Protein AF-A0AAJ0Q249-F1 (afdb_monomer_lite)

Secondary structure (DSSP, 8-state):
------HHHHHHHHHHHHHHHHHHHHHHHHT---SHHHHHHHHHHHHTS--HHHHHHHH-TTT--SSPPHHHHHHHHHHHHHHHSSS-EEEEEE--TTS-HHIIIIIHHHHHHHHHGGGGSHHHHHHTT--SPPPP---EEEEEESSTHHHHHHHHHHHHHHHH-HHHHHH-TTT-S--SEEETTEEE-TTS-EEEEEETTS--TT--BTTBPP-EEEEES-S-TTGGG-HHHHHHHHHHHHHHHHHHS-TTS--EEEEEE---STTSHHHHHTTSTT-EEEE--SEEE--S-HHHHHHHHHHHHHTHHHHHHHHHHTT----GGGSHHHHHHHHTHHHHHTT-EES-TTTS-HHHHHHHHHH-HHHHHHHTT-----STT-S-S---------TTPPP-EEEE-----STTSPPPEEEE-

Radius of gyration: 27.83 Å; chains: 1; bounding box: 96×59×70 Å

pLDDT: mean 89.85, std 10.12, range [41.56, 98.75]

Foldseek 3Di:
DPDDQDPVNVVVVVVVVVLVVVLVVVCVVLVQDLDPVSLLVLLLCCQPVVQLVSQCARQPVVLDYDDQFPQRVVCRVVLSVQQQDFFEAAEEEAAFPPNSQCSSFLQRVVVSLLSNLCLVDPVSCVSNVPDDDRGDNQQEEEEEAQAQVVSLVSVVSNLCSLEPRSSCCSNPVQFHDADPADDRQWGATSSRRIYGYDHAPDPPPPDARVPAFRQEYEYEHNHDLVLQVDPVSQVSSLVRVVCCQCHRHDVRRNHYYYYYYFQQACSHNLVVLVVDPRYHYHYYFQWPWAQPPVVLLVVLLCQLVPPQVVVQVVQVVVVHGDDPCRRPSNVSCVVCVCRRCHGIDGRCCVVAPPVNLSSVCSVPVPCSCRRRRRNNDPPVPPPDDDDDDDDDDDPPDDKDKDWDCWPDDDPPGDHIDIDID

Structure (mmCIF, N/CA/C/O backbone):
data_AF-A0AAJ0Q249-F1
#
_entry.id   AF-A0AAJ0Q249-F1
#
loop_
_atom_site.group_PDB
_atom_site.id
_atom_site.type_symbol
_atom_site.label_atom_id
_atom_site.label_alt_id
_atom_site.label_comp_id
_atom_site.label_asym_id
_atom_site.label_entity_id
_atom_site.label_seq_id
_atom_site.pdbx_PDB_ins_code
_atom_site.Cartn_x
_atom_site.Cartn_y
_atom_site.Cartn_z
_atom_site.occupancy
_atom_site.B_iso_or_equiv
_atom_site.auth_seq_id
_atom_site.auth_comp_id
_atom_site.auth_asym_id
_atom_site.auth_atom_id
_atom_site.pdbx_PDB_model_num
ATOM 1 N N . MET A 1 1 ? -44.636 18.092 29.255 1.00 41.56 1 MET A N 1
ATOM 2 C CA . MET A 1 1 ? -44.147 19.387 28.734 1.00 41.56 1 MET A CA 1
ATOM 3 C C . MET A 1 1 ? -43.682 19.152 27.311 1.00 41.56 1 MET A C 1
ATOM 5 O O . MET A 1 1 ? -42.824 18.303 27.119 1.00 41.56 1 MET A O 1
ATOM 9 N N . VAL A 1 2 ? -44.290 19.816 26.328 1.00 47.62 2 VAL A N 1
ATOM 10 C CA . VAL A 1 2 ? -43.859 19.737 24.924 1.00 47.62 2 VAL A CA 1
ATOM 11 C C . VAL A 1 2 ? -42.581 20.563 24.801 1.00 47.62 2 VAL A C 1
ATOM 13 O O . VAL A 1 2 ? -42.587 21.749 25.130 1.00 47.62 2 VAL A O 1
ATOM 16 N N . GLN A 1 3 ? -41.473 19.932 24.420 1.00 57.72 3 GLN A N 1
ATOM 17 C CA . GLN A 1 3 ? -40.195 20.611 24.227 1.00 57.72 3 GLN A CA 1
ATOM 18 C C . GLN A 1 3 ? -40.367 21.603 23.064 1.00 57.72 3 GLN A C 1
ATOM 20 O O . GLN A 1 3 ? -40.714 21.199 21.956 1.00 57.72 3 GLN A O 1
ATOM 25 N N . LYS A 1 4 ? -40.237 22.912 23.327 1.00 63.03 4 LYS A N 1
ATOM 26 C CA . LYS A 1 4 ? -40.375 23.946 22.290 1.00 63.03 4 LYS A CA 1
ATOM 27 C C . LYS A 1 4 ? -39.208 23.820 21.314 1.00 63.03 4 LYS A C 1
ATOM 29 O O . LYS A 1 4 ? -38.073 24.085 21.693 1.00 63.03 4 LYS A O 1
ATOM 34 N N . PHE A 1 5 ? -39.521 23.428 20.087 1.00 69.38 5 PHE A N 1
ATOM 35 C CA . PHE A 1 5 ? -38.601 23.387 18.957 1.00 69.38 5 PHE A CA 1
ATOM 36 C C . PHE A 1 5 ? -38.000 24.781 18.721 1.00 69.38 5 PHE A C 1
ATOM 38 O O . PHE A 1 5 ? -38.747 25.758 18.611 1.00 69.38 5 PHE A O 1
ATOM 45 N N . THR A 1 6 ? -36.670 24.900 18.730 1.00 86.06 6 THR A N 1
ATOM 46 C CA . THR A 1 6 ? -35.981 26.198 18.651 1.00 86.06 6 THR A CA 1
ATOM 47 C C . THR A 1 6 ? -35.478 26.500 17.238 1.00 86.06 6 THR A C 1
ATOM 49 O O . THR A 1 6 ? -35.249 25.603 16.434 1.00 86.06 6 THR A O 1
ATOM 52 N N . GLU A 1 7 ? -35.230 27.776 16.935 1.00 82.38 7 GLU A N 1
ATOM 53 C CA . GLU A 1 7 ? -34.590 28.209 15.679 1.00 82.38 7 GLU A CA 1
ATOM 54 C C . GLU A 1 7 ? -33.214 27.547 15.465 1.00 82.38 7 GLU A C 1
ATOM 56 O O . GLU A 1 7 ? -32.799 27.267 14.342 1.00 82.38 7 GLU A O 1
ATOM 61 N N . LYS A 1 8 ? -32.513 27.232 16.560 1.00 82.69 8 LYS A N 1
ATOM 62 C CA . LYS A 1 8 ? -31.250 26.491 16.528 1.00 82.69 8 LYS A CA 1
ATOM 63 C C . LYS A 1 8 ? -31.451 25.033 16.104 1.00 82.69 8 LYS A C 1
ATOM 65 O O . LYS A 1 8 ? -30.615 24.515 15.367 1.00 82.69 8 LYS A O 1
ATOM 70 N N . ASP A 1 9 ? -32.535 24.397 16.545 1.00 82.75 9 ASP A N 1
ATOM 71 C CA . ASP A 1 9 ? -32.885 23.030 16.137 1.00 82.75 9 ASP A CA 1
ATOM 72 C C . ASP A 1 9 ? -33.268 22.996 14.652 1.00 82.75 9 ASP A C 1
ATOM 74 O O . ASP A 1 9 ? -32.787 22.140 13.917 1.00 82.75 9 ASP A O 1
ATOM 78 N N . PHE A 1 10 ? -34.005 24.005 14.175 1.00 79.81 10 PHE A N 1
ATOM 79 C CA . PHE A 1 10 ? -34.349 24.153 12.758 1.00 79.81 10 PHE A CA 1
ATOM 80 C C . PHE A 1 10 ? -33.118 24.346 11.855 1.00 79.81 10 PHE A C 1
ATOM 82 O O . PHE A 1 10 ? -32.962 23.652 10.852 1.00 79.81 10 PHE A O 1
ATOM 89 N N . HIS A 1 11 ? -32.196 25.249 12.214 1.00 81.31 11 HIS A N 1
ATOM 90 C CA . HIS A 1 11 ? -30.948 25.428 11.460 1.00 81.31 11 HIS A CA 1
ATOM 91 C C . HIS A 1 11 ? -30.077 24.167 11.461 1.00 81.31 11 HIS A C 1
ATOM 93 O O . HIS A 1 11 ? -29.396 23.887 10.472 1.00 81.31 11 HIS A O 1
ATOM 99 N N . LYS A 1 12 ? -30.099 23.402 12.558 1.00 81.94 12 LYS A N 1
ATOM 100 C CA . LYS A 1 12 ? -29.404 22.120 12.651 1.00 81.94 12 LYS A CA 1
ATOM 101 C C . LYS A 1 12 ? -30.022 21.086 11.706 1.00 81.94 12 LYS A C 1
ATOM 103 O O . LYS A 1 12 ? -29.270 20.468 10.961 1.00 81.94 12 LYS A O 1
ATOM 108 N N . GLU A 1 13 ? -31.347 20.956 11.673 1.00 81.88 13 GLU A N 1
ATOM 109 C CA . GLU A 1 13 ? -32.040 20.064 10.732 1.00 81.88 13 GLU A CA 1
ATOM 110 C C . GLU A 1 13 ? -31.767 20.441 9.271 1.00 81.88 13 GLU A C 1
ATOM 112 O O . GLU A 1 13 ? -31.456 19.570 8.463 1.00 81.88 13 GLU A O 1
ATOM 117 N N . ILE A 1 14 ? -31.791 21.736 8.925 1.00 81.12 14 ILE A N 1
ATOM 118 C CA . ILE A 1 14 ? -31.430 22.194 7.572 1.00 81.12 14 ILE A CA 1
ATOM 119 C C . ILE A 1 14 ? -29.991 21.798 7.229 1.00 81.12 14 ILE A C 1
ATOM 121 O O . ILE A 1 14 ? -29.734 21.330 6.121 1.00 81.12 14 ILE A O 1
ATOM 125 N N . ALA A 1 15 ? -29.045 21.983 8.152 1.00 81.25 15 ALA A N 1
ATOM 126 C CA . ALA A 1 15 ? -27.650 21.621 7.922 1.00 81.25 15 ALA A CA 1
ATOM 127 C C . ALA A 1 15 ? -27.464 20.101 7.767 1.00 81.25 15 ALA A C 1
ATOM 129 O O . ALA A 1 15 ? -26.682 19.666 6.921 1.00 81.25 15 ALA A O 1
ATOM 130 N N . GLU A 1 16 ? -28.190 19.297 8.549 1.00 82.94 16 GLU A N 1
ATOM 131 C CA . GLU A 1 16 ? -28.199 17.835 8.441 1.00 82.94 16 GLU A CA 1
ATOM 132 C C . GLU A 1 16 ? -28.770 17.383 7.093 1.00 82.94 16 GLU A C 1
ATOM 134 O O . GLU A 1 16 ? -28.122 16.594 6.404 1.00 82.94 16 GLU A O 1
ATOM 139 N N . LEU A 1 17 ? -29.892 17.969 6.666 1.00 77.12 17 LEU A N 1
ATOM 140 C CA . LEU A 1 17 ? -30.535 17.690 5.383 1.00 77.12 17 LEU A CA 1
ATOM 141 C C . LEU A 1 17 ? -29.670 18.123 4.191 1.00 77.12 17 LEU A C 1
ATOM 143 O O . LEU A 1 17 ? -29.524 17.378 3.227 1.00 77.12 17 LEU A O 1
ATOM 147 N N . GLN A 1 18 ? -29.030 19.294 4.252 1.00 76.62 18 GLN A N 1
ATOM 148 C CA . GLN A 1 18 ? -28.078 19.732 3.224 1.00 76.62 18 GLN A CA 1
ATOM 149 C C . GLN A 1 18 ? -26.857 18.814 3.148 1.00 76.62 18 GLN A C 1
ATOM 151 O O . GLN A 1 18 ? -26.364 18.528 2.056 1.00 76.62 18 GLN A O 1
ATOM 156 N N . ALA A 1 19 ? -26.346 18.365 4.296 1.00 79.06 19 ALA A N 1
ATOM 157 C CA . ALA A 1 19 ? -25.226 17.439 4.338 1.00 79.06 19 ALA A CA 1
ATOM 158 C C . ALA A 1 19 ? -25.619 16.060 3.790 1.00 79.06 19 ALA A C 1
ATOM 160 O O . ALA A 1 19 ? -24.806 15.436 3.117 1.00 79.06 19 ALA A O 1
ATOM 161 N N . GLU A 1 20 ? -26.835 15.588 4.068 1.00 76.12 20 GLU A N 1
ATOM 162 C CA . GLU A 1 20 ? -27.389 14.355 3.502 1.00 76.12 20 GLU A CA 1
ATOM 163 C C . GLU A 1 20 ? -27.554 14.451 1.991 1.00 76.12 20 GLU A C 1
ATOM 165 O O . GLU A 1 20 ? -26.966 13.651 1.271 1.00 76.12 20 GLU A O 1
ATOM 170 N N . LEU A 1 21 ? -28.191 15.516 1.505 1.00 70.69 21 LEU A N 1
ATOM 171 C CA . LEU A 1 21 ? -28.367 15.744 0.077 1.00 70.69 21 LEU A CA 1
ATOM 172 C C . LEU A 1 21 ? -27.029 15.843 -0.675 1.00 70.69 21 LEU A C 1
ATOM 174 O O . LEU A 1 21 ? -26.903 15.303 -1.769 1.00 70.69 21 LEU A O 1
ATOM 178 N N . ARG A 1 22 ? -26.005 16.500 -0.106 1.00 75.56 22 ARG A N 1
ATOM 179 C CA . ARG A 1 22 ? -24.659 16.540 -0.715 1.00 75.56 22 ARG A CA 1
ATOM 180 C C . ARG A 1 22 ? -24.039 15.152 -0.825 1.00 75.56 22 ARG A C 1
ATOM 182 O O . ARG A 1 22 ? -23.488 14.830 -1.873 1.00 75.56 22 ARG A O 1
ATOM 189 N N . ARG A 1 23 ? -24.156 14.334 0.228 1.00 73.19 23 ARG A N 1
ATOM 190 C CA . ARG A 1 23 ? -23.673 12.947 0.201 1.00 73.19 23 ARG A CA 1
ATOM 191 C C . ARG A 1 23 ? -24.385 12.143 -0.875 1.00 73.19 23 ARG A C 1
ATOM 193 O O . ARG A 1 23 ? -23.708 11.442 -1.613 1.00 73.19 23 ARG A O 1
ATOM 200 N N . ASP A 1 24 ? -25.701 12.279 -0.997 1.00 65.19 24 ASP A N 1
ATOM 201 C CA . ASP A 1 24 ? -26.483 11.550 -1.998 1.00 65.19 24 ASP A CA 1
ATOM 202 C C . ASP A 1 24 ? -26.134 11.981 -3.427 1.00 65.19 24 ASP A C 1
ATOM 204 O O . ASP A 1 24 ? -25.953 11.132 -4.298 1.00 65.19 24 ASP A O 1
ATOM 208 N N . ILE A 1 25 ? -25.965 13.288 -3.667 1.00 68.31 25 ILE A N 1
ATOM 209 C CA . ILE A 1 25 ? -25.535 13.826 -4.967 1.00 68.31 25 ILE A CA 1
ATOM 210 C C . ILE A 1 25 ? -24.150 13.289 -5.343 1.00 68.31 25 ILE A C 1
ATOM 212 O O . ILE A 1 25 ? -23.950 12.812 -6.461 1.00 68.31 25 ILE A O 1
ATOM 216 N N . GLU A 1 26 ? -23.190 13.345 -4.420 1.00 76.56 26 GLU A N 1
ATOM 217 C CA . GLU A 1 26 ? -21.835 12.843 -4.661 1.00 76.56 26 GLU A CA 1
ATOM 218 C C . GLU A 1 26 ? -21.811 11.312 -4.796 1.00 76.56 26 GLU A C 1
ATOM 220 O O . GLU A 1 26 ? -21.086 10.783 -5.635 1.00 76.56 26 GLU A O 1
ATOM 225 N N . ALA A 1 27 ? -22.648 10.589 -4.048 1.00 65.44 27 ALA A N 1
ATOM 226 C CA . ALA A 1 27 ? -22.818 9.144 -4.169 1.00 65.44 27 ALA A CA 1
ATOM 227 C C . ALA A 1 27 ? -23.417 8.740 -5.522 1.00 65.44 27 ALA A C 1
ATOM 229 O O . ALA A 1 27 ? -22.951 7.794 -6.150 1.00 65.44 27 ALA A O 1
ATOM 230 N N . HIS A 1 28 ? -24.413 9.474 -6.019 1.00 63.69 28 HIS A N 1
ATOM 231 C CA . HIS A 1 28 ? -24.936 9.268 -7.369 1.00 63.69 28 HIS A CA 1
ATOM 232 C C . HIS A 1 28 ? -23.872 9.555 -8.431 1.00 63.69 28 HIS A C 1
ATOM 234 O O . HIS A 1 28 ? -23.764 8.803 -9.398 1.00 63.69 28 HIS A O 1
ATOM 240 N N . ALA A 1 29 ? -23.032 10.573 -8.226 1.00 71.81 29 ALA A N 1
ATOM 241 C CA . ALA A 1 29 ? -21.894 10.835 -9.103 1.00 71.81 29 ALA A CA 1
ATOM 242 C C . ALA A 1 29 ? -20.854 9.695 -9.085 1.00 71.81 29 ALA A C 1
ATOM 244 O O . ALA A 1 29 ? -20.199 9.457 -10.099 1.00 71.81 29 ALA A O 1
ATOM 245 N N . THR A 1 30 ? -20.723 8.961 -7.973 1.00 74.19 30 THR A N 1
ATOM 246 C CA . THR A 1 30 ? -19.866 7.765 -7.864 1.00 74.19 30 THR A CA 1
ATOM 247 C C . THR A 1 30 ? -20.580 6.452 -8.208 1.00 74.19 30 THR A C 1
ATOM 249 O O . THR A 1 30 ? -19.933 5.406 -8.246 1.00 74.19 30 THR A O 1
ATOM 252 N N . GLY A 1 31 ? -21.884 6.487 -8.505 1.00 83.38 31 GLY A N 1
ATOM 253 C CA . GLY A 1 31 ? -22.690 5.315 -8.858 1.00 83.38 31 GLY A CA 1
ATOM 254 C C . GLY A 1 31 ? -23.095 4.424 -7.676 1.00 83.38 31 GLY A C 1
ATOM 255 O O . GLY A 1 31 ? -23.450 3.265 -7.890 1.00 83.38 31 GLY A O 1
ATOM 256 N N . LEU A 1 32 ? -23.038 4.926 -6.438 1.00 90.50 32 LEU A N 1
ATOM 257 C CA . LEU A 1 32 ? -23.453 4.184 -5.245 1.00 90.50 32 LEU A CA 1
ATOM 258 C C . LEU A 1 32 ? -24.937 4.387 -4.935 1.00 90.50 32 LEU A C 1
ATOM 260 O O . LEU A 1 32 ? -25.419 5.515 -4.852 1.00 90.50 32 LEU A O 1
ATOM 264 N N . ASP A 1 33 ? -25.644 3.281 -4.692 1.00 90.31 33 ASP A N 1
ATOM 265 C CA . ASP A 1 33 ? -27.027 3.298 -4.207 1.00 90.31 33 ASP A CA 1
ATOM 266 C C . ASP A 1 33 ? -27.067 3.691 -2.711 1.00 90.31 33 ASP A C 1
ATOM 268 O O . ASP A 1 33 ? -26.523 2.948 -1.877 1.00 90.31 33 ASP A O 1
ATOM 272 N N . PRO A 1 34 ? -27.691 4.829 -2.343 1.00 90.50 34 PRO A N 1
ATOM 273 C CA . PRO A 1 34 ? -27.803 5.282 -0.959 1.00 90.50 34 PRO A CA 1
ATOM 274 C C . PRO A 1 34 ? -28.908 4.562 -0.168 1.00 90.50 34 PRO A C 1
ATOM 276 O O . PRO A 1 34 ? -29.080 4.844 1.020 1.00 90.50 34 PRO A O 1
ATOM 279 N N . SER A 1 35 ? -29.654 3.630 -0.774 1.00 92.00 35 SER A N 1
ATOM 280 C CA . SER A 1 35 ? -30.713 2.895 -0.083 1.00 92.00 35 SER A CA 1
ATOM 281 C C . SER A 1 35 ? -30.181 2.160 1.161 1.00 92.00 35 SER A C 1
ATOM 283 O O . SER A 1 35 ? -29.078 1.599 1.132 1.00 92.00 35 SER A O 1
ATOM 285 N N . PRO A 1 36 ? -30.944 2.104 2.273 1.00 94.00 36 PRO A N 1
ATOM 286 C CA . PRO A 1 36 ? -30.488 1.441 3.498 1.00 94.00 36 PRO A CA 1
ATOM 287 C C . PRO A 1 36 ? -30.054 -0.015 3.288 1.00 94.00 36 PRO A C 1
ATOM 289 O O . PRO A 1 36 ? -29.081 -0.459 3.893 1.00 94.00 36 PRO A O 1
ATOM 292 N N . ALA A 1 37 ? -30.735 -0.748 2.402 1.00 96.38 37 ALA A N 1
ATOM 293 C CA . ALA A 1 37 ? -30.396 -2.130 2.079 1.00 96.38 37 ALA A CA 1
ATOM 294 C C . ALA A 1 37 ? -29.047 -2.241 1.350 1.00 96.38 37 ALA A C 1
ATOM 296 O O . ALA A 1 37 ? -28.216 -3.067 1.726 1.00 96.38 37 ALA A O 1
ATOM 297 N N . ALA A 1 38 ? -28.792 -1.384 0.354 1.00 96.31 38 ALA A N 1
ATOM 298 C CA . ALA A 1 38 ? -27.524 -1.387 -0.369 1.00 96.31 38 ALA A CA 1
ATOM 299 C C . ALA A 1 38 ? -26.355 -0.948 0.525 1.00 96.31 38 ALA A C 1
ATOM 301 O O . ALA A 1 38 ? -25.290 -1.563 0.493 1.00 96.31 38 ALA A O 1
ATOM 302 N N . ARG A 1 39 ? -26.560 0.070 1.371 1.00 96.31 39 ARG A N 1
ATOM 303 C CA . ARG A 1 39 ? -25.571 0.508 2.370 1.00 96.31 39 ARG A CA 1
ATOM 304 C C . ARG A 1 39 ? -25.231 -0.616 3.347 1.00 96.31 39 ARG A C 1
ATOM 306 O O . ARG A 1 39 ? -24.054 -0.872 3.601 1.00 96.31 39 ARG A O 1
ATOM 313 N N . LEU A 1 40 ? -26.244 -1.321 3.858 1.00 98.00 40 LEU A N 1
ATOM 314 C CA . LEU A 1 40 ? -26.051 -2.458 4.756 1.00 98.00 40 LEU A CA 1
ATOM 315 C C . LEU A 1 40 ? -25.231 -3.571 4.092 1.00 98.00 40 LEU A C 1
ATOM 317 O O . LEU A 1 40 ? -24.282 -4.064 4.697 1.00 98.00 40 LEU A O 1
ATOM 321 N N . GLU A 1 41 ? -25.545 -3.932 2.849 1.00 98.12 41 GLU A N 1
ATOM 322 C CA . GLU A 1 41 ? -24.804 -4.960 2.110 1.00 98.12 41 GLU A CA 1
ATOM 323 C C . GLU A 1 41 ? -23.328 -4.578 1.927 1.00 98.12 41 GLU A C 1
ATOM 325 O O . GLU A 1 41 ? -22.424 -5.366 2.214 1.00 98.12 41 GLU A O 1
ATOM 330 N N . ARG A 1 42 ? -23.051 -3.323 1.548 1.00 98.06 42 ARG A N 1
ATOM 331 C CA . ARG A 1 42 ? -21.673 -2.827 1.425 1.00 98.06 42 ARG A CA 1
ATOM 332 C C . ARG A 1 42 ? -20.942 -2.805 2.767 1.00 98.06 42 ARG A C 1
ATOM 334 O O . ARG A 1 42 ? -19.772 -3.187 2.827 1.00 98.06 42 ARG A O 1
ATOM 341 N N . ARG A 1 43 ? -21.617 -2.415 3.855 1.00 98.56 43 ARG A N 1
ATOM 342 C CA . ARG A 1 43 ? -21.063 -2.467 5.219 1.00 98.56 43 ARG A CA 1
ATOM 343 C C . ARG A 1 43 ? -20.747 -3.900 5.638 1.00 98.56 43 ARG A C 1
ATOM 345 O O . ARG A 1 43 ? -19.665 -4.120 6.178 1.00 98.56 43 ARG A O 1
ATOM 352 N N . ARG A 1 44 ? -21.617 -4.876 5.348 1.00 98.50 44 ARG A N 1
ATOM 353 C CA . ARG A 1 44 ? -21.363 -6.307 5.609 1.00 98.50 44 ARG A CA 1
ATOM 354 C C . ARG A 1 44 ? -20.134 -6.799 4.851 1.00 98.50 44 ARG A C 1
ATOM 356 O O . ARG A 1 44 ? -19.240 -7.368 5.468 1.00 98.50 44 ARG A O 1
ATOM 363 N N . ARG A 1 45 ? -20.022 -6.478 3.564 1.00 98.12 45 ARG A N 1
ATOM 364 C CA . ARG A 1 45 ? -18.874 -6.870 2.737 1.00 98.12 45 ARG A CA 1
ATOM 365 C C . ARG A 1 45 ? -17.535 -6.356 3.286 1.00 98.12 45 ARG A C 1
ATOM 367 O O . ARG A 1 45 ? -16.533 -7.067 3.305 1.00 98.12 45 ARG A O 1
ATOM 374 N N . VAL A 1 46 ? -17.512 -5.126 3.799 1.00 98.38 46 VAL A N 1
ATOM 375 C CA . VAL A 1 46 ? -16.305 -4.538 4.404 1.00 98.38 46 VAL A CA 1
ATOM 376 C C . VAL A 1 46 ? -16.054 -5.081 5.814 1.00 98.38 46 VAL A C 1
ATOM 378 O O . VAL A 1 46 ? -14.945 -5.514 6.120 1.00 98.38 46 VAL A O 1
ATOM 381 N N . LEU A 1 47 ? -17.053 -5.043 6.697 1.00 98.25 47 LEU A N 1
ATOM 382 C CA . LEU A 1 47 ? -16.885 -5.323 8.126 1.00 98.25 47 LEU A CA 1
ATOM 383 C C . LEU A 1 47 ? -16.927 -6.817 8.449 1.00 98.25 47 LEU A C 1
ATOM 385 O O . LEU A 1 47 ? -16.121 -7.281 9.245 1.00 98.25 47 LEU A O 1
ATOM 389 N N . VAL A 1 48 ? -17.819 -7.583 7.826 1.00 97.38 48 VAL A N 1
ATOM 390 C CA . VAL A 1 48 ? -17.979 -9.023 8.073 1.00 97.38 48 VAL A CA 1
ATOM 391 C C . VAL A 1 48 ? -17.004 -9.800 7.200 1.00 97.38 48 VAL A C 1
ATOM 393 O O . VAL A 1 48 ? -16.053 -10.386 7.721 1.00 97.38 48 VAL A O 1
ATOM 396 N N . ASP A 1 49 ? -17.134 -9.698 5.879 1.00 97.00 49 ASP A N 1
ATOM 397 C CA . ASP A 1 49 ? -16.339 -10.519 4.951 1.00 97.00 49 ASP A CA 1
ATOM 398 C C . ASP A 1 49 ? -14.864 -10.098 4.920 1.00 97.00 49 ASP A C 1
ATOM 400 O O . ASP A 1 49 ? -13.980 -10.875 4.557 1.00 97.00 49 ASP A O 1
ATOM 404 N N . GLY A 1 50 ? -14.579 -8.868 5.359 1.00 96.69 50 GLY A N 1
ATOM 405 C CA . GLY A 1 50 ? -13.232 -8.317 5.358 1.00 96.69 50 GLY A CA 1
ATOM 406 C C . GLY A 1 50 ? -12.716 -8.061 3.945 1.00 96.69 50 GLY A C 1
ATOM 407 O O . GLY A 1 50 ? -11.514 -8.190 3.706 1.00 96.69 50 GLY A O 1
ATOM 408 N N . ASP A 1 51 ? -13.612 -7.747 3.004 1.00 98.25 51 ASP A N 1
ATOM 409 C CA . ASP A 1 51 ? -13.277 -7.551 1.598 1.00 98.25 51 ASP A CA 1
ATOM 410 C C . ASP A 1 51 ? -12.560 -6.210 1.393 1.00 98.25 51 ASP A C 1
ATOM 412 O O . ASP A 1 51 ? -13.147 -5.161 1.099 1.00 98.25 51 ASP A O 1
ATOM 416 N N . TYR A 1 52 ? -11.242 -6.257 1.566 1.00 98.50 52 TYR A N 1
ATOM 417 C CA . TYR A 1 52 ? -10.377 -5.103 1.385 1.00 98.50 52 TYR A CA 1
ATOM 418 C C . TYR A 1 52 ? -10.330 -4.620 -0.067 1.00 98.50 52 TYR A C 1
ATOM 420 O O . TYR A 1 52 ? -10.216 -3.418 -0.308 1.00 98.50 52 TYR A O 1
ATOM 428 N N . GLN A 1 53 ? -10.445 -5.531 -1.041 1.00 97.88 53 GLN A N 1
ATOM 429 C CA . GLN A 1 53 ? -10.464 -5.150 -2.451 1.00 97.88 53 GLN A CA 1
ATOM 430 C C . GLN A 1 53 ? -11.710 -4.322 -2.742 1.00 97.88 53 GLN A C 1
ATOM 432 O O . GLN A 1 53 ? -11.611 -3.238 -3.308 1.00 97.88 53 GLN A O 1
ATOM 437 N N . PHE A 1 54 ? -12.879 -4.787 -2.307 1.00 97.81 54 PHE A N 1
ATOM 438 C CA . PHE A 1 54 ? -14.108 -4.022 -2.442 1.00 97.81 54 PHE A CA 1
ATOM 439 C C . PHE A 1 54 ? -13.999 -2.655 -1.782 1.00 97.81 54 PHE A C 1
ATOM 441 O O . PHE A 1 54 ? -14.328 -1.653 -2.412 1.00 97.81 54 PHE A O 1
ATOM 448 N N . PHE A 1 55 ? -13.486 -2.600 -0.552 1.00 98.38 55 PHE A N 1
ATOM 449 C CA . PHE A 1 55 ? -13.285 -1.341 0.153 1.00 98.38 55 PHE A CA 1
ATOM 450 C C . PHE A 1 55 ? -12.406 -0.369 -0.652 1.00 98.38 55 PHE A C 1
ATOM 452 O O . PHE A 1 55 ? -12.806 0.763 -0.923 1.00 98.38 55 PHE A O 1
ATOM 459 N N . ALA A 1 56 ? -11.235 -0.822 -1.099 1.00 97.38 56 ALA A N 1
ATOM 460 C CA . ALA A 1 56 ? -10.301 0.010 -1.846 1.00 97.38 56 ALA A CA 1
ATOM 461 C C . ALA A 1 56 ? -10.886 0.500 -3.183 1.00 97.38 56 ALA A C 1
ATOM 463 O O . ALA A 1 56 ? -10.798 1.683 -3.496 1.00 97.38 56 ALA A O 1
ATOM 464 N N . TYR A 1 57 ? -11.508 -0.388 -3.958 1.00 94.94 57 TYR A N 1
ATOM 465 C CA . TYR A 1 57 ? -11.990 -0.072 -5.306 1.00 94.94 57 TYR A CA 1
ATOM 466 C C . TYR A 1 57 ? -13.312 0.704 -5.318 1.00 94.94 57 TYR A C 1
ATOM 468 O O . TYR A 1 57 ? -13.594 1.399 -6.291 1.00 94.94 57 TYR A O 1
ATOM 476 N N . THR A 1 58 ? -14.109 0.605 -4.253 1.00 95.31 58 THR A N 1
ATOM 477 C CA . THR A 1 58 ? -15.408 1.288 -4.150 1.00 95.31 58 THR A CA 1
ATOM 478 C C . THR A 1 58 ? -15.255 2.691 -3.586 1.00 95.31 58 THR A C 1
ATOM 480 O O . THR A 1 58 ? -15.795 3.641 -4.143 1.00 95.31 58 THR A O 1
ATOM 483 N N . TYR A 1 59 ? -14.496 2.840 -2.497 1.00 95.94 59 TYR A N 1
ATOM 484 C CA . TYR A 1 59 ? -14.397 4.122 -1.797 1.00 95.94 59 TYR A CA 1
ATOM 485 C C . TYR A 1 59 ? -13.190 4.955 -2.239 1.00 95.94 59 TYR A C 1
ATOM 487 O O . TYR A 1 59 ? -13.167 6.150 -1.974 1.00 95.94 59 TYR A O 1
ATOM 495 N N . PHE A 1 60 ? -12.201 4.376 -2.934 1.00 95.69 60 PHE A N 1
ATOM 496 C CA . PHE A 1 60 ? -10.985 5.091 -3.355 1.00 95.69 60 PHE A CA 1
ATOM 497 C C . PHE A 1 60 ? -10.677 4.971 -4.863 1.00 95.69 60 PHE A C 1
ATOM 499 O O . PHE A 1 60 ? -9.518 4.736 -5.228 1.00 95.69 60 PHE A O 1
ATOM 506 N N . PRO A 1 61 ? -11.661 5.183 -5.766 1.00 91.88 61 PRO A N 1
ATOM 507 C CA . PRO A 1 61 ? -11.474 5.032 -7.216 1.00 91.88 61 PRO A CA 1
ATOM 508 C C . PRO A 1 61 ? -10.447 6.013 -7.818 1.00 91.88 61 PRO A C 1
ATOM 510 O O . PRO A 1 61 ? -9.920 5.801 -8.916 1.00 91.88 61 PRO A O 1
ATOM 513 N N . HIS A 1 62 ? -10.133 7.103 -7.109 1.00 90.19 62 HIS A N 1
ATOM 514 C CA . HIS A 1 62 ? -9.078 8.059 -7.460 1.00 90.19 62 HIS A CA 1
ATOM 515 C C . HIS A 1 62 ? -7.670 7.568 -7.111 1.00 90.19 62 HIS A C 1
ATOM 517 O O . HIS A 1 62 ? -6.715 8.003 -7.752 1.00 90.19 62 HIS A O 1
ATOM 523 N N . HIS A 1 63 ? -7.527 6.654 -6.147 1.00 89.50 63 HIS A N 1
ATOM 524 C CA . HIS A 1 63 ? -6.243 6.017 -5.838 1.00 89.50 63 HIS A CA 1
ATOM 525 C C . HIS A 1 63 ? -6.045 4.723 -6.625 1.00 89.50 63 HIS A C 1
ATOM 527 O O . HIS A 1 63 ? -4.922 4.457 -7.053 1.00 89.50 63 HIS A O 1
ATOM 533 N N . ILE A 1 64 ? -7.098 3.912 -6.778 1.00 90.88 64 ILE A N 1
ATOM 534 C CA . ILE A 1 64 ? -7.045 2.560 -7.351 1.00 90.88 64 ILE A CA 1
ATOM 535 C C . ILE A 1 64 ? -8.323 2.255 -8.131 1.00 90.88 64 ILE A C 1
ATOM 537 O O . ILE A 1 64 ? -9.419 2.489 -7.640 1.00 90.88 64 ILE A O 1
ATOM 541 N N . ARG A 1 65 ? -8.185 1.682 -9.331 1.00 90.19 65 ARG A N 1
ATOM 542 C CA . ARG A 1 65 ? -9.305 1.342 -10.220 1.00 90.19 65 ARG A CA 1
ATOM 543 C C . ARG A 1 65 ? -8.918 0.277 -11.245 1.00 90.19 65 ARG A C 1
ATOM 545 O O . ARG A 1 65 ? -7.735 0.061 -11.497 1.00 90.19 65 ARG A O 1
ATOM 552 N N . GLY A 1 66 ? -9.922 -0.326 -11.881 1.00 90.12 66 GLY A N 1
ATOM 553 C CA . GLY A 1 66 ? -9.744 -1.315 -12.948 1.00 90.12 66 GLY A CA 1
ATOM 554 C C . GLY A 1 66 ? -9.520 -2.735 -12.428 1.00 90.12 66 GLY A C 1
ATOM 555 O O . GLY A 1 66 ? -10.050 -3.116 -11.388 1.00 90.12 66 GLY A O 1
ATOM 556 N N . THR A 1 67 ? -8.766 -3.539 -13.173 1.00 93.31 67 THR A N 1
ATOM 557 C CA . THR A 1 67 ? -8.420 -4.909 -12.773 1.00 93.31 67 THR A CA 1
ATOM 558 C C . THR A 1 67 ? -7.236 -4.882 -11.806 1.00 93.31 67 THR A C 1
ATOM 560 O O . THR A 1 67 ? -6.260 -4.191 -12.105 1.00 93.31 67 THR A O 1
ATOM 563 N N . PRO A 1 68 ? -7.270 -5.622 -10.684 1.00 94.81 68 PRO A N 1
ATOM 564 C CA . PRO A 1 68 ? -6.142 -5.674 -9.765 1.00 94.81 68 PRO A CA 1
ATOM 565 C C . PRO A 1 68 ? -4.916 -6.330 -10.395 1.00 94.81 68 PRO A C 1
ATOM 567 O O . PRO A 1 68 ? -5.028 -7.309 -11.133 1.00 94.81 68 PRO A O 1
ATOM 570 N N . SER A 1 69 ? -3.737 -5.810 -10.059 1.00 95.94 69 SER A N 1
ATOM 571 C CA . SER A 1 69 ? -2.476 -6.495 -10.345 1.00 95.94 69 SER A CA 1
ATOM 572 C C . SER A 1 69 ? -2.278 -7.735 -9.468 1.00 95.94 69 SER A C 1
ATOM 574 O O . SER A 1 69 ? -2.967 -7.909 -8.459 1.00 95.94 69 SER A O 1
ATOM 576 N N . LEU A 1 70 ? -1.290 -8.577 -9.794 1.00 96.62 70 LEU A N 1
ATOM 577 C CA . LEU A 1 70 ? -0.931 -9.745 -8.976 1.00 96.62 70 LEU A CA 1
ATOM 578 C C . LEU A 1 70 ? -0.599 -9.357 -7.525 1.00 96.62 70 LEU A C 1
ATOM 580 O O . LEU A 1 70 ? -1.051 -10.018 -6.588 1.00 96.62 70 LEU A O 1
ATOM 584 N N . PHE A 1 71 ? 0.144 -8.260 -7.335 1.00 96.69 71 PHE A N 1
ATOM 585 C CA . PHE A 1 71 ? 0.424 -7.710 -6.006 1.00 96.69 71 PHE A CA 1
ATOM 586 C C . PHE A 1 71 ? -0.867 -7.280 -5.305 1.00 96.69 71 PHE A C 1
ATOM 588 O O . PHE A 1 71 ? -1.091 -7.658 -4.156 1.00 96.69 71 PHE A O 1
ATOM 595 N N . GLN A 1 72 ? -1.718 -6.508 -5.985 1.00 97.12 72 GLN A N 1
ATOM 596 C CA . GLN A 1 72 ? -2.936 -5.958 -5.388 1.00 97.12 72 GLN A CA 1
ATOM 597 C C . GLN A 1 72 ? -3.909 -7.064 -4.984 1.00 97.12 72 GLN A C 1
ATOM 599 O O . GLN A 1 72 ? -4.404 -7.040 -3.860 1.00 97.12 72 GLN A O 1
ATOM 604 N N . ALA A 1 73 ? -4.133 -8.057 -5.847 1.00 97.00 73 ALA A N 1
ATOM 605 C CA . ALA A 1 73 ? -4.998 -9.197 -5.556 1.00 97.00 73 ALA A CA 1
ATOM 606 C C . ALA A 1 73 ? -4.499 -9.979 -4.330 1.00 97.00 73 ALA A C 1
ATOM 608 O O . ALA A 1 73 ? -5.263 -10.261 -3.403 1.00 97.00 73 ALA A O 1
ATOM 609 N N . HIS A 1 74 ? -3.194 -10.266 -4.273 1.00 98.06 74 HIS A N 1
ATOM 610 C CA . HIS A 1 74 ? -2.604 -10.953 -3.128 1.00 98.06 74 HIS A CA 1
ATOM 611 C C . HIS A 1 74 ? -2.680 -10.110 -1.844 1.00 98.06 74 HIS A C 1
ATOM 613 O O . HIS A 1 74 ? -3.090 -10.610 -0.794 1.00 98.06 74 HIS A O 1
ATOM 619 N N . PHE A 1 75 ? -2.306 -8.828 -1.909 1.00 98.25 75 PHE A N 1
ATOM 620 C CA . PHE A 1 75 ? -2.350 -7.919 -0.763 1.00 98.25 75 PHE A CA 1
ATOM 621 C C . PHE A 1 75 ? -3.774 -7.789 -0.219 1.00 98.25 75 PHE A C 1
ATOM 623 O O . PHE A 1 75 ? -3.972 -7.931 0.986 1.00 98.25 75 PHE A O 1
ATOM 630 N N . CYS A 1 76 ? -4.776 -7.628 -1.090 1.00 97.75 76 CYS A N 1
ATOM 631 C CA . CYS A 1 76 ? -6.174 -7.529 -0.678 1.00 97.75 76 CYS A CA 1
ATOM 632 C C . CYS A 1 76 ? -6.695 -8.794 0.006 1.00 97.75 76 CYS A C 1
ATOM 634 O O . CYS A 1 76 ? -7.486 -8.693 0.939 1.00 97.75 76 CYS A O 1
ATOM 636 N N . GLY A 1 77 ? -6.224 -9.978 -0.394 1.00 97.75 77 GLY A N 1
ATOM 637 C CA . GLY A 1 77 ? -6.573 -11.225 0.285 1.00 97.75 77 GLY A CA 1
ATOM 638 C C . GLY A 1 77 ? -5.838 -11.442 1.615 1.00 97.75 77 GLY A C 1
ATOM 639 O O . GLY A 1 77 ? -6.369 -12.107 2.511 1.00 97.75 77 GLY A O 1
ATOM 640 N N . ARG A 1 78 ? -4.611 -10.919 1.760 1.00 97.88 78 ARG A N 1
ATOM 641 C CA . ARG A 1 78 ? -3.749 -11.165 2.930 1.00 97.88 78 ARG A CA 1
ATOM 642 C C . ARG A 1 78 ? -3.908 -10.115 4.027 1.00 97.88 78 ARG A C 1
ATOM 644 O O . ARG A 1 78 ? -4.032 -10.486 5.192 1.00 97.88 78 ARG A O 1
ATOM 651 N N . PHE A 1 79 ? -3.949 -8.835 3.670 1.00 98.25 79 PHE A N 1
ATOM 652 C CA . PHE A 1 79 ? -4.021 -7.702 4.594 1.00 98.25 79 PHE A CA 1
ATOM 653 C C . PHE A 1 79 ? -5.143 -7.813 5.650 1.00 98.25 79 PHE A C 1
ATOM 655 O O . PHE A 1 79 ? -4.823 -7.799 6.840 1.00 98.25 79 PHE A O 1
ATOM 662 N N . PRO A 1 80 ? -6.429 -8.024 5.297 1.00 97.62 80 PRO A N 1
ATOM 663 C CA . PRO A 1 80 ? -7.501 -8.132 6.292 1.00 97.62 80 PRO A CA 1
ATOM 664 C C . PRO A 1 80 ? -7.323 -9.329 7.239 1.00 97.62 80 PRO A C 1
ATOM 666 O O . PRO A 1 80 ? -7.632 -9.230 8.428 1.00 97.62 80 PRO A O 1
ATOM 669 N N . LYS A 1 81 ? -6.758 -10.443 6.752 1.00 96.50 81 LYS A N 1
ATOM 670 C CA . LYS A 1 81 ? -6.463 -11.625 7.579 1.00 96.50 81 LYS A CA 1
ATOM 671 C C . LYS A 1 81 ? -5.384 -11.321 8.615 1.00 96.50 81 LYS A C 1
ATOM 673 O O . LYS A 1 81 ? -5.512 -11.741 9.759 1.00 96.50 81 LYS A O 1
ATOM 678 N N . LEU A 1 82 ? -4.363 -10.546 8.248 1.00 96.62 82 LEU A N 1
ATOM 679 C CA . LEU A 1 82 ? -3.316 -10.123 9.182 1.00 96.62 82 LEU A CA 1
ATOM 680 C C . LEU A 1 82 ? -3.851 -9.245 10.302 1.00 96.62 82 LEU A C 1
ATOM 682 O O . LEU A 1 82 ? -3.427 -9.400 11.446 1.00 96.62 82 LEU A O 1
ATOM 686 N N . LEU A 1 83 ? -4.787 -8.350 9.992 1.00 96.12 83 LEU A N 1
ATOM 687 C CA . LEU A 1 83 ? -5.416 -7.504 11.003 1.00 96.12 83 LEU A CA 1
ATOM 688 C C . LEU A 1 83 ? -6.242 -8.330 12.000 1.00 96.12 83 LEU A C 1
ATOM 690 O O . LEU A 1 83 ? -6.225 -8.026 13.189 1.00 96.12 83 LEU A O 1
ATOM 694 N N . ARG A 1 84 ? -6.913 -9.392 11.534 1.00 93.62 84 ARG A N 1
ATOM 695 C CA . ARG A 1 84 ? -7.790 -10.241 12.361 1.00 93.62 84 ARG A CA 1
ATOM 696 C C . ARG A 1 84 ? -7.082 -11.387 13.079 1.00 93.62 84 ARG A C 1
ATOM 698 O O . ARG A 1 84 ? -7.609 -11.878 14.072 1.00 93.62 84 ARG A O 1
ATOM 705 N N . GLN A 1 85 ? -5.927 -11.843 12.594 1.00 92.06 85 GLN A N 1
ATOM 706 C CA . GLN A 1 85 ? -5.248 -12.985 13.206 1.00 92.06 85 GLN A CA 1
ATOM 707 C C . GLN A 1 85 ? -4.781 -12.658 14.637 1.00 92.06 85 GLN A C 1
ATOM 709 O O . GLN A 1 85 ? -4.354 -11.524 14.894 1.00 92.06 85 GLN A O 1
ATOM 714 N N . PRO A 1 86 ? -4.792 -13.637 15.555 1.00 88.81 86 PRO A N 1
ATOM 715 C CA . PRO A 1 86 ? -4.186 -13.470 16.868 1.00 88.81 86 PRO A CA 1
ATOM 716 C C . PRO A 1 86 ? -2.661 -13.346 16.748 1.00 88.81 86 PRO A C 1
ATOM 718 O O . PRO A 1 86 ? -2.043 -13.928 15.856 1.00 88.81 86 PRO A O 1
ATOM 721 N N . GLY A 1 87 ? -2.055 -12.598 17.668 1.00 90.38 87 GLY A N 1
ATOM 722 C CA . GLY A 1 87 ? -0.606 -12.410 17.720 1.00 90.38 87 GLY A CA 1
ATOM 723 C C . GLY A 1 87 ? -0.046 -11.444 16.670 1.00 90.38 87 GLY A C 1
ATOM 724 O O . GLY A 1 87 ? -0.765 -10.844 15.856 1.00 90.38 87 GLY A O 1
ATOM 725 N N . GLY A 1 88 ? 1.270 -11.263 16.750 1.00 92.44 88 GLY A N 1
ATOM 726 C CA . GLY A 1 88 ? 2.006 -10.335 15.906 1.00 92.44 88 GLY A CA 1
ATOM 727 C C . GLY A 1 88 ? 2.334 -10.892 14.534 1.00 92.44 88 GLY A C 1
ATOM 728 O O . GLY A 1 88 ? 2.154 -12.074 14.241 1.00 92.44 88 GLY A O 1
ATOM 729 N N . THR A 1 89 ? 2.811 -10.010 13.667 1.00 94.50 89 THR A N 1
ATOM 730 C CA . THR A 1 89 ? 3.280 -10.382 12.331 1.00 94.50 89 THR A CA 1
ATOM 731 C C . THR A 1 89 ? 4.334 -9.412 11.834 1.00 94.50 89 THR A C 1
ATOM 733 O O . THR A 1 89 ? 4.366 -8.265 12.275 1.00 94.50 89 THR A O 1
ATOM 736 N N . ARG A 1 90 ? 5.181 -9.860 10.907 1.00 95.94 90 ARG A N 1
ATOM 737 C CA . ARG A 1 90 ? 6.171 -9.024 10.223 1.00 95.94 90 ARG A CA 1
ATOM 738 C C . ARG A 1 90 ? 6.173 -9.376 8.738 1.00 95.94 90 ARG A C 1
ATOM 740 O O . ARG A 1 90 ? 6.981 -10.186 8.288 1.00 95.94 90 ARG A O 1
ATOM 747 N N . GLU A 1 91 ? 5.243 -8.806 7.976 1.00 97.44 91 GLU A N 1
ATOM 748 C CA . GLU A 1 91 ? 5.123 -9.092 6.540 1.00 97.44 91 GLU A CA 1
ATOM 749 C C . GLU A 1 91 ? 5.552 -7.914 5.669 1.00 97.44 91 GLU A C 1
ATOM 751 O O . GLU A 1 91 ? 5.339 -6.750 6.007 1.00 97.44 91 GLU A O 1
ATOM 756 N N . TRP A 1 92 ? 6.149 -8.242 4.527 1.00 97.19 92 TRP A N 1
ATOM 757 C CA . TRP A 1 92 ? 6.687 -7.299 3.559 1.00 97.19 92 TRP A CA 1
ATOM 758 C C . TRP A 1 92 ? 6.164 -7.610 2.164 1.00 97.19 92 TRP A C 1
ATOM 760 O O . TRP A 1 92 ? 6.139 -8.773 1.764 1.00 97.19 92 TRP A O 1
ATOM 770 N N . TRP A 1 93 ? 5.835 -6.580 1.389 1.00 97.06 93 TRP A N 1
ATOM 771 C CA . TRP A 1 93 ? 5.528 -6.704 -0.032 1.00 97.06 93 TRP A CA 1
ATOM 772 C C . TRP A 1 93 ? 6.499 -5.885 -0.863 1.00 97.06 93 TRP A C 1
ATOM 774 O O . TRP A 1 93 ? 6.551 -4.655 -0.781 1.00 97.06 93 TRP A O 1
ATOM 7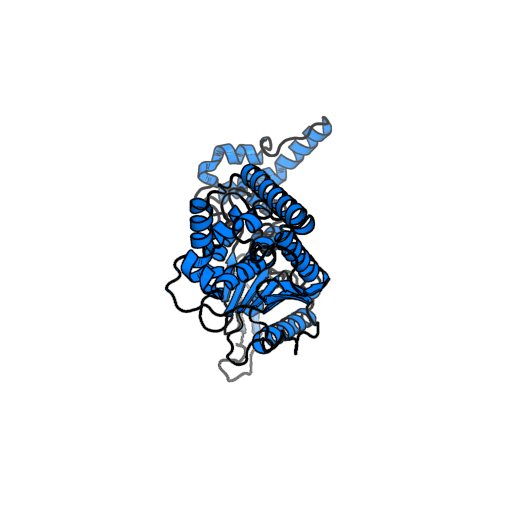84 N N . VAL A 1 94 ? 7.225 -6.593 -1.718 1.00 94.38 94 VAL A N 1
ATOM 785 C CA . VAL A 1 94 ? 8.040 -6.014 -2.776 1.00 94.38 94 VAL A CA 1
ATOM 786 C C . VAL A 1 94 ? 7.262 -6.126 -4.066 1.00 94.38 94 VAL A C 1
ATOM 788 O O . VAL A 1 94 ? 6.936 -7.229 -4.493 1.00 94.38 94 VAL A O 1
ATOM 791 N N . ALA A 1 95 ? 6.983 -4.997 -4.699 1.00 94.00 95 ALA A N 1
ATOM 792 C CA . ALA A 1 95 ? 6.353 -4.976 -6.011 1.00 94.00 95 ALA A CA 1
ATOM 793 C C . ALA A 1 95 ? 6.960 -3.862 -6.875 1.00 94.00 95 ALA A C 1
ATOM 795 O O . ALA A 1 95 ? 7.473 -2.882 -6.319 1.00 94.00 95 ALA A O 1
ATOM 796 N N . PRO A 1 96 ? 6.882 -3.970 -8.212 1.00 91.31 96 PRO A N 1
ATOM 797 C CA . PRO A 1 96 ? 7.413 -2.972 -9.136 1.00 91.31 96 PRO A CA 1
ATOM 798 C C . PRO A 1 96 ? 6.976 -1.539 -8.819 1.00 91.31 96 PRO A C 1
ATOM 800 O O . PRO A 1 96 ? 5.914 -1.294 -8.222 1.00 91.31 96 PRO A O 1
ATOM 803 N N . ARG A 1 97 ? 7.757 -0.548 -9.263 1.00 85.44 97 ARG A N 1
ATOM 804 C CA . ARG A 1 97 ? 7.269 0.841 -9.263 1.00 85.44 97 ARG A CA 1
ATOM 805 C C . ARG A 1 97 ? 5.974 0.946 -10.070 1.00 85.44 97 ARG A C 1
ATOM 807 O O . ARG A 1 97 ? 5.770 0.225 -11.045 1.00 85.44 97 ARG A O 1
ATOM 814 N N . GLY A 1 98 ? 5.067 1.808 -9.620 1.00 86.06 98 GLY A N 1
ATOM 815 C CA . GLY A 1 98 ? 3.758 1.992 -10.251 1.00 86.06 98 GLY A CA 1
ATOM 816 C C . GLY A 1 98 ? 2.692 0.942 -9.910 1.00 86.06 98 GLY A C 1
ATOM 817 O O . GLY A 1 98 ? 1.581 1.087 -10.383 1.00 86.06 98 GLY A O 1
ATOM 818 N N . GLU A 1 99 ? 2.961 -0.060 -9.061 1.00 91.94 99 GLU A N 1
ATOM 819 C CA . GLU A 1 99 ? 1.965 -1.070 -8.614 1.00 91.94 99 GLU A CA 1
ATOM 820 C C . GLU A 1 99 ? 0.986 -0.579 -7.533 1.00 91.94 99 GLU A C 1
ATOM 822 O O . GLU A 1 99 ? 0.185 -1.346 -7.001 1.00 91.94 99 GLU A O 1
ATOM 827 N N . ALA A 1 100 ? 1.070 0.706 -7.181 1.00 92.25 100 ALA A N 1
ATOM 828 C CA . ALA A 1 100 ? 0.238 1.353 -6.168 1.00 92.25 100 ALA A CA 1
ATOM 829 C C . ALA A 1 100 ? 0.331 0.739 -4.751 1.00 92.25 100 ALA A C 1
ATOM 831 O O . ALA A 1 100 ? -0.626 0.753 -3.976 1.00 92.25 100 ALA A O 1
ATOM 832 N N . LYS A 1 101 ? 1.534 0.274 -4.388 1.00 94.31 101 LYS A N 1
ATOM 833 C CA . LYS A 1 101 ? 1.909 -0.228 -3.054 1.00 94.31 101 LYS A CA 1
ATOM 834 C C . LYS A 1 101 ? 1.490 0.702 -1.912 1.00 94.31 101 LYS A C 1
ATOM 836 O O . LYS A 1 101 ? 0.732 0.292 -1.040 1.00 94.31 101 LYS A O 1
ATOM 841 N N . SER A 1 102 ? 1.937 1.957 -1.953 1.00 94.31 102 SER A N 1
ATOM 842 C CA . SER A 1 102 ? 1.627 2.978 -0.945 1.00 94.31 102 SER A CA 1
ATOM 843 C C . SER A 1 102 ? 0.130 3.288 -0.895 1.00 94.31 102 SER A C 1
ATOM 845 O O . SER A 1 102 ? -0.450 3.430 0.176 1.00 94.31 102 SER A O 1
ATOM 847 N N . SER A 1 103 ? -0.546 3.322 -2.052 1.00 94.88 103 SER A N 1
ATOM 848 C CA . SER A 1 103 ? -2.002 3.501 -2.087 1.00 94.88 103 SER A CA 1
ATOM 849 C C . SER A 1 103 ? -2.717 2.385 -1.323 1.00 94.88 103 SER A C 1
ATOM 851 O O . SER A 1 103 ? -3.542 2.670 -0.461 1.00 94.88 103 SER A O 1
ATOM 853 N N . MET A 1 104 ? -2.341 1.130 -1.578 1.00 96.00 104 MET A N 1
ATOM 854 C CA . MET A 1 104 ? -2.897 -0.036 -0.896 1.00 96.00 104 MET A CA 1
ATOM 855 C C . MET A 1 104 ? -2.526 -0.102 0.586 1.00 96.00 104 MET A C 1
ATOM 857 O O . MET A 1 104 ? -3.388 -0.398 1.397 1.00 96.00 104 MET A O 1
ATOM 861 N N . CYS A 1 105 ? -1.277 0.147 0.972 1.00 97.50 105 CYS A N 1
ATOM 862 C CA . CYS A 1 105 ? -0.834 -0.090 2.347 1.00 97.50 105 CYS A CA 1
ATOM 863 C C . CYS A 1 105 ? -1.043 1.119 3.264 1.00 97.50 105 CYS A C 1
ATOM 865 O O . CYS A 1 105 ? -1.629 0.976 4.330 1.00 97.50 105 CYS A O 1
ATOM 867 N N . THR A 1 106 ? -0.591 2.307 2.859 1.00 96.81 106 THR A N 1
ATOM 868 C CA . THR A 1 106 ? -0.417 3.459 3.760 1.00 96.81 106 THR A CA 1
ATOM 869 C C . THR A 1 106 ? -1.395 4.605 3.524 1.00 96.81 106 THR A C 1
ATOM 871 O O . THR A 1 106 ? -1.555 5.442 4.409 1.00 96.81 106 THR A O 1
ATOM 874 N N . LYS A 1 107 ? -2.101 4.635 2.384 1.00 96.00 107 LYS A N 1
ATOM 875 C CA . LYS A 1 107 ? -3.221 5.570 2.156 1.00 96.00 107 LYS A CA 1
ATOM 876 C C . LYS A 1 107 ? -4.565 4.954 2.547 1.00 96.00 107 LYS A C 1
ATOM 878 O O . LYS A 1 107 ? -5.269 5.503 3.385 1.00 96.00 107 LYS A O 1
ATOM 883 N N . ILE A 1 108 ? -4.911 3.806 1.961 1.00 98.44 108 ILE A N 1
ATOM 884 C CA . ILE A 1 108 ? -6.217 3.152 2.167 1.00 98.44 108 ILE A CA 1
ATOM 885 C C . ILE A 1 108 ? -6.208 2.282 3.434 1.00 98.44 108 ILE A C 1
ATOM 887 O O . ILE A 1 108 ? -7.186 2.265 4.185 1.00 98.44 108 ILE A O 1
ATOM 891 N N . GLY A 1 109 ? -5.091 1.604 3.715 1.00 98.44 109 GLY A N 1
ATOM 892 C CA . GLY A 1 109 ? -4.967 0.658 4.827 1.00 98.44 109 GLY A CA 1
ATOM 893 C C . GLY A 1 109 ? -5.314 1.245 6.202 1.00 98.44 109 GLY A C 1
ATOM 894 O O . GLY A 1 109 ? -6.101 0.622 6.919 1.00 98.44 109 GLY A O 1
ATOM 895 N N . PRO A 1 110 ? -4.828 2.449 6.575 1.00 98.56 110 PRO A N 1
ATOM 896 C CA . PRO A 1 110 ? -5.215 3.089 7.830 1.00 98.56 110 PRO A CA 1
ATOM 897 C C . PRO A 1 110 ? -6.715 3.376 7.914 1.00 98.56 110 PRO A C 1
ATOM 899 O O . PRO A 1 110 ? -7.321 3.122 8.952 1.00 98.56 110 PRO A O 1
ATOM 902 N N . VAL A 1 111 ? -7.340 3.844 6.824 1.00 98.75 111 VAL A N 1
ATOM 903 C CA . VAL A 1 111 ? -8.790 4.102 6.796 1.00 98.75 111 VAL A CA 1
ATOM 904 C C . VAL A 1 111 ? -9.569 2.803 6.990 1.00 98.75 111 VAL A C 1
ATOM 906 O O . VAL A 1 111 ? -10.534 2.770 7.748 1.00 98.75 111 VAL A O 1
ATOM 909 N N . TYR A 1 112 ? -9.120 1.706 6.380 1.00 98.75 112 TYR A N 1
ATOM 910 C CA . TYR A 1 112 ? -9.736 0.400 6.590 1.00 98.75 112 TYR A CA 1
ATOM 911 C C . TYR A 1 112 ? -9.609 -0.084 8.036 1.00 98.75 112 TYR A C 1
ATOM 913 O O . TYR A 1 112 ? -10.593 -0.555 8.596 1.00 98.75 112 TYR A O 1
ATOM 921 N N . ILE A 1 113 ? -8.442 0.073 8.673 1.00 98.75 113 ILE A N 1
ATOM 922 C CA . ILE A 1 113 ? -8.258 -0.251 10.100 1.00 98.75 113 ILE A CA 1
ATOM 923 C C . ILE A 1 113 ? -9.233 0.562 10.965 1.00 98.75 113 ILE A C 1
ATOM 925 O O . ILE A 1 113 ? -9.890 0.007 11.846 1.00 98.75 113 ILE A O 1
ATOM 929 N N . ILE A 1 114 ? -9.375 1.856 10.670 1.00 98.69 114 ILE A N 1
ATOM 930 C CA . ILE A 1 114 ? -10.319 2.755 11.342 1.00 98.69 114 ILE A CA 1
ATOM 931 C C . ILE A 1 114 ? -11.762 2.254 11.180 1.00 98.69 114 ILE A C 1
ATOM 933 O O . ILE A 1 114 ? -12.489 2.175 12.170 1.00 98.69 114 ILE A O 1
ATOM 937 N N . VAL A 1 115 ? -12.164 1.864 9.967 1.00 98.69 115 VAL A N 1
ATOM 938 C CA . VAL A 1 115 ? -13.497 1.310 9.677 1.00 98.69 115 VAL A CA 1
ATOM 939 C C . VAL A 1 115 ? -13.720 -0.025 10.392 1.00 98.69 115 VAL A C 1
ATOM 941 O O . VAL A 1 115 ? -14.748 -0.190 11.041 1.00 98.69 115 VAL A O 1
ATOM 944 N N . GLN A 1 116 ? -12.756 -0.952 10.374 1.00 98.38 116 GLN A N 1
ATOM 945 C CA . GLN A 1 116 ? -12.848 -2.215 11.127 1.00 98.38 116 GLN A CA 1
ATOM 946 C C . GLN A 1 116 ? -12.998 -1.973 12.639 1.00 98.38 116 GLN A C 1
ATOM 948 O O . GLN A 1 116 ? -13.658 -2.751 13.328 1.00 98.38 116 GLN A O 1
ATOM 953 N N . GLY A 1 117 ? -12.456 -0.865 13.158 1.00 97.88 117 GLY A N 1
ATOM 954 C CA . GLY A 1 117 ? -12.658 -0.420 14.538 1.00 97.88 117 GLY A CA 1
ATOM 955 C C . GLY A 1 117 ? -14.129 -0.195 14.917 1.00 97.88 117 GLY A C 1
ATOM 956 O O . GLY A 1 117 ? -14.460 -0.228 16.099 1.00 97.88 117 GLY A O 1
ATOM 957 N N . LEU A 1 118 ? -15.042 -0.031 13.952 1.00 98.19 118 LEU A N 1
ATOM 958 C CA . LEU A 1 118 ? -16.481 0.048 14.226 1.00 98.19 118 LEU A CA 1
ATOM 959 C C . LEU A 1 118 ? -17.056 -1.239 14.823 1.00 98.19 118 LEU A C 1
ATOM 961 O O . LEU A 1 118 ? -18.035 -1.165 15.559 1.00 98.19 118 LEU A O 1
ATOM 965 N N . LEU A 1 119 ? -16.419 -2.394 14.606 1.00 97.75 119 LEU A N 1
ATOM 966 C CA . LEU A 1 119 ? -16.833 -3.661 15.220 1.00 97.75 119 LEU A CA 1
ATOM 967 C C . LEU A 1 119 ? -16.692 -3.665 16.751 1.00 97.75 119 LEU A C 1
ATOM 969 O O . LEU A 1 119 ? -17.225 -4.555 17.405 1.00 97.75 119 LEU A O 1
ATOM 973 N N . GLN A 1 120 ? -16.030 -2.669 17.350 1.00 97.44 120 GLN A N 1
ATOM 974 C CA . GLN A 1 120 ? -16.031 -2.500 18.808 1.00 97.44 120 GLN A CA 1
ATOM 975 C C . GLN A 1 120 ? -17.391 -2.049 19.356 1.00 97.44 120 GLN A C 1
ATOM 977 O O . GLN A 1 120 ? -17.686 -2.246 20.533 1.00 97.44 120 GLN A O 1
ATOM 982 N N . ARG A 1 121 ? -18.246 -1.475 18.505 1.00 97.38 121 ARG A N 1
ATOM 983 C CA . ARG A 1 121 ? -19.583 -1.005 18.866 1.00 97.38 121 ARG A CA 1
ATOM 984 C C . ARG A 1 121 ? -20.588 -2.142 18.731 1.00 97.38 121 ARG A C 1
ATOM 986 O O . ARG A 1 121 ? -20.636 -2.840 17.717 1.00 97.38 121 ARG A O 1
ATOM 993 N N . GLU A 1 122 ? -21.375 -2.369 19.776 1.00 96.81 122 GLU A N 1
ATOM 994 C CA . GLU A 1 122 ? -22.346 -3.466 19.807 1.00 96.81 122 GLU A CA 1
ATOM 995 C C . GLU A 1 122 ? -23.474 -3.251 18.794 1.00 96.81 122 GLU A C 1
ATOM 997 O O . GLU A 1 122 ? -23.866 -4.181 18.095 1.00 96.81 122 GLU A O 1
ATOM 1002 N N . GLU A 1 123 ? -23.944 -2.015 18.661 1.00 97.50 123 GLU A N 1
ATOM 1003 C CA . GLU A 1 123 ? -24.969 -1.621 17.704 1.00 97.50 123 GLU A CA 1
ATOM 1004 C C . GLU A 1 123 ? -24.552 -1.915 16.257 1.00 97.50 123 GLU A C 1
ATOM 1006 O O . GLU A 1 123 ? -25.352 -2.463 15.503 1.00 97.50 123 GLU A O 1
ATOM 1011 N N . ILE A 1 124 ? -23.286 -1.665 15.898 1.00 97.94 124 ILE A N 1
ATOM 1012 C CA . ILE A 1 124 ? -22.770 -1.937 14.551 1.00 97.94 124 ILE A CA 1
ATOM 1013 C C . ILE A 1 124 ? -22.668 -3.441 14.317 1.00 97.94 124 ILE A C 1
ATOM 1015 O O . ILE A 1 124 ? -23.080 -3.930 13.271 1.00 97.94 124 ILE A O 1
ATOM 1019 N N . ARG A 1 125 ? -22.172 -4.201 15.303 1.00 97.75 125 ARG A N 1
ATOM 1020 C CA . ARG A 1 125 ? -22.122 -5.668 15.214 1.00 97.75 125 ARG A CA 1
ATOM 1021 C C . ARG A 1 125 ? -23.509 -6.276 15.018 1.00 97.75 125 ARG A C 1
ATOM 1023 O O . ARG A 1 125 ? -23.651 -7.180 14.203 1.00 97.75 125 ARG A O 1
ATOM 1030 N N . ARG A 1 126 ? -24.526 -5.771 15.722 1.00 97.50 126 ARG A N 1
ATOM 1031 C CA . ARG A 1 126 ? -25.920 -6.208 15.543 1.00 97.50 126 ARG A CA 1
ATOM 1032 C C . ARG A 1 126 ? -26.453 -5.841 14.159 1.00 97.50 126 ARG A C 1
ATOM 1034 O O . ARG A 1 126 ? -27.043 -6.696 13.511 1.00 97.50 126 ARG A O 1
ATOM 1041 N N . GLU A 1 127 ? -26.209 -4.613 13.701 1.00 97.69 127 GLU A N 1
ATOM 1042 C CA . GLU A 1 127 ? -26.613 -4.123 12.377 1.00 97.69 127 GLU A CA 1
ATOM 1043 C C . GLU A 1 127 ? -26.066 -5.017 11.255 1.00 97.69 127 GLU A C 1
ATOM 1045 O O . GLU A 1 127 ? -26.828 -5.522 10.434 1.00 97.69 127 GLU A O 1
ATOM 1050 N N . VAL A 1 128 ? -24.755 -5.277 11.250 1.00 97.81 128 VAL A N 1
ATOM 1051 C CA . VAL A 1 128 ? -24.108 -6.084 10.202 1.00 97.81 128 VAL A CA 1
ATOM 1052 C C . VAL A 1 128 ? -24.191 -7.590 10.456 1.00 97.81 128 VAL A C 1
ATOM 1054 O O . VAL A 1 128 ? -23.660 -8.369 9.671 1.00 97.81 128 VAL A O 1
ATOM 1057 N N . GLY A 1 129 ? -24.861 -8.028 11.526 1.00 97.12 129 GLY A N 1
ATOM 1058 C CA . GLY A 1 129 ? -25.011 -9.440 11.881 1.00 97.12 129 GLY A CA 1
ATOM 1059 C C . GLY A 1 129 ? -23.683 -10.157 12.149 1.00 97.12 129 GLY A C 1
ATOM 1060 O O . GLY A 1 129 ? -23.497 -11.282 11.694 1.00 97.12 129 GLY A O 1
ATOM 1061 N N . TRP A 1 130 ? -22.753 -9.503 12.847 1.00 96.81 130 TRP A N 1
ATOM 1062 C CA . TRP A 1 130 ? -21.483 -10.093 13.269 1.00 96.81 130 TRP A CA 1
ATOM 1063 C C . TRP A 1 130 ? -21.705 -11.140 14.367 1.00 96.81 130 TRP A C 1
ATOM 1065 O O . TRP A 1 130 ? -22.225 -10.820 15.438 1.00 96.81 130 TRP A O 1
ATOM 1075 N N . THR A 1 131 ? -21.269 -12.375 14.123 1.00 93.62 131 THR A N 1
ATOM 1076 C CA . THR A 1 131 ? -21.428 -13.508 15.054 1.00 93.62 131 THR A CA 1
ATOM 1077 C C . THR A 1 131 ? -20.118 -14.016 15.647 1.00 93.62 131 THR A C 1
ATOM 1079 O O . THR A 1 131 ? -20.143 -14.776 16.613 1.00 93.62 131 THR A O 1
ATOM 1082 N N . ASP A 1 132 ? -18.982 -13.615 15.081 1.00 92.94 132 ASP A N 1
ATOM 1083 C CA . ASP A 1 132 ? -17.670 -14.088 15.513 1.00 92.94 132 ASP A CA 1
ATOM 1084 C C . ASP A 1 132 ? -17.229 -13.428 16.829 1.00 92.94 132 ASP A C 1
ATOM 1086 O O . ASP A 1 132 ? -17.836 -12.475 17.335 1.00 92.94 132 ASP A O 1
ATOM 1090 N N . ALA A 1 133 ? -16.117 -13.910 17.388 1.00 93.56 133 ALA A N 1
ATOM 1091 C CA . ALA A 1 133 ? -15.485 -13.271 18.536 1.00 93.56 133 ALA A CA 1
ATOM 1092 C C . ALA A 1 133 ? -15.184 -11.789 18.250 1.00 93.56 133 ALA A C 1
ATOM 1094 O O . ALA A 1 133 ? -14.898 -11.403 17.114 1.00 93.56 133 ALA A O 1
ATOM 1095 N N . LEU A 1 134 ? -15.241 -10.950 19.291 1.00 94.50 134 LEU A N 1
ATOM 1096 C CA . LEU A 1 134 ? -14.910 -9.532 19.166 1.00 94.50 134 LEU A CA 1
ATOM 1097 C C . LEU A 1 134 ? -13.470 -9.395 18.633 1.00 94.50 134 LEU A C 1
ATOM 1099 O O . LEU A 1 134 ? -12.543 -9.871 19.297 1.00 94.50 134 LEU A O 1
ATOM 1103 N N . PRO A 1 135 ? -13.256 -8.761 17.465 1.00 92.50 135 PRO A N 1
ATOM 1104 C CA . PRO A 1 135 ? -11.915 -8.593 16.929 1.00 92.50 135 PRO A CA 1
ATOM 1105 C C . PRO A 1 135 ? -11.100 -7.655 17.819 1.00 92.50 135 PRO A C 1
ATOM 1107 O O . PRO A 1 135 ? -11.642 -6.753 18.462 1.00 92.50 135 PRO A O 1
ATOM 1110 N N . SER A 1 136 ? -9.779 -7.835 17.829 1.00 92.38 136 SER A N 1
ATOM 1111 C CA . SER A 1 136 ? -8.879 -6.946 18.562 1.00 92.38 136 SER A CA 1
ATOM 1112 C C . SER A 1 136 ? -9.033 -5.502 18.090 1.00 92.38 136 SER A C 1
ATOM 1114 O O . SER A 1 136 ? -9.008 -5.219 16.891 1.00 92.38 136 SER A O 1
ATOM 1116 N N . PHE A 1 137 ? -9.151 -4.570 19.034 1.00 95.50 137 PHE A N 1
ATOM 1117 C CA . PHE A 1 137 ? -9.236 -3.159 18.690 1.00 95.50 137 PHE A CA 1
ATOM 1118 C C . PHE A 1 137 ? -7.853 -2.609 18.329 1.00 95.50 137 PHE A C 1
ATOM 1120 O O . PHE A 1 137 ? -7.012 -2.421 19.208 1.00 95.50 137 PHE A O 1
ATOM 1127 N N . LEU A 1 138 ? -7.608 -2.364 17.042 1.00 96.69 138 LEU A N 1
ATOM 1128 C CA . LEU A 1 138 ? -6.362 -1.794 16.516 1.00 96.69 138 LEU A CA 1
ATOM 1129 C C . LEU A 1 138 ? -6.399 -0.258 16.585 1.00 96.69 138 LEU A C 1
ATOM 1131 O O . LEU A 1 138 ? -6.474 0.432 15.575 1.00 96.69 138 LEU A O 1
ATOM 1135 N N . ASP A 1 139 ? -6.381 0.266 17.806 1.00 96.69 139 ASP A N 1
ATOM 1136 C CA . ASP A 1 139 ? -6.589 1.683 18.147 1.00 96.69 139 ASP A CA 1
ATOM 1137 C C . ASP A 1 139 ? -5.348 2.576 18.032 1.00 96.69 139 ASP A C 1
ATOM 1139 O O . ASP A 1 139 ? -5.424 3.770 18.317 1.00 96.69 139 ASP A O 1
ATOM 1143 N N . TYR A 1 140 ? -4.207 2.025 17.618 1.00 97.56 140 TYR A N 1
ATOM 1144 C CA . TYR A 1 140 ? -2.988 2.803 17.453 1.00 97.56 140 TYR A CA 1
ATOM 1145 C C . TYR A 1 140 ? -2.160 2.300 16.266 1.00 97.56 140 TYR A C 1
ATOM 1147 O O . TYR A 1 140 ? -1.575 1.211 16.300 1.00 97.56 140 TYR A O 1
ATOM 1155 N N . VAL A 1 141 ? -2.132 3.117 15.211 1.00 98.00 141 VAL A N 1
ATOM 1156 C CA . VAL A 1 141 ? -1.431 2.879 13.948 1.00 98.00 141 VAL A CA 1
ATOM 1157 C C . VAL A 1 141 ? -0.263 3.852 13.815 1.00 98.00 141 VAL A C 1
ATOM 1159 O O . VAL A 1 141 ? -0.423 5.057 13.999 1.00 98.00 141 VAL A O 1
ATOM 1162 N N . ILE A 1 142 ? 0.904 3.336 13.445 1.00 97.12 142 ILE A N 1
ATOM 1163 C CA . ILE A 1 142 ? 2.075 4.141 13.109 1.00 97.12 142 ILE A CA 1
ATOM 1164 C C . ILE A 1 142 ? 2.391 4.004 11.619 1.00 97.12 142 ILE A C 1
ATOM 1166 O O . ILE A 1 142 ? 2.456 2.889 11.101 1.00 97.12 142 ILE A O 1
ATOM 1170 N N . LEU A 1 143 ? 2.640 5.132 10.952 1.00 97.00 143 LEU A N 1
ATOM 1171 C CA . LEU A 1 143 ? 3.179 5.185 9.592 1.00 97.00 143 LEU A CA 1
ATOM 1172 C C . LEU A 1 143 ? 4.686 5.442 9.649 1.00 97.00 143 LEU A C 1
ATOM 1174 O O . LEU A 1 143 ? 5.122 6.400 10.279 1.00 97.00 143 LEU A O 1
ATOM 1178 N N . LEU A 1 144 ? 5.480 4.611 8.982 1.00 95.50 144 LEU A N 1
ATOM 1179 C CA . LEU A 1 144 ? 6.936 4.714 8.935 1.00 95.50 144 LEU A CA 1
ATOM 1180 C C . LEU A 1 144 ? 7.396 4.998 7.503 1.00 95.50 144 LEU A C 1
ATOM 1182 O O . LEU A 1 144 ? 6.927 4.351 6.568 1.00 95.50 144 LEU A O 1
ATOM 1186 N N . GLY A 1 145 ? 8.353 5.909 7.348 1.00 93.38 145 GLY A N 1
ATOM 1187 C CA . GLY A 1 145 ? 9.064 6.157 6.088 1.00 93.38 145 GLY A CA 1
ATOM 1188 C C . GLY A 1 145 ? 10.553 6.380 6.326 1.00 93.38 145 GLY A C 1
ATOM 1189 O O . GLY A 1 145 ? 10.959 6.521 7.479 1.00 93.38 145 GLY A O 1
ATOM 1190 N N . ALA A 1 146 ? 11.370 6.404 5.267 1.00 91.44 146 ALA A N 1
ATOM 1191 C CA . ALA A 1 146 ? 12.786 6.770 5.396 1.00 91.44 146 ALA A CA 1
ATOM 1192 C C . ALA A 1 146 ? 12.936 8.158 6.044 1.00 91.44 146 ALA A C 1
ATOM 1194 O O . ALA A 1 146 ? 13.556 8.308 7.090 1.00 91.44 146 ALA A O 1
ATOM 1195 N N . GLU A 1 147 ? 12.232 9.151 5.505 1.00 89.81 147 GLU A N 1
ATOM 1196 C CA . GLU A 1 147 ? 12.169 10.503 6.058 1.00 89.81 147 GLU A CA 1
ATOM 1197 C C . GLU A 1 147 ? 10.780 10.803 6.617 1.00 89.81 147 GLU A C 1
ATOM 1199 O O . GLU A 1 147 ? 9.779 10.379 6.046 1.00 89.81 147 GLU A O 1
ATOM 1204 N N . THR A 1 148 ? 10.690 11.632 7.660 1.00 89.69 148 THR A N 1
ATOM 1205 C CA . THR A 1 148 ? 9.424 12.053 8.301 1.00 89.69 148 THR A CA 1
ATOM 1206 C C . THR A 1 148 ? 8.447 12.740 7.341 1.00 89.69 148 THR A C 1
ATOM 1208 O O . THR A 1 148 ? 7.232 12.735 7.557 1.00 89.69 148 THR A O 1
ATOM 1211 N N . SER A 1 149 ? 8.963 13.329 6.261 1.00 89.50 149 SER A N 1
ATOM 1212 C CA . SER A 1 149 ? 8.187 14.082 5.276 1.00 89.50 149 SER A CA 1
ATOM 1213 C C . SER A 1 149 ? 7.129 13.214 4.573 1.00 89.50 149 SER A C 1
ATOM 1215 O O . SER A 1 149 ? 5.976 13.631 4.442 1.00 89.50 149 SER A O 1
ATOM 1217 N N . LEU A 1 150 ? 7.489 11.992 4.165 1.00 89.25 150 LEU A N 1
ATOM 1218 C CA . LEU A 1 150 ? 6.612 11.049 3.468 1.00 89.25 150 LEU A CA 1
ATOM 1219 C C . LEU A 1 150 ? 5.447 10.531 4.340 1.00 89.25 150 LEU A C 1
ATOM 1221 O O . LEU A 1 150 ? 4.297 10.744 3.948 1.00 89.25 150 LEU A O 1
ATOM 1225 N N . PRO A 1 151 ? 5.669 9.906 5.515 1.00 93.62 151 PRO A N 1
ATOM 1226 C CA . PRO A 1 151 ? 4.592 9.395 6.355 1.00 93.62 151 PRO A CA 1
ATOM 1227 C C . PRO A 1 151 ? 3.696 10.523 6.878 1.00 93.62 151 PRO A C 1
ATOM 1229 O O . PRO A 1 151 ? 2.494 10.315 7.021 1.00 93.62 151 PRO A O 1
ATOM 1232 N N . THR A 1 152 ? 4.219 11.742 7.067 1.00 93.44 152 THR A N 1
ATOM 1233 C CA . THR A 1 152 ? 3.387 12.910 7.408 1.00 93.44 152 THR A CA 1
ATOM 1234 C C . THR A 1 152 ? 2.433 13.277 6.268 1.00 93.44 152 THR A C 1
ATOM 1236 O O . THR A 1 152 ? 1.249 13.499 6.508 1.00 93.44 152 THR A O 1
ATOM 1239 N N . LYS A 1 153 ? 2.903 13.284 5.012 1.00 92.62 153 LYS A N 1
ATOM 1240 C CA . LYS A 1 153 ? 2.030 13.495 3.841 1.00 92.62 153 LYS A CA 1
ATOM 1241 C C . LYS A 1 153 ? 0.982 12.387 3.712 1.00 92.62 153 LYS A C 1
ATOM 1243 O O . LYS A 1 153 ? -0.173 12.684 3.424 1.00 92.62 153 LYS A O 1
ATOM 1248 N N . LEU A 1 154 ? 1.363 11.129 3.947 1.00 93.38 154 LEU A N 1
ATOM 1249 C CA . LEU A 1 154 ? 0.438 9.990 3.932 1.00 93.38 154 LEU A CA 1
ATOM 1250 C C . LEU A 1 154 ? -0.643 10.132 5.013 1.00 93.38 154 LEU A C 1
ATOM 1252 O O . LEU A 1 154 ? -1.821 9.935 4.725 1.00 93.38 154 LEU A O 1
ATOM 1256 N N . LEU A 1 155 ? -0.273 10.572 6.218 1.00 95.88 155 LEU A N 1
ATOM 1257 C CA . LEU A 1 155 ? -1.222 10.876 7.289 1.00 95.88 155 LEU A CA 1
ATOM 1258 C C . LEU A 1 155 ? -2.241 11.951 6.872 1.00 95.88 155 LEU A C 1
ATOM 1260 O O . LEU A 1 155 ? -3.433 11.805 7.144 1.00 95.88 155 LEU A O 1
ATOM 1264 N N . GLU A 1 156 ? -1.811 13.013 6.186 1.00 95.31 156 GLU A N 1
ATOM 1265 C CA . GLU A 1 156 ? -2.729 14.055 5.698 1.00 95.31 156 GLU A CA 1
ATOM 1266 C C . GLU A 1 156 ? -3.660 13.555 4.585 1.00 95.31 156 GLU A C 1
ATOM 1268 O O . GLU A 1 156 ? -4.815 13.984 4.516 1.00 95.31 156 GLU A O 1
ATOM 1273 N N . VAL A 1 157 ? -3.217 12.596 3.762 1.00 95.06 157 VAL A N 1
ATOM 1274 C CA . VAL A 1 157 ? -4.110 11.900 2.823 1.00 95.06 157 VAL A CA 1
ATOM 1275 C C . VAL A 1 157 ? -5.210 11.174 3.596 1.00 95.06 157 VAL A C 1
ATOM 1277 O O . VAL A 1 157 ? -6.382 11.404 3.318 1.00 95.06 157 VAL A O 1
ATOM 1280 N N . VAL A 1 158 ? -4.867 10.384 4.620 1.00 97.31 158 VAL A N 1
ATOM 1281 C CA . VAL A 1 158 ? -5.855 9.662 5.448 1.00 97.31 158 VAL A CA 1
ATOM 1282 C C . VAL A 1 158 ? -6.864 10.629 6.082 1.00 97.31 158 VAL A C 1
ATOM 1284 O O . VAL A 1 158 ? -8.071 10.391 6.027 1.00 97.31 158 VAL A O 1
ATOM 1287 N N . LYS A 1 159 ? -6.400 11.756 6.638 1.00 97.25 159 LYS A N 1
ATOM 1288 C CA . LYS A 1 159 ? -7.283 12.799 7.192 1.00 97.25 159 LYS A CA 1
ATOM 1289 C C . LYS A 1 159 ? -8.221 13.374 6.136 1.00 97.25 159 LYS A C 1
ATOM 1291 O O . LYS A 1 159 ? -9.402 13.574 6.418 1.00 97.25 159 LYS A O 1
ATOM 1296 N N . THR A 1 160 ? -7.702 13.640 4.939 1.00 95.06 160 THR A N 1
ATOM 1297 C CA . THR A 1 160 ? -8.487 14.178 3.823 1.00 95.06 160 THR A CA 1
ATOM 1298 C C . THR A 1 160 ? -9.602 13.210 3.451 1.00 95.06 160 THR A C 1
ATOM 1300 O O . THR A 1 160 ? -10.761 13.618 3.447 1.00 95.06 160 THR A O 1
ATOM 1303 N N . GLU A 1 161 ? -9.289 11.925 3.268 1.00 96.19 161 GLU A N 1
ATOM 1304 C CA . GLU A 1 161 ? -10.283 10.888 2.964 1.00 96.19 161 GLU A CA 1
ATOM 1305 C C . GLU A 1 161 ? -11.386 10.826 4.027 1.00 96.19 161 GLU A C 1
ATOM 1307 O O . GLU A 1 161 ? -12.568 10.864 3.702 1.00 96.19 161 GLU A O 1
ATOM 1312 N N . LEU A 1 162 ? -11.027 10.840 5.313 1.00 97.00 162 LEU A N 1
ATOM 1313 C CA . LEU A 1 162 ? -12.016 10.815 6.394 1.00 97.00 162 LEU A CA 1
ATOM 1314 C C . LEU A 1 162 ? -12.930 12.048 6.405 1.00 97.00 162 LEU A C 1
ATOM 1316 O O . LEU A 1 162 ? -14.036 11.972 6.931 1.00 97.00 162 LEU A O 1
ATOM 1320 N N . THR A 1 163 ? -12.494 13.188 5.866 1.00 95.19 163 THR A N 1
ATOM 1321 C CA . THR A 1 163 ? -13.257 14.450 5.921 1.00 95.19 163 THR A CA 1
ATOM 1322 C C . THR A 1 163 ? -13.984 14.821 4.635 1.00 95.19 163 THR A C 1
ATOM 1324 O O . THR A 1 163 ? -14.945 15.582 4.717 1.00 95.19 163 THR A O 1
ATOM 1327 N N . ALA A 1 164 ? -13.539 14.319 3.482 1.00 91.00 164 ALA A N 1
ATOM 1328 C CA . ALA A 1 164 ? -14.011 14.762 2.171 1.00 91.00 164 ALA A CA 1
ATOM 1329 C C . ALA A 1 164 ? -14.559 13.631 1.287 1.00 91.00 164 ALA A C 1
ATOM 1331 O O . ALA A 1 164 ? -15.154 13.911 0.254 1.00 91.00 164 ALA A O 1
ATOM 1332 N N . ASN A 1 165 ? -14.365 12.362 1.652 1.00 92.69 165 ASN A N 1
ATOM 1333 C CA . ASN A 1 165 ? -14.821 11.245 0.834 1.00 92.69 165 ASN A CA 1
ATOM 1334 C C . ASN A 1 165 ? -16.304 10.941 1.102 1.00 92.69 165 ASN A C 1
ATOM 1336 O O . ASN A 1 165 ? -16.639 10.274 2.084 1.00 92.69 165 ASN A O 1
ATOM 1340 N N . ALA A 1 166 ? -17.198 11.416 0.232 1.00 90.94 166 ALA A N 1
ATOM 1341 C CA . ALA A 1 166 ? -18.634 11.196 0.395 1.00 90.94 166 ALA A CA 1
ATOM 1342 C C . ALA A 1 166 ? -19.062 9.735 0.255 1.00 90.94 166 ALA A C 1
ATOM 1344 O O . ALA A 1 166 ? -19.991 9.327 0.946 1.00 90.94 166 ALA A O 1
ATOM 1345 N N . ALA A 1 167 ? -18.376 8.930 -0.563 1.00 92.50 167 ALA A N 1
ATOM 1346 C CA . ALA A 1 167 ? -18.658 7.499 -0.653 1.00 92.50 167 ALA A CA 1
ATOM 1347 C C . ALA A 1 167 ? -18.389 6.813 0.696 1.00 92.50 167 ALA A C 1
ATOM 1349 O O . ALA A 1 167 ? -19.217 6.052 1.195 1.00 92.50 167 ALA A O 1
ATOM 1350 N N . LEU A 1 168 ? -17.258 7.139 1.331 1.00 94.88 168 LEU A N 1
ATOM 1351 C CA . LEU A 1 168 ? -16.939 6.656 2.672 1.00 94.88 168 LEU A CA 1
ATOM 1352 C C . LEU A 1 168 ? -17.929 7.201 3.710 1.00 94.88 168 LEU A C 1
ATOM 1354 O O . LEU A 1 168 ? -18.369 6.458 4.579 1.00 94.88 168 LEU A O 1
ATOM 1358 N N . GLN A 1 169 ? -18.304 8.479 3.618 1.00 93.94 169 GLN A N 1
ATOM 1359 C CA . GLN A 1 169 ? -19.234 9.111 4.554 1.00 93.94 169 GLN A CA 1
ATOM 1360 C C . GLN A 1 169 ? -20.664 8.570 4.438 1.00 93.94 169 GLN A C 1
ATOM 1362 O O . GLN A 1 169 ? -21.381 8.545 5.438 1.00 93.94 169 GLN A O 1
ATOM 1367 N N . LEU A 1 170 ? -21.082 8.144 3.245 1.00 93.44 170 LEU 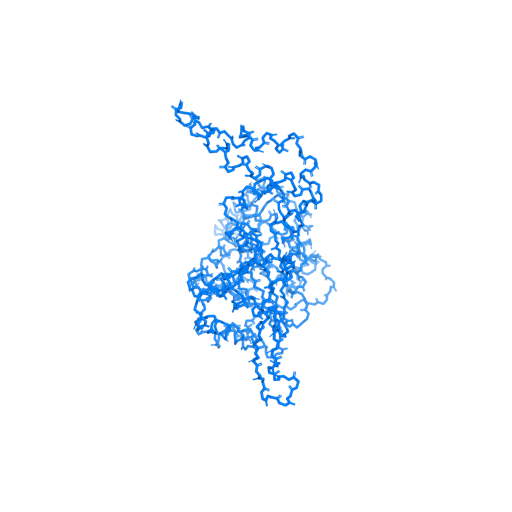A N 1
ATOM 1368 C CA . LEU A 1 170 ? -22.366 7.491 3.017 1.00 93.44 170 LEU A CA 1
ATOM 1369 C C . LEU A 1 170 ? -22.454 6.196 3.828 1.00 93.44 170 LEU A C 1
ATOM 1371 O O . LEU A 1 170 ? -23.425 5.980 4.553 1.00 93.44 170 LEU A O 1
ATOM 1375 N N . ASP A 1 171 ? -21.434 5.345 3.746 1.00 96.25 171 ASP A N 1
ATOM 1376 C CA . ASP A 1 171 ? -21.489 4.014 4.348 1.00 96.25 171 ASP A CA 1
ATOM 1377 C C . ASP A 1 171 ? -20.887 3.942 5.746 1.00 96.25 171 ASP A C 1
ATOM 1379 O O . ASP A 1 171 ? -21.309 3.085 6.508 1.00 96.25 171 ASP A O 1
ATOM 1383 N N . PHE A 1 172 ? -19.971 4.834 6.128 1.00 97.56 172 PHE A N 1
ATOM 1384 C CA . PHE A 1 172 ? -19.294 4.846 7.434 1.00 97.56 172 PHE A CA 1
ATOM 1385 C C . PHE A 1 172 ? -19.236 6.254 8.066 1.00 97.56 172 PHE A C 1
ATOM 1387 O O . PHE A 1 172 ? -18.156 6.734 8.441 1.00 97.56 172 PHE A O 1
ATOM 1394 N N . PRO A 1 173 ? -20.377 6.953 8.232 1.00 95.94 173 PRO A N 1
ATOM 1395 C CA . PRO A 1 173 ? -20.409 8.302 8.808 1.00 95.94 173 PRO A CA 1
ATOM 1396 C C . PRO A 1 173 ? -19.811 8.385 10.224 1.00 95.94 173 PRO A C 1
ATOM 1398 O O . PRO A 1 173 ? -19.402 9.459 10.671 1.00 95.94 173 PRO A O 1
ATOM 1401 N N . GLU A 1 174 ? -19.746 7.262 10.937 1.00 97.19 174 GLU A N 1
ATOM 1402 C CA . GLU A 1 174 ? -19.267 7.158 12.312 1.00 97.19 174 GLU A CA 1
ATOM 1403 C C . GLU A 1 174 ? -17.757 7.391 12.446 1.00 97.19 174 GLU A C 1
ATOM 1405 O O . GLU A 1 174 ? -17.301 7.797 13.517 1.00 97.19 174 GLU A O 1
ATOM 1410 N N . VAL A 1 175 ? -16.986 7.165 11.376 1.00 97.06 175 VAL A N 1
ATOM 1411 C CA . VAL A 1 175 ? -15.536 7.424 11.349 1.00 97.06 175 VAL A CA 1
ATOM 1412 C C . VAL A 1 175 ? -15.173 8.709 10.607 1.00 97.06 175 VAL A C 1
ATOM 1414 O O . VAL A 1 175 ? -14.079 9.236 10.804 1.00 97.06 175 VAL A O 1
ATOM 1417 N N . CYS A 1 176 ? -16.087 9.238 9.790 1.00 96.69 176 CYS A N 1
ATOM 1418 C CA . CYS A 1 176 ? -15.854 10.423 8.974 1.00 96.69 176 CYS A CA 1
ATOM 1419 C C . CYS A 1 176 ? -15.933 11.733 9.770 1.00 96.69 176 CYS A C 1
ATOM 1421 O O . CYS A 1 176 ? -16.719 11.895 10.707 1.00 96.69 176 CYS A O 1
ATOM 1423 N N . GLY A 1 177 ? -15.157 12.724 9.340 1.00 95.12 177 GLY A N 1
ATOM 1424 C CA . GLY A 1 177 ? -15.001 14.029 9.969 1.00 95.12 177 GLY A CA 1
ATOM 1425 C C . GLY A 1 177 ? -13.831 14.092 10.951 1.00 95.12 177 GLY A C 1
ATOM 1426 O O . GLY A 1 177 ? -13.123 13.118 11.193 1.00 95.12 177 GLY A O 1
ATOM 1427 N N . LYS A 1 178 ? -13.626 15.276 11.536 1.00 96.62 178 LYS A N 1
ATOM 1428 C CA . LYS A 1 178 ? -12.561 15.494 12.522 1.00 96.62 178 LYS A CA 1
ATOM 1429 C C . LYS A 1 178 ? -12.918 14.803 13.839 1.00 96.62 178 LYS A C 1
ATOM 1431 O O . LYS A 1 178 ? -14.029 14.975 14.344 1.00 96.62 178 LYS A O 1
ATOM 1436 N N . GLY A 1 179 ? -11.984 14.027 14.379 1.00 95.50 179 GLY A N 1
ATOM 1437 C CA . GLY A 1 179 ? -12.084 13.464 15.725 1.00 95.50 179 GLY A CA 1
ATOM 1438 C C . GLY A 1 179 ? -11.547 14.414 16.810 1.00 95.50 179 GLY A C 1
ATOM 1439 O O . GLY A 1 179 ? -11.291 15.588 16.529 1.00 95.50 179 GLY A O 1
ATOM 1440 N N . PRO A 1 180 ? -11.376 13.933 18.056 1.00 95.69 180 PRO A N 1
ATOM 1441 C CA . PRO A 1 180 ? -11.008 14.769 19.206 1.00 95.69 180 PRO A CA 1
ATOM 1442 C C . PRO A 1 180 ? -9.600 15.380 19.121 1.00 95.69 180 PRO A C 1
ATOM 1444 O O . PRO A 1 180 ? -9.319 16.372 19.789 1.00 95.69 180 PRO A O 1
ATOM 1447 N N . MET A 1 181 ? -8.712 14.817 18.299 1.00 95.94 181 MET A N 1
ATOM 1448 C CA . MET A 1 181 ? -7.364 15.330 18.060 1.00 95.94 181 MET A CA 1
ATOM 1449 C C . MET A 1 181 ? -7.095 15.347 16.558 1.00 95.94 181 MET A C 1
ATOM 1451 O O . MET A 1 181 ? -7.239 14.321 15.903 1.00 95.94 181 MET A O 1
ATOM 1455 N N . TRP A 1 182 ? -6.726 16.503 16.001 1.00 96.88 182 TRP A N 1
ATOM 1456 C CA . TRP A 1 182 ? -6.596 16.683 14.549 1.00 96.88 182 TRP A CA 1
ATOM 1457 C C . TRP A 1 182 ? -5.493 17.690 14.198 1.00 96.88 182 TRP A C 1
ATOM 1459 O O . TRP A 1 182 ? -5.767 18.803 13.746 1.00 96.88 182 TRP A O 1
ATOM 1469 N N . LYS A 1 183 ? -4.235 17.327 14.460 1.00 93.19 183 LYS A N 1
ATOM 1470 C CA . LYS A 1 183 ? -3.064 18.192 14.249 1.00 93.19 183 LYS A CA 1
ATOM 1471 C C . LYS A 1 183 ? -2.244 17.700 13.055 1.00 93.19 183 LYS A C 1
ATOM 1473 O O . LYS A 1 183 ? -2.551 16.671 12.454 1.00 93.19 183 LYS A O 1
ATOM 1478 N N . VAL A 1 184 ? -1.237 18.473 12.661 1.00 87.88 184 VAL A N 1
ATOM 1479 C CA . VAL A 1 184 ? -0.192 17.968 11.761 1.00 87.88 184 VAL A CA 1
ATOM 1480 C C . VAL A 1 184 ? 0.676 17.011 12.572 1.00 87.88 184 VAL A C 1
ATOM 1482 O O . VAL A 1 184 ? 1.065 17.348 13.688 1.00 87.88 184 VAL A O 1
ATOM 1485 N N . GLY A 1 185 ? 0.944 15.825 12.030 1.00 87.62 185 GLY A N 1
ATOM 1486 C CA . GLY A 1 185 ? 1.782 14.821 12.688 1.00 87.62 185 GLY A CA 1
ATOM 1487 C C . GLY A 1 185 ? 1.069 13.920 13.701 1.00 87.62 185 GLY A C 1
ATOM 1488 O O . GLY A 1 185 ? 1.686 12.984 14.169 1.00 87.62 185 GLY A O 1
ATOM 1489 N N . GLU A 1 186 ? -0.212 14.121 14.018 1.00 94.44 186 GLU A N 1
ATOM 1490 C CA . GLU A 1 186 ? -1.033 13.105 14.696 1.00 94.44 186 GLU A CA 1
ATOM 1491 C C . GLU A 1 186 ? -2.525 13.429 14.575 1.00 94.44 186 GLU A C 1
ATOM 1493 O O . GLU A 1 186 ? -2.941 14.596 14.548 1.00 94.44 186 GLU A O 1
ATOM 1498 N N . PHE A 1 187 ? -3.358 12.391 14.560 1.00 97.75 187 PHE A N 1
ATOM 1499 C CA . PHE A 1 187 ? -4.790 12.554 14.770 1.00 97.75 187 PHE A CA 1
ATOM 1500 C C . PHE A 1 187 ? -5.402 11.350 15.484 1.00 97.75 187 PHE A C 1
ATOM 1502 O O . PHE A 1 187 ? -4.868 10.243 15.456 1.00 97.75 187 PHE A O 1
ATOM 1509 N N . VAL A 1 188 ? -6.548 11.585 16.115 1.00 98.12 188 VAL A N 1
ATOM 1510 C CA . VAL A 1 188 ? -7.402 10.560 16.715 1.00 98.12 188 VAL A CA 1
ATOM 1511 C C . VAL A 1 188 ? -8.774 10.687 16.075 1.00 98.12 188 VAL A C 1
ATOM 1513 O O . VAL A 1 188 ? -9.349 11.776 16.024 1.00 98.12 188 VAL A O 1
ATOM 1516 N N . THR A 1 189 ? -9.278 9.577 15.555 1.00 97.88 189 THR A N 1
ATOM 1517 C CA . THR A 1 189 ? -10.597 9.464 14.917 1.00 97.88 189 THR A CA 1
ATOM 1518 C C . THR A 1 189 ? -11.739 9.520 15.928 1.00 97.88 189 THR A C 1
ATOM 1520 O O . THR A 1 189 ? -11.541 9.377 17.134 1.00 97.88 189 THR A O 1
ATOM 1523 N N . LYS A 1 190 ? -12.972 9.697 15.440 1.00 95.62 190 LYS A N 1
ATOM 1524 C CA . LYS A 1 190 ? -14.181 9.691 16.283 1.00 95.62 190 LYS A CA 1
ATOM 1525 C C . LYS A 1 190 ? -14.384 8.384 17.050 1.00 95.62 190 LYS A C 1
ATOM 1527 O O . LYS A 1 190 ? -14.931 8.415 18.146 1.00 95.62 190 LYS A O 1
ATOM 1532 N N . ASN A 1 191 ? -13.934 7.259 16.495 1.00 96.00 191 ASN A N 1
ATOM 1533 C CA . ASN A 1 191 ? -13.992 5.956 17.149 1.00 96.00 191 ASN A CA 1
ATOM 1534 C C . ASN A 1 191 ? -12.715 5.607 17.933 1.00 96.00 191 ASN A C 1
ATOM 1536 O O . ASN A 1 191 ? -12.571 4.461 18.337 1.00 96.00 191 ASN A O 1
ATOM 1540 N N . GLY A 1 192 ? -11.816 6.566 18.183 1.00 96.50 192 GLY A N 1
ATOM 1541 C CA . GLY A 1 192 ? -10.701 6.396 19.120 1.00 96.50 192 GLY A CA 1
ATOM 1542 C C . GLY A 1 192 ? -9.451 5.722 18.552 1.00 96.50 192 GLY A C 1
ATOM 1543 O O . GLY A 1 192 ? -8.585 5.323 19.320 1.00 96.50 192 GLY A O 1
ATOM 1544 N N . VAL A 1 193 ? -9.324 5.596 17.230 1.00 98.00 193 VAL A N 1
ATOM 1545 C CA . VAL A 1 193 ? -8.083 5.130 16.591 1.00 98.00 193 VAL A CA 1
ATOM 1546 C C . VAL A 1 193 ? -7.122 6.305 16.414 1.00 98.00 193 VAL A C 1
ATOM 1548 O O . VAL A 1 193 ? -7.464 7.268 15.717 1.00 98.00 193 VAL A O 1
ATOM 1551 N N . LYS A 1 194 ? -5.932 6.216 17.019 1.00 98.06 194 LYS A N 1
ATOM 1552 C CA . LYS A 1 194 ? -4.808 7.143 16.826 1.00 98.06 194 LYS A CA 1
ATOM 1553 C C . LYS A 1 194 ? -3.967 6.734 15.617 1.00 98.06 194 LYS A C 1
ATOM 1555 O O . LYS A 1 194 ? -3.633 5.559 15.461 1.00 98.06 194 LYS A O 1
ATOM 1560 N N . VAL A 1 195 ? -3.570 7.715 14.809 1.00 98.12 195 VAL A N 1
ATOM 1561 C CA . VAL A 1 195 ? -2.591 7.550 13.728 1.00 98.12 195 VAL A CA 1
ATOM 1562 C C . VAL A 1 195 ? -1.468 8.572 13.893 1.00 98.12 195 VAL A C 1
ATOM 1564 O O . VAL A 1 195 ? -1.738 9.762 14.077 1.00 98.12 195 VAL A O 1
ATOM 1567 N N . GLU A 1 196 ? -0.220 8.112 13.816 1.00 95.88 196 GLU A N 1
ATOM 1568 C CA . GLU A 1 196 ? 0.979 8.942 14.001 1.00 95.88 196 GLU A CA 1
ATOM 1569 C C . GLU A 1 196 ? 2.087 8.565 12.991 1.00 95.88 196 GLU A C 1
ATOM 1571 O O . GLU A 1 196 ? 2.296 7.375 12.743 1.00 95.88 196 GLU A O 1
ATOM 1576 N N . PRO A 1 197 ? 2.790 9.524 12.362 1.00 95.38 197 PRO A N 1
ATOM 1577 C CA . PRO A 1 197 ? 3.851 9.273 11.403 1.00 95.38 197 PRO A CA 1
ATOM 1578 C C . PRO A 1 197 ? 5.239 9.458 12.029 1.00 95.38 197 PRO A C 1
ATOM 1580 O O . PRO A 1 197 ? 5.480 10.410 12.768 1.00 95.38 197 PRO A O 1
ATOM 1583 N N . PHE A 1 198 ? 6.191 8.612 11.646 1.00 93.81 198 PHE A N 1
ATOM 1584 C CA . PHE A 1 198 ? 7.589 8.750 12.042 1.00 93.81 198 PHE A CA 1
ATOM 1585 C C . PHE A 1 198 ? 8.535 8.497 10.871 1.00 93.81 198 PHE A C 1
ATOM 1587 O O . PHE A 1 198 ? 8.344 7.573 10.079 1.00 93.81 198 PHE A O 1
ATOM 1594 N N . GLY A 1 199 ? 9.579 9.318 10.780 1.00 90.50 199 GLY A N 1
ATOM 1595 C CA . GLY A 1 199 ? 10.739 9.028 9.941 1.00 90.50 199 GLY A CA 1
ATOM 1596 C C . GLY A 1 199 ? 11.640 7.971 10.574 1.00 90.50 199 GLY A C 1
ATOM 1597 O O . GLY A 1 199 ? 11.554 7.707 11.781 1.00 90.50 199 GLY A O 1
ATOM 1598 N N . ALA A 1 200 ? 12.528 7.391 9.768 1.00 83.25 200 ALA A N 1
ATOM 1599 C CA . ALA A 1 200 ? 13.581 6.530 10.276 1.00 83.25 200 ALA A CA 1
ATOM 1600 C C . ALA A 1 200 ? 14.428 7.286 11.310 1.00 83.25 200 ALA A C 1
ATOM 1602 O O . ALA A 1 200 ? 14.546 8.510 11.279 1.00 83.25 200 ALA A O 1
ATOM 1603 N N . GLU A 1 201 ? 14.960 6.542 12.278 1.00 77.38 201 GLU A N 1
ATOM 1604 C CA . GLU A 1 201 ? 15.846 7.040 13.341 1.00 77.38 201 GLU A CA 1
ATOM 1605 C C . GLU A 1 201 ? 15.237 8.045 14.333 1.00 77.38 201 GLU A C 1
ATOM 1607 O O . GLU A 1 201 ? 15.852 8.340 15.360 1.00 77.38 201 GLU A O 1
ATOM 1612 N N . GLN A 1 202 ? 13.996 8.497 14.129 1.00 82.62 202 GLN A N 1
ATOM 1613 C CA . GLN A 1 202 ? 13.286 9.275 15.139 1.00 82.62 202 GLN A CA 1
ATOM 1614 C C . GLN A 1 202 ? 13.050 8.448 16.411 1.00 82.62 202 GLN A C 1
ATOM 1616 O O . GLN A 1 202 ? 12.866 7.222 16.385 1.00 82.62 202 GLN A O 1
ATOM 1621 N N . ALA A 1 203 ? 13.034 9.139 17.552 1.00 77.06 203 ALA A N 1
ATOM 1622 C CA . ALA A 1 203 ? 12.726 8.545 18.844 1.00 77.06 203 ALA A CA 1
ATOM 1623 C C . ALA A 1 203 ? 11.227 8.212 18.929 1.00 77.06 203 ALA A C 1
ATOM 1625 O O . ALA A 1 203 ? 10.410 9.024 19.342 1.00 77.06 203 ALA A O 1
ATOM 1626 N N . ILE A 1 204 ? 10.883 6.989 18.533 1.00 82.81 204 ILE A N 1
ATOM 1627 C CA . ILE A 1 204 ? 9.505 6.467 18.526 1.00 82.81 204 ILE A CA 1
ATOM 1628 C C . ILE A 1 204 ? 9.151 5.668 19.786 1.00 82.81 204 ILE A C 1
ATOM 1630 O O . ILE A 1 204 ? 7.991 5.341 20.031 1.00 82.81 204 ILE A O 1
ATOM 1634 N N . ARG A 1 205 ? 10.160 5.314 20.590 1.00 79.19 205 ARG A N 1
ATOM 1635 C CA . ARG A 1 205 ? 9.987 4.524 21.815 1.00 79.19 205 ARG A CA 1
ATOM 1636 C C . ARG A 1 205 ? 9.318 5.353 22.902 1.00 79.19 205 ARG A C 1
ATOM 1638 O O . ARG A 1 205 ? 9.703 6.488 23.145 1.00 79.19 205 ARG A O 1
ATOM 1645 N N . GLY A 1 206 ? 8.370 4.734 23.602 1.00 80.38 206 GLY A N 1
ATOM 1646 C CA . GLY A 1 206 ? 7.638 5.373 24.695 1.00 80.38 206 GLY A CA 1
ATOM 1647 C C . GLY A 1 206 ? 6.406 6.156 24.248 1.00 80.38 206 GLY A C 1
ATOM 1648 O O . GLY A 1 206 ? 5.749 6.748 25.095 1.00 80.38 206 GLY A O 1
ATOM 1649 N N . THR A 1 207 ? 6.058 6.138 22.960 1.00 87.50 207 THR A N 1
ATOM 1650 C CA . THR A 1 207 ? 4.796 6.709 22.485 1.00 87.50 207 THR A CA 1
ATOM 1651 C C . THR A 1 207 ? 3.620 5.828 22.919 1.00 87.50 207 THR A C 1
ATOM 1653 O O . THR A 1 207 ? 3.714 4.598 22.963 1.00 87.50 207 THR A O 1
ATOM 1656 N N . PHE A 1 208 ? 2.503 6.456 23.279 1.00 88.69 208 PHE A N 1
ATOM 1657 C CA . PHE A 1 208 ? 1.303 5.775 23.766 1.00 88.69 208 PHE A CA 1
ATOM 1658 C C . PHE A 1 208 ? 0.039 6.553 23.385 1.00 88.69 208 PHE A C 1
ATOM 1660 O O . PHE A 1 208 ? 0.081 7.751 23.096 1.00 88.69 208 PHE A O 1
ATOM 1667 N N . HIS A 1 209 ? -1.099 5.866 23.413 1.00 91.50 209 HIS A N 1
ATOM 1668 C CA . HIS A 1 209 ? -2.421 6.465 23.275 1.00 91.50 209 HIS A CA 1
ATOM 1669 C C . HIS A 1 209 ? -3.312 5.996 24.429 1.00 91.50 209 HIS A C 1
ATOM 1671 O O . HIS A 1 209 ? -3.837 4.883 24.417 1.00 91.50 209 HIS A O 1
ATOM 1677 N N . GLY A 1 210 ? -3.434 6.817 25.477 1.00 88.25 210 GLY A N 1
ATOM 1678 C CA . GLY A 1 210 ? -4.047 6.378 26.733 1.00 88.25 210 GLY A CA 1
ATOM 1679 C C . GLY A 1 210 ? -3.265 5.206 27.337 1.00 88.25 210 GLY A C 1
ATOM 1680 O O . GLY A 1 210 ? -2.067 5.322 27.572 1.00 88.25 210 GLY A O 1
ATOM 1681 N N . ALA A 1 211 ? -3.925 4.067 27.551 1.00 87.69 211 ALA A N 1
ATOM 1682 C CA . ALA A 1 211 ? -3.266 2.830 27.980 1.00 87.69 211 ALA A CA 1
ATOM 1683 C C . ALA A 1 211 ? -2.730 1.981 26.805 1.0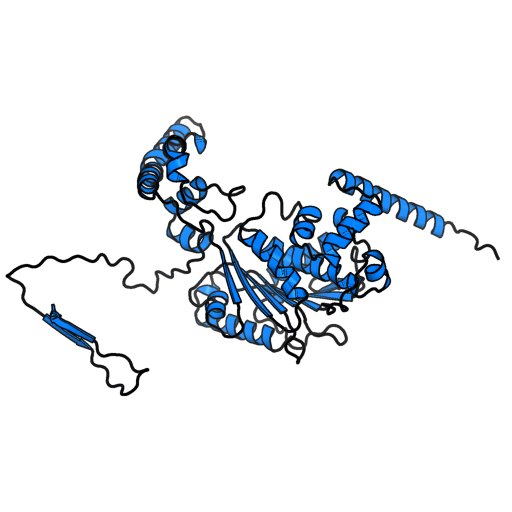0 87.69 211 ALA A C 1
ATOM 1685 O O . ALA A 1 211 ? -2.099 0.949 27.035 1.00 87.69 211 ALA A O 1
ATOM 1686 N N . SER A 1 212 ? -2.993 2.379 25.553 1.00 91.94 212 SER A N 1
ATOM 1687 C CA . SER A 1 212 ? -2.658 1.590 24.368 1.00 91.94 212 SER A CA 1
ATOM 1688 C C . SER A 1 212 ? -1.247 1.869 23.848 1.00 91.94 212 SER A C 1
ATOM 1690 O O . SER A 1 212 ? -0.766 3.007 23.839 1.00 91.94 212 SER A O 1
ATOM 1692 N N . ARG A 1 213 ? -0.598 0.805 23.371 1.00 93.81 213 ARG A N 1
ATOM 1693 C CA . ARG A 1 213 ? 0.675 0.820 22.637 1.00 93.81 213 ARG A CA 1
ATOM 1694 C C . ARG A 1 213 ? 0.411 0.668 21.136 1.00 93.81 213 ARG A C 1
ATOM 1696 O O . ARG A 1 213 ? -0.656 0.174 20.782 1.00 93.81 213 ARG A O 1
ATOM 1703 N N . PRO A 1 214 ? 1.352 1.046 20.254 1.00 95.62 214 PRO A N 1
ATOM 1704 C CA . PRO A 1 214 ? 1.221 0.814 18.817 1.00 95.62 214 PRO A CA 1
ATOM 1705 C C . PRO A 1 214 ? 0.877 -0.645 18.491 1.00 95.62 214 PRO A C 1
ATOM 1707 O O . PRO A 1 214 ? 1.610 -1.558 18.862 1.00 95.62 214 PRO A O 1
ATOM 1710 N N . LYS A 1 215 ? -0.239 -0.871 17.791 1.00 96.12 215 LYS A N 1
ATOM 1711 C CA . LYS A 1 215 ? -0.723 -2.214 17.420 1.00 96.12 215 LYS A CA 1
ATOM 1712 C C . LYS A 1 215 ? -0.448 -2.547 15.959 1.00 96.12 215 LYS A C 1
ATOM 1714 O O . LYS A 1 215 ? -0.303 -3.721 15.622 1.00 96.12 215 LYS A O 1
ATOM 1719 N N . VAL A 1 216 ? -0.350 -1.528 15.104 1.00 97.62 216 VAL A N 1
ATOM 1720 C CA . VAL A 1 216 ? -0.017 -1.685 13.685 1.00 97.62 216 VAL A CA 1
ATOM 1721 C C . VAL A 1 216 ? 1.087 -0.708 13.304 1.00 97.62 216 VAL A C 1
ATOM 1723 O O . VAL A 1 216 ? 0.965 0.491 13.539 1.00 97.62 216 VAL A O 1
ATOM 1726 N N . LEU A 1 217 ? 2.152 -1.222 12.699 1.00 97.12 217 LEU A N 1
ATOM 1727 C CA . LEU A 1 217 ? 3.252 -0.454 12.132 1.00 97.12 217 LEU A CA 1
ATOM 1728 C C . LEU A 1 217 ? 3.231 -0.652 10.613 1.00 97.12 217 LEU A C 1
ATOM 1730 O O . LEU A 1 217 ? 3.382 -1.777 10.134 1.00 97.12 217 LEU A O 1
ATOM 1734 N N . MET A 1 218 ? 3.034 0.424 9.857 1.00 97.69 218 MET A N 1
ATOM 1735 C CA . MET A 1 218 ? 2.965 0.389 8.397 1.00 97.69 218 MET A CA 1
ATOM 1736 C C . MET A 1 218 ? 4.191 1.081 7.809 1.00 97.69 218 MET A C 1
ATOM 1738 O O . MET A 1 218 ? 4.337 2.290 7.957 1.00 97.69 218 MET A O 1
ATOM 1742 N N . GLY A 1 219 ? 5.084 0.319 7.180 1.00 95.44 219 GLY A N 1
ATOM 1743 C CA . GLY A 1 219 ? 6.308 0.844 6.572 1.00 95.44 219 GLY A CA 1
ATOM 1744 C C . GLY A 1 219 ? 6.165 1.064 5.072 1.00 95.44 219 GLY A C 1
ATOM 1745 O O . GLY A 1 219 ? 5.662 0.185 4.379 1.00 95.44 219 GLY A O 1
ATOM 1746 N N . ASP A 1 220 ? 6.640 2.200 4.572 1.00 93.75 220 ASP A N 1
ATOM 1747 C CA . ASP A 1 220 ? 6.613 2.556 3.149 1.00 93.75 220 ASP A CA 1
ATOM 1748 C C . ASP A 1 220 ? 7.924 3.232 2.757 1.00 93.75 220 ASP A C 1
ATOM 1750 O O . ASP A 1 220 ? 8.334 4.170 3.436 1.00 93.75 220 ASP A O 1
ATOM 1754 N N . ASP A 1 221 ? 8.588 2.727 1.714 1.00 87.88 221 ASP A N 1
ATOM 1755 C CA . ASP A 1 221 ? 9.867 3.238 1.191 1.00 87.88 221 ASP A CA 1
ATOM 1756 C C . ASP A 1 221 ? 10.818 3.691 2.303 1.00 87.88 221 ASP A C 1
ATOM 1758 O O . ASP A 1 221 ? 11.090 4.857 2.592 1.00 87.88 221 ASP A O 1
ATOM 1762 N N . LEU A 1 222 ? 11.253 2.662 3.006 1.00 91.00 222 LEU A N 1
ATOM 1763 C CA . LEU A 1 222 ? 11.826 2.726 4.330 1.00 91.00 222 LEU A CA 1
ATOM 1764 C C . LEU A 1 222 ? 13.321 3.062 4.370 1.00 91.00 222 LEU A C 1
ATOM 1766 O O . LEU A 1 222 ? 13.872 3.255 5.453 1.00 91.00 222 LEU A O 1
ATOM 1770 N N . ILE A 1 223 ? 13.955 3.081 3.207 1.00 90.75 223 ILE A N 1
ATOM 1771 C CA . ILE A 1 223 ? 15.332 3.492 2.973 1.00 90.75 223 ILE A CA 1
ATOM 1772 C C . ILE A 1 223 ? 15.367 4.210 1.622 1.00 90.75 223 ILE A C 1
ATOM 1774 O O . ILE A 1 223 ? 14.660 3.809 0.695 1.00 90.75 223 ILE A O 1
ATOM 1778 N N . THR A 1 224 ? 16.157 5.269 1.510 1.00 89.25 224 THR A N 1
ATOM 1779 C CA . THR A 1 224 ? 16.356 6.007 0.255 1.00 89.25 224 THR A CA 1
ATOM 1780 C C . THR A 1 224 ? 17.422 5.349 -0.624 1.00 89.25 224 THR A C 1
ATOM 1782 O O . THR A 1 224 ? 18.272 4.599 -0.145 1.00 89.25 224 THR A O 1
ATOM 1785 N N . ASP A 1 225 ? 17.442 5.682 -1.918 1.00 85.38 225 ASP A N 1
ATOM 1786 C CA . ASP A 1 225 ? 18.498 5.250 -2.846 1.00 85.38 225 ASP A CA 1
ATOM 1787 C C . ASP A 1 225 ? 19.907 5.699 -2.413 1.00 85.38 225 ASP A C 1
ATOM 1789 O O . ASP A 1 225 ? 20.893 5.019 -2.698 1.00 85.38 225 ASP A O 1
ATOM 1793 N N . ALA A 1 226 ? 20.020 6.846 -1.735 1.00 87.44 226 ALA A N 1
ATOM 1794 C CA . ALA A 1 226 ? 21.295 7.357 -1.238 1.00 87.44 226 ALA A CA 1
ATOM 1795 C C . ALA A 1 226 ? 21.785 6.554 -0.024 1.00 87.44 226 ALA A C 1
ATOM 1797 O O . ALA A 1 226 ? 22.927 6.094 -0.009 1.00 87.44 226 ALA A O 1
ATOM 1798 N N . GLU A 1 227 ? 20.908 6.327 0.956 1.00 88.75 227 GLU A N 1
ATOM 1799 C CA . GLU A 1 227 ? 21.202 5.523 2.150 1.00 88.75 227 GLU A CA 1
ATOM 1800 C C . GLU A 1 227 ? 21.476 4.062 1.790 1.00 88.75 227 GLU A C 1
ATOM 1802 O O . GLU A 1 227 ? 22.370 3.435 2.355 1.00 88.75 227 GLU A O 1
ATOM 1807 N N . ALA A 1 228 ? 20.761 3.521 0.798 1.00 88.06 228 ALA A N 1
ATOM 1808 C CA . ALA A 1 228 ? 20.934 2.147 0.350 1.00 88.06 228 ALA A CA 1
ATOM 1809 C C . ALA A 1 228 ? 22.347 1.855 -0.170 1.00 88.06 228 ALA A C 1
ATOM 1811 O O . ALA A 1 228 ? 22.733 0.693 -0.171 1.00 88.06 228 ALA A O 1
ATOM 1812 N N . LYS A 1 229 ? 23.142 2.862 -0.558 1.00 86.94 229 LYS A N 1
ATOM 1813 C CA . LYS A 1 229 ? 24.547 2.683 -0.975 1.00 86.94 229 LYS A CA 1
ATOM 1814 C C . LYS A 1 229 ? 25.524 2.573 0.197 1.00 86.94 229 LYS A C 1
ATOM 1816 O O . LYS A 1 229 ? 26.640 2.100 0.010 1.00 86.94 229 LYS A O 1
ATOM 1821 N N . SER A 1 230 ? 25.134 3.007 1.395 1.00 90.12 230 SER A N 1
ATOM 1822 C CA . SER A 1 230 ? 25.991 2.999 2.582 1.00 90.12 230 SER A CA 1
ATOM 1823 C C . SER A 1 230 ? 25.712 1.764 3.446 1.00 90.12 230 SER A C 1
ATOM 1825 O O . SER A 1 230 ? 24.615 1.637 3.997 1.00 90.12 230 SER A O 1
ATOM 1827 N N . PRO A 1 231 ? 26.690 0.857 3.646 1.00 90.75 231 PRO A N 1
ATOM 1828 C CA . PRO A 1 231 ? 26.521 -0.290 4.540 1.00 90.75 231 PRO A CA 1
ATOM 1829 C C . PRO A 1 231 ? 26.138 0.112 5.971 1.00 90.75 231 PRO A C 1
ATOM 1831 O O . PRO A 1 231 ? 25.340 -0.575 6.611 1.00 90.75 231 PRO A O 1
ATOM 1834 N N . THR A 1 232 ? 26.674 1.237 6.455 1.00 93.38 232 THR A N 1
ATOM 1835 C CA . THR A 1 232 ? 26.368 1.786 7.781 1.00 93.38 232 THR A CA 1
ATOM 1836 C C . THR A 1 232 ? 24.912 2.228 7.873 1.00 93.38 232 THR A C 1
ATOM 1838 O O . THR A 1 232 ? 24.223 1.820 8.803 1.00 93.38 232 THR A O 1
ATOM 1841 N N . GLU A 1 233 ? 24.408 2.971 6.884 1.00 91.94 233 GLU A N 1
ATOM 1842 C CA . GLU A 1 233 ? 23.007 3.417 6.875 1.00 91.94 233 GLU A CA 1
ATOM 1843 C C . GLU A 1 233 ? 22.049 2.227 6.772 1.00 91.94 233 GLU A C 1
ATOM 1845 O O . GLU A 1 233 ? 21.096 2.122 7.544 1.00 91.94 233 GLU A O 1
ATOM 1850 N N . ARG A 1 234 ? 22.347 1.240 5.913 1.00 93.06 234 ARG A N 1
ATOM 1851 C CA . ARG A 1 234 ? 21.572 -0.014 5.850 1.00 93.06 234 ARG A CA 1
ATOM 1852 C C . ARG A 1 234 ? 21.515 -0.721 7.208 1.00 93.06 234 ARG A C 1
ATOM 1854 O O . ARG A 1 234 ? 20.451 -1.202 7.611 1.00 93.06 234 ARG A O 1
ATOM 1861 N N . GLN A 1 235 ? 22.636 -0.771 7.933 1.00 93.50 235 GLN A N 1
ATOM 1862 C CA . GLN A 1 235 ? 22.708 -1.363 9.269 1.00 93.50 235 GLN A CA 1
ATOM 1863 C C . GLN A 1 235 ? 21.925 -0.561 10.314 1.00 93.50 235 GLN A C 1
ATOM 1865 O O . GLN A 1 235 ? 21.198 -1.166 11.111 1.00 93.50 235 GLN A O 1
ATOM 1870 N N . ASN A 1 236 ? 22.058 0.765 10.322 1.00 92.38 236 ASN A N 1
ATOM 1871 C CA . ASN A 1 236 ? 21.347 1.648 11.244 1.00 92.38 236 ASN A CA 1
ATOM 1872 C C . ASN A 1 236 ? 19.840 1.530 11.038 1.00 92.38 236 ASN A C 1
ATOM 1874 O O . ASN A 1 236 ? 19.106 1.223 11.982 1.00 92.38 236 ASN A O 1
ATOM 1878 N N . ARG A 1 237 ? 19.400 1.619 9.779 1.00 92.25 237 ARG A N 1
ATOM 1879 C CA . ARG A 1 237 ? 18.007 1.453 9.373 1.00 92.25 237 ARG A CA 1
ATOM 1880 C C . ARG A 1 237 ? 17.471 0.095 9.837 1.00 92.25 237 ARG A C 1
ATOM 1882 O O . ARG A 1 237 ? 16.439 0.025 10.508 1.00 92.25 237 ARG A O 1
ATOM 1889 N N . TRP A 1 238 ? 18.158 -0.999 9.511 1.00 93.56 238 TRP A N 1
ATOM 1890 C CA . TRP A 1 238 ? 17.743 -2.338 9.941 1.00 93.56 238 TRP A CA 1
ATOM 1891 C C . TRP A 1 238 ? 17.623 -2.440 11.468 1.00 93.56 238 TRP A C 1
ATOM 1893 O O . TRP A 1 238 ? 16.612 -2.906 11.985 1.00 93.56 238 TRP A O 1
ATOM 1903 N N . THR A 1 239 ? 18.616 -1.931 12.199 1.00 91.94 239 THR A N 1
ATOM 1904 C CA . THR A 1 239 ? 18.632 -1.959 13.667 1.00 91.94 239 THR A CA 1
ATOM 1905 C C . THR A 1 239 ? 17.484 -1.147 14.265 1.00 91.94 239 THR A C 1
ATOM 1907 O O . THR A 1 239 ? 16.865 -1.582 15.235 1.00 91.94 239 THR A O 1
ATOM 1910 N N . TRP A 1 240 ? 17.197 0.033 13.713 1.00 91.38 240 TRP A N 1
ATOM 1911 C CA . TRP A 1 240 ? 16.084 0.875 14.146 1.00 91.38 240 TRP A CA 1
ATOM 1912 C C . TRP A 1 240 ? 14.739 0.188 13.909 1.00 91.38 240 TRP A C 1
ATOM 1914 O O . TRP A 1 240 ? 13.904 0.162 14.809 1.00 91.38 240 TRP A O 1
ATOM 1924 N N . LEU A 1 241 ? 14.557 -0.419 12.737 1.00 90.81 241 LEU A N 1
ATOM 1925 C CA . LEU A 1 241 ? 13.337 -1.132 12.380 1.00 90.81 241 LEU A CA 1
ATOM 1926 C C . LEU A 1 241 ? 13.074 -2.319 13.309 1.00 90.81 241 LEU A C 1
ATOM 1928 O O . LEU A 1 241 ? 11.981 -2.403 13.855 1.00 90.81 241 LEU A O 1
ATOM 1932 N N . GLU A 1 242 ? 14.044 -3.213 13.505 1.00 90.56 242 GLU A N 1
ATOM 1933 C CA . GLU A 1 242 ? 13.870 -4.368 14.401 1.00 90.56 242 GLU A CA 1
ATOM 1934 C C . GLU A 1 242 ? 13.507 -3.885 15.806 1.00 90.56 242 GLU A C 1
ATOM 1936 O O . GLU A 1 242 ? 12.544 -4.333 16.422 1.00 90.56 242 GLU A O 1
ATOM 1941 N N . LYS A 1 243 ? 14.200 -2.840 16.274 1.00 87.62 243 LYS A N 1
ATOM 1942 C CA . LYS A 1 243 ? 13.903 -2.200 17.554 1.00 87.62 243 LYS A CA 1
ATOM 1943 C C . LYS A 1 243 ? 12.504 -1.582 17.619 1.00 87.62 243 LYS A C 1
ATOM 1945 O O . LYS A 1 243 ? 11.949 -1.507 18.716 1.00 87.62 243 LYS A O 1
ATOM 1950 N N . ALA A 1 244 ? 11.983 -1.075 16.505 1.00 84.81 244 ALA A N 1
ATOM 1951 C CA . ALA A 1 244 ? 10.638 -0.530 16.403 1.00 84.81 244 ALA A CA 1
ATOM 1952 C C . ALA A 1 244 ? 9.605 -1.656 16.488 1.00 84.81 244 ALA A C 1
ATOM 1954 O O . ALA A 1 244 ? 8.703 -1.615 17.321 1.00 84.81 244 ALA A O 1
ATOM 1955 N N . ILE A 1 245 ? 9.777 -2.686 15.661 1.00 82.19 245 ILE A N 1
ATOM 1956 C CA . ILE A 1 245 ? 8.856 -3.814 15.566 1.00 82.19 245 ILE A CA 1
ATOM 1957 C C . ILE A 1 245 ? 8.806 -4.586 16.885 1.00 82.19 245 ILE A C 1
ATOM 1959 O O . ILE A 1 245 ? 7.720 -4.872 17.376 1.00 82.19 245 ILE A O 1
ATOM 1963 N N . ASP A 1 246 ? 9.953 -4.875 17.492 1.00 82.88 246 ASP A N 1
ATOM 1964 C CA . ASP A 1 246 ? 10.019 -5.770 18.649 1.00 82.88 246 ASP A CA 1
ATOM 1965 C C . ASP A 1 246 ? 9.608 -5.110 19.968 1.00 82.88 246 ASP A C 1
ATOM 1967 O O . ASP A 1 246 ? 9.152 -5.798 20.879 1.00 82.88 246 ASP A O 1
ATOM 1971 N N . TYR A 1 247 ? 9.772 -3.787 20.096 1.00 83.19 247 TYR A N 1
ATOM 1972 C CA . TYR A 1 247 ? 9.677 -3.117 21.402 1.00 83.19 247 TYR A CA 1
ATOM 1973 C C . TYR A 1 247 ? 8.682 -1.955 21.477 1.00 83.19 247 TYR A C 1
ATOM 1975 O O . TYR A 1 247 ? 8.501 -1.392 22.561 1.00 83.19 247 TYR A O 1
ATOM 1983 N N . LEU A 1 248 ? 8.029 -1.568 20.375 1.00 86.31 248 LEU A N 1
ATOM 1984 C CA . LEU A 1 248 ? 6.923 -0.599 20.439 1.00 86.31 248 LEU A CA 1
ATOM 1985 C C . LEU A 1 248 ? 5.596 -1.254 20.780 1.00 86.31 248 LEU A C 1
ATOM 1987 O O . LEU A 1 248 ? 4.770 -0.642 21.454 1.00 86.31 248 LEU A O 1
ATOM 1991 N N . GLY A 1 249 ? 5.421 -2.489 20.319 1.00 86.75 249 GLY A N 1
ATOM 1992 C CA . GLY A 1 249 ? 4.202 -3.255 20.474 1.00 86.75 249 GLY A CA 1
ATOM 1993 C C . GLY A 1 249 ? 3.787 -3.529 21.918 1.00 86.75 249 GLY A C 1
ATOM 1994 O O . GLY A 1 249 ? 4.552 -3.305 22.863 1.00 86.75 249 GLY A O 1
ATOM 1995 N N . PRO A 1 250 ? 2.574 -4.068 22.112 1.00 88.88 250 PRO A N 1
ATOM 1996 C CA . PRO A 1 250 ? 2.206 -4.699 23.368 1.00 88.88 250 PRO A CA 1
ATOM 1997 C C . PRO A 1 250 ? 3.216 -5.802 23.758 1.00 88.88 250 PRO A C 1
ATOM 1999 O O . PRO A 1 250 ? 3.766 -6.473 22.880 1.00 88.88 250 PRO A O 1
ATOM 2002 N N . PRO A 1 251 ? 3.473 -6.009 25.065 1.00 86.31 251 PRO A N 1
ATOM 2003 C CA . PRO A 1 251 ? 4.499 -6.944 25.545 1.00 86.31 251 PRO A CA 1
ATOM 2004 C C . PRO A 1 251 ? 4.185 -8.419 25.244 1.00 86.31 251 PRO A C 1
ATOM 2006 O O . PRO A 1 251 ? 5.061 -9.265 25.379 1.00 86.31 251 PRO A O 1
ATOM 2009 N N . ASP A 1 252 ? 2.955 -8.727 24.832 1.00 88.62 252 ASP A N 1
ATOM 2010 C CA . ASP A 1 252 ? 2.534 -10.056 24.375 1.00 88.62 252 ASP A CA 1
ATOM 2011 C C . ASP A 1 252 ? 2.984 -10.376 22.934 1.00 88.62 252 ASP A C 1
ATOM 2013 O O . ASP A 1 252 ? 2.706 -11.460 22.423 1.00 88.62 252 ASP A O 1
ATOM 2017 N N . GLY A 1 253 ? 3.667 -9.438 22.264 1.00 88.56 253 GLY A N 1
ATOM 2018 C CA . GLY A 1 253 ? 4.148 -9.605 20.897 1.00 88.56 253 GLY A CA 1
ATOM 2019 C C . GLY A 1 253 ? 3.046 -9.539 19.838 1.00 88.56 253 GLY A C 1
ATOM 2020 O O . GLY A 1 253 ? 3.264 -10.006 18.725 1.00 88.56 253 GLY A O 1
ATOM 2021 N N . SER A 1 254 ? 1.871 -8.978 20.147 1.00 92.75 254 SER A N 1
ATOM 2022 C CA . SER A 1 254 ? 0.718 -8.898 19.229 1.00 92.75 254 SER A CA 1
ATOM 2023 C C . SER A 1 254 ? 0.818 -7.830 18.131 1.00 92.75 254 SER A C 1
ATOM 2025 O O . SER A 1 254 ? -0.071 -7.735 17.280 1.00 92.75 254 SER A O 1
ATOM 2027 N N . VAL A 1 255 ? 1.888 -7.031 18.116 1.00 94.31 255 VAL A N 1
ATOM 2028 C CA . VAL A 1 255 ? 2.082 -5.955 17.135 1.00 94.31 255 VAL A CA 1
ATOM 2029 C C . VAL A 1 255 ? 2.210 -6.479 15.709 1.00 94.31 255 VAL A C 1
ATOM 2031 O O . VAL A 1 255 ? 2.860 -7.488 15.430 1.00 94.31 255 VAL A O 1
ATOM 2034 N N . LYS A 1 256 ? 1.576 -5.766 14.782 1.00 96.56 256 LYS A N 1
ATOM 2035 C CA . LYS A 1 256 ? 1.504 -6.137 13.373 1.00 96.56 256 LYS A CA 1
ATOM 2036 C C . LYS A 1 256 ? 2.345 -5.180 12.551 1.00 96.56 256 LYS A C 1
ATOM 2038 O O . LYS A 1 256 ? 1.997 -4.012 12.421 1.00 96.56 256 LYS A O 1
ATOM 2043 N N . TYR A 1 257 ? 3.432 -5.675 11.983 1.00 97.19 257 TYR A N 1
ATOM 2044 C CA . TYR A 1 257 ? 4.253 -4.942 11.038 1.00 97.19 257 TYR A CA 1
ATOM 2045 C C . TYR A 1 257 ? 3.905 -5.331 9.595 1.00 97.19 257 TYR A C 1
ATOM 2047 O O . TYR A 1 257 ? 3.877 -6.515 9.246 1.00 97.19 257 TYR A O 1
ATOM 2055 N N . ILE A 1 258 ? 3.634 -4.318 8.770 1.00 97.88 258 ILE A N 1
ATOM 2056 C CA . ILE A 1 258 ? 3.206 -4.441 7.373 1.00 97.88 258 ILE A CA 1
ATOM 2057 C C . ILE A 1 258 ? 4.032 -3.446 6.552 1.00 97.88 258 ILE A C 1
ATOM 2059 O O . ILE A 1 258 ? 3.794 -2.242 6.592 1.00 97.88 258 ILE A O 1
ATOM 2063 N N . GLY A 1 259 ? 5.038 -3.940 5.837 1.00 96.19 259 GLY A N 1
ATOM 2064 C CA . GLY A 1 259 ? 5.949 -3.125 5.037 1.00 96.19 259 GLY A CA 1
ATOM 2065 C C . GLY A 1 259 ? 5.670 -3.237 3.544 1.00 96.19 259 GLY A C 1
ATOM 2066 O O . GLY A 1 259 ? 5.460 -4.332 3.031 1.00 96.19 259 GLY A O 1
ATOM 2067 N N . VAL A 1 260 ? 5.738 -2.130 2.817 1.00 95.69 260 VAL A N 1
ATOM 2068 C CA . VAL A 1 260 ? 5.777 -2.117 1.354 1.00 95.69 260 VAL A CA 1
ATOM 2069 C C . VAL A 1 260 ? 6.996 -1.349 0.865 1.00 95.69 260 VAL A C 1
ATOM 2071 O O . VAL A 1 260 ? 7.461 -0.421 1.520 1.00 95.69 260 VAL A O 1
ATOM 2074 N N . GLY A 1 261 ? 7.532 -1.743 -0.286 1.00 91.12 261 GLY A N 1
ATOM 2075 C CA . GLY A 1 261 ? 8.630 -1.003 -0.895 1.00 91.12 261 GLY A CA 1
ATOM 2076 C C . GLY A 1 261 ? 9.201 -1.675 -2.130 1.00 91.12 261 GLY A C 1
ATOM 2077 O O . GLY A 1 261 ? 8.628 -2.620 -2.683 1.00 91.12 261 GLY A O 1
ATOM 2078 N N . THR A 1 262 ? 10.335 -1.157 -2.575 1.00 85.88 262 THR A N 1
ATOM 2079 C CA . THR A 1 262 ? 11.187 -1.761 -3.601 1.00 85.88 262 THR A CA 1
ATOM 2080 C C . THR A 1 262 ? 12.503 -2.206 -2.989 1.00 85.88 262 THR A C 1
ATOM 2082 O O . T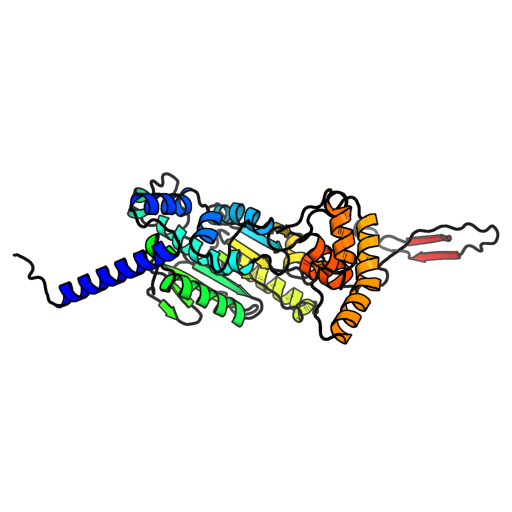HR A 1 262 ? 12.948 -1.674 -1.978 1.00 85.88 262 THR A O 1
ATOM 2085 N N . VAL A 1 263 ? 13.115 -3.209 -3.605 1.00 88.75 263 VAL A N 1
ATOM 2086 C CA . VAL A 1 263 ? 14.434 -3.695 -3.208 1.00 88.75 263 VAL A CA 1
ATOM 2087 C C . VAL A 1 263 ? 15.482 -2.845 -3.930 1.00 88.75 263 VAL A C 1
ATOM 2089 O O . VAL A 1 263 ? 15.527 -2.847 -5.159 1.00 88.75 263 VAL A O 1
ATOM 2092 N N . LEU A 1 264 ? 16.274 -2.099 -3.164 1.00 85.88 264 LEU A N 1
ATOM 2093 C CA . LEU A 1 264 ? 17.308 -1.174 -3.635 1.00 85.88 264 LEU A CA 1
ATOM 2094 C C . LEU A 1 264 ? 18.708 -1.795 -3.556 1.00 85.88 264 LEU A C 1
ATOM 2096 O O . LEU A 1 264 ? 19.559 -1.499 -4.390 1.00 85.88 264 LEU A O 1
ATOM 2100 N N . ASP A 1 265 ? 18.943 -2.685 -2.587 1.00 87.19 265 ASP A N 1
ATOM 2101 C CA . ASP A 1 265 ? 20.235 -3.349 -2.386 1.00 87.19 265 ASP A CA 1
ATOM 2102 C C . ASP A 1 265 ? 20.060 -4.779 -1.839 1.00 87.19 265 ASP A C 1
ATOM 2104 O O . ASP A 1 265 ? 19.064 -5.099 -1.189 1.00 87.19 265 ASP A O 1
ATOM 2108 N N . LYS A 1 266 ? 21.036 -5.666 -2.088 1.00 85.62 266 LYS A N 1
ATOM 2109 C CA . LYS A 1 266 ? 21.028 -7.068 -1.615 1.00 85.62 266 LYS A CA 1
ATOM 2110 C C . LYS A 1 266 ? 21.053 -7.173 -0.090 1.00 85.62 266 LYS A C 1
ATOM 2112 O O . LYS A 1 266 ? 20.751 -8.234 0.455 1.00 85.62 266 LYS A O 1
ATOM 2117 N N . ASP A 1 267 ? 21.441 -6.097 0.578 1.00 87.62 267 ASP A N 1
ATOM 2118 C CA . ASP A 1 267 ? 21.551 -5.976 2.021 1.00 87.62 267 ASP A CA 1
ATOM 2119 C C . ASP A 1 267 ? 20.668 -4.854 2.597 1.00 87.62 267 ASP A C 1
ATOM 2121 O O . ASP A 1 267 ? 20.823 -4.471 3.758 1.00 87.62 267 ASP A O 1
ATOM 2125 N N . ASP A 1 268 ? 19.725 -4.320 1.813 1.00 90.00 268 ASP A N 1
ATOM 2126 C CA . ASP A 1 268 ? 18.732 -3.368 2.317 1.00 90.00 268 ASP A CA 1
ATOM 2127 C C . ASP A 1 268 ? 17.793 -4.010 3.370 1.00 90.00 268 ASP A C 1
ATOM 2129 O O . ASP A 1 268 ? 17.793 -5.234 3.561 1.00 90.00 268 ASP A O 1
ATOM 2133 N N . PRO A 1 269 ? 16.966 -3.222 4.086 1.00 91.75 269 PRO A N 1
ATOM 2134 C CA . PRO A 1 269 ? 16.101 -3.759 5.131 1.00 91.75 269 PRO A CA 1
ATOM 2135 C C . PRO A 1 269 ? 15.138 -4.859 4.661 1.00 91.75 269 PRO A C 1
ATOM 2137 O O . PRO A 1 269 ? 14.864 -5.787 5.419 1.00 91.75 269 PRO A O 1
ATOM 2140 N N . ILE A 1 270 ? 14.634 -4.798 3.424 1.00 92.00 270 ILE A N 1
ATOM 2141 C CA . ILE A 1 270 ? 13.698 -5.807 2.913 1.00 92.00 270 ILE A CA 1
ATOM 2142 C C . ILE A 1 270 ? 14.443 -7.096 2.549 1.00 92.00 270 ILE A C 1
ATOM 2144 O O . ILE A 1 270 ? 13.975 -8.202 2.823 1.00 92.00 270 ILE A O 1
ATOM 2148 N N . SER A 1 271 ? 15.630 -6.974 1.964 1.00 91.44 271 SER A N 1
ATOM 2149 C CA . SER A 1 271 ? 16.503 -8.096 1.636 1.00 91.44 271 SER A CA 1
ATOM 2150 C C . SER A 1 271 ? 17.030 -8.784 2.893 1.00 91.44 271 SER A C 1
ATOM 2152 O O . SER A 1 271 ? 17.102 -10.012 2.933 1.00 91.44 271 SER A O 1
ATOM 2154 N N . ARG A 1 272 ? 17.297 -8.028 3.963 1.00 93.69 272 ARG A N 1
ATOM 2155 C CA . ARG A 1 272 ? 17.568 -8.581 5.296 1.00 93.69 272 ARG A CA 1
ATOM 2156 C C . ARG A 1 272 ? 16.353 -9.308 5.862 1.00 93.69 272 ARG A C 1
ATOM 2158 O O . ARG A 1 272 ? 16.502 -10.439 6.311 1.00 93.69 272 ARG A O 1
ATOM 2165 N N . ALA A 1 273 ? 15.152 -8.735 5.749 1.00 93.94 273 ALA A N 1
ATOM 2166 C CA . ALA A 1 273 ? 13.921 -9.394 6.187 1.00 93.94 273 ALA A CA 1
ATOM 2167 C C . ALA A 1 273 ? 13.722 -10.776 5.532 1.00 93.94 273 ALA A C 1
ATOM 2169 O O . ALA A 1 273 ? 13.270 -11.695 6.203 1.00 93.94 273 ALA A O 1
ATOM 2170 N N . LYS A 1 274 ? 14.138 -10.983 4.271 1.00 92.00 274 LYS A N 1
ATOM 2171 C CA . LYS A 1 274 ? 14.061 -12.305 3.604 1.00 92.00 274 LYS A CA 1
ATOM 2172 C C . LYS A 1 274 ? 14.838 -13.414 4.325 1.00 92.00 274 LYS A C 1
ATOM 2174 O O . LYS A 1 274 ? 14.517 -14.584 4.145 1.00 92.00 274 LYS A O 1
ATOM 2179 N N . ARG A 1 275 ? 15.877 -13.063 5.088 1.00 91.25 275 ARG A N 1
ATOM 2180 C CA . ARG A 1 275 ? 16.775 -14.004 5.783 1.00 91.25 275 ARG A CA 1
ATOM 2181 C C . ARG A 1 275 ? 16.674 -13.933 7.312 1.00 91.25 275 ARG A C 1
ATOM 2183 O O . ARG A 1 275 ? 17.462 -14.583 7.994 1.00 91.25 275 ARG A O 1
ATOM 2190 N N . THR A 1 276 ? 15.725 -13.165 7.845 1.00 94.06 276 THR A N 1
ATOM 2191 C CA . THR A 1 276 ? 15.516 -12.985 9.288 1.00 94.06 276 THR A CA 1
ATOM 2192 C C . THR A 1 276 ? 14.325 -13.812 9.764 1.00 94.06 276 THR A C 1
ATOM 2194 O O . THR A 1 276 ? 13.261 -13.821 9.147 1.00 94.06 276 THR A O 1
ATOM 2197 N N . ILE A 1 277 ? 14.493 -14.505 10.891 1.00 90.75 277 ILE A N 1
ATOM 2198 C CA . ILE A 1 277 ? 13.437 -15.314 11.511 1.00 90.75 277 ILE A CA 1
ATOM 2199 C C . ILE A 1 277 ? 12.245 -14.423 11.884 1.00 90.75 277 ILE A C 1
ATOM 2201 O O . ILE A 1 277 ? 12.409 -13.350 12.454 1.00 90.75 277 ILE A O 1
ATOM 2205 N N . GLY A 1 278 ? 11.032 -14.893 11.594 1.00 89.75 278 GLY A N 1
ATOM 2206 C CA . GLY A 1 278 ? 9.791 -14.192 11.935 1.00 89.75 278 GLY A CA 1
ATOM 2207 C C . GLY A 1 278 ? 9.348 -13.140 10.917 1.00 89.75 278 GLY A C 1
ATOM 2208 O O . GLY A 1 278 ? 8.267 -12.582 11.094 1.00 89.75 278 GLY A O 1
ATOM 2209 N N . HIS A 1 279 ? 10.133 -12.898 9.863 1.00 95.88 279 HIS A N 1
ATOM 2210 C CA . HIS A 1 279 ? 9.755 -12.055 8.732 1.00 95.88 279 HIS A CA 1
ATOM 2211 C C . HIS A 1 279 ? 9.249 -12.908 7.569 1.00 95.88 279 HIS A C 1
ATOM 2213 O O . HIS A 1 279 ? 9.785 -13.976 7.278 1.00 95.88 279 HIS A O 1
ATOM 2219 N N . ILE A 1 280 ? 8.228 -12.410 6.877 1.00 97.12 280 ILE A N 1
ATOM 2220 C CA . ILE A 1 280 ? 7.719 -12.990 5.632 1.00 97.12 280 ILE A CA 1
ATOM 2221 C C . ILE A 1 280 ? 7.812 -11.918 4.553 1.00 97.12 280 ILE A C 1
ATOM 2223 O O . ILE A 1 280 ? 7.354 -10.795 4.753 1.00 97.12 280 ILE A O 1
ATOM 2227 N N . VAL A 1 281 ? 8.402 -12.251 3.406 1.00 96.50 281 VAL A N 1
ATOM 2228 C CA . VAL A 1 281 ? 8.562 -11.316 2.287 1.00 96.50 281 VAL A CA 1
ATOM 2229 C C . VAL A 1 281 ? 7.903 -11.885 1.042 1.00 96.50 281 VAL A C 1
ATOM 2231 O O . VAL A 1 281 ? 8.319 -12.919 0.524 1.00 96.50 281 VAL A O 1
ATOM 2234 N N . HIS A 1 282 ? 6.904 -11.171 0.537 1.00 96.56 282 HIS A N 1
ATOM 2235 C CA . HIS A 1 282 ? 6.217 -11.463 -0.714 1.00 96.56 282 HIS A CA 1
ATOM 2236 C C . HIS A 1 282 ? 6.857 -10.644 -1.833 1.00 96.56 282 HIS A C 1
ATOM 2238 O O . HIS A 1 282 ? 6.948 -9.419 -1.730 1.00 96.56 282 HIS A O 1
ATOM 2244 N N . HIS A 1 283 ? 7.321 -11.300 -2.895 1.00 93.94 283 HIS A N 1
ATOM 2245 C CA . HIS A 1 283 ? 8.033 -10.647 -3.997 1.00 93.94 283 HIS A CA 1
ATOM 2246 C C . HIS A 1 283 ? 7.252 -10.787 -5.301 1.00 93.94 283 HIS A C 1
ATOM 2248 O O . HIS A 1 283 ? 6.914 -11.893 -5.715 1.00 93.94 283 HIS A O 1
ATOM 2254 N N . PHE A 1 284 ? 6.961 -9.651 -5.928 1.00 95.50 284 PHE A N 1
ATOM 2255 C CA . PHE A 1 284 ? 6.240 -9.542 -7.189 1.00 95.50 284 PHE A CA 1
ATOM 2256 C C . PHE A 1 284 ? 7.140 -8.893 -8.236 1.00 95.50 284 PHE A C 1
ATOM 2258 O O . PHE A 1 284 ? 7.939 -8.006 -7.932 1.00 95.50 284 PHE A O 1
ATOM 2265 N N . ARG A 1 285 ? 6.972 -9.319 -9.486 1.00 95.00 285 ARG A N 1
ATOM 2266 C CA . ARG A 1 285 ? 7.728 -8.858 -10.654 1.00 95.00 285 ARG A CA 1
ATOM 2267 C C . ARG A 1 285 ? 6.773 -8.355 -11.719 1.00 95.00 285 ARG A C 1
ATOM 2269 O O . ARG A 1 285 ? 5.693 -8.913 -11.871 1.00 95.00 285 ARG A O 1
ATOM 2276 N N . ALA A 1 286 ? 7.169 -7.346 -12.492 1.00 95.38 286 ALA A N 1
ATOM 2277 C CA . ALA A 1 286 ? 6.340 -6.815 -13.573 1.00 95.38 286 ALA A CA 1
ATOM 2278 C C . ALA A 1 286 ? 6.077 -7.876 -14.653 1.00 95.38 286 ALA A C 1
ATOM 2280 O O . ALA A 1 286 ? 4.976 -7.937 -15.196 1.00 95.38 286 ALA A O 1
ATOM 2281 N N . ILE A 1 287 ? 7.070 -8.736 -14.898 1.00 96.19 287 ILE A N 1
ATOM 2282 C CA . ILE A 1 287 ? 6.943 -9.976 -15.669 1.00 96.19 287 ILE A CA 1
ATOM 2283 C C . ILE A 1 287 ? 7.203 -11.125 -14.691 1.00 96.19 287 ILE A C 1
ATOM 2285 O O . ILE A 1 287 ? 8.345 -11.377 -14.320 1.00 96.19 287 ILE A O 1
ATOM 2289 N N . ALA A 1 288 ? 6.141 -11.773 -14.219 1.00 94.75 288 ALA A N 1
ATOM 2290 C CA . ALA A 1 288 ? 6.233 -12.905 -13.301 1.00 94.75 288 ALA A CA 1
ATOM 2291 C C . ALA A 1 288 ? 6.784 -14.153 -14.007 1.00 94.75 288 ALA A C 1
ATOM 2293 O O . ALA A 1 288 ? 7.591 -14.883 -13.434 1.00 94.75 288 ALA A O 1
ATOM 2294 N N . GLN A 1 289 ? 6.391 -14.350 -15.267 1.00 95.56 289 GLN A N 1
ATOM 2295 C CA . GLN A 1 289 ? 6.895 -15.402 -16.142 1.00 95.56 289 GLN A CA 1
ATOM 2296 C C . GLN A 1 289 ? 7.229 -14.798 -17.504 1.00 95.56 289 GLN A C 1
ATOM 2298 O O . GLN A 1 289 ? 6.385 -14.133 -18.107 1.00 95.56 289 GLN A O 1
ATOM 2303 N N . MET A 1 290 ? 8.469 -14.995 -17.958 1.00 95.12 290 MET A N 1
ATOM 2304 C CA . MET A 1 290 ? 8.901 -14.539 -19.281 1.00 95.12 290 MET A CA 1
ATOM 2305 C C . MET A 1 290 ? 8.161 -15.313 -20.384 1.00 95.12 290 MET A C 1
ATOM 2307 O O . MET A 1 290 ? 7.843 -16.488 -20.177 1.00 95.12 290 MET A O 1
ATOM 2311 N N . PRO A 1 291 ? 7.909 -14.682 -21.545 1.00 96.25 291 PRO A N 1
ATOM 2312 C CA . PRO A 1 291 ? 7.377 -15.375 -22.713 1.00 96.25 291 PRO A CA 1
ATOM 2313 C C . PRO A 1 291 ? 8.279 -16.540 -23.130 1.00 96.25 291 PRO A C 1
ATOM 2315 O O . PRO A 1 291 ? 9.497 -16.494 -22.955 1.00 96.25 291 PRO A O 1
ATOM 2318 N N . THR A 1 292 ? 7.679 -17.584 -23.698 1.00 95.44 292 THR A N 1
ATOM 2319 C CA . THR A 1 292 ? 8.386 -18.795 -24.132 1.00 95.44 292 THR A CA 1
ATOM 2320 C C . THR A 1 292 ? 9.310 -18.515 -25.316 1.00 95.44 292 THR A C 1
ATOM 2322 O O . THR A 1 292 ? 10.451 -18.970 -25.327 1.00 95.44 292 THR A O 1
ATOM 2325 N N . ASN A 1 293 ? 8.853 -17.716 -26.282 1.00 93.69 293 ASN A N 1
ATOM 2326 C CA . ASN A 1 293 ? 9.584 -17.441 -27.518 1.00 93.69 293 ASN A CA 1
ATOM 2327 C C . ASN A 1 293 ? 10.494 -16.212 -27.374 1.00 93.69 293 ASN A C 1
ATOM 2329 O O . ASN A 1 293 ? 10.266 -15.164 -27.980 1.00 93.69 293 ASN A O 1
ATOM 2333 N N . MET A 1 294 ? 11.537 -16.331 -26.549 1.00 94.38 294 MET A N 1
ATOM 2334 C CA . MET A 1 294 ? 12.504 -15.246 -26.336 1.00 94.38 294 MET A CA 1
ATOM 2335 C C . MET A 1 294 ? 13.331 -14.900 -27.583 1.00 94.38 294 MET A C 1
ATOM 2337 O O . MET A 1 294 ? 13.786 -13.763 -27.687 1.00 94.38 294 MET A O 1
ATOM 2341 N N . ASP A 1 295 ? 13.470 -15.816 -28.543 1.00 93.75 295 ASP A N 1
ATOM 2342 C CA . ASP A 1 295 ? 14.175 -15.560 -29.808 1.00 93.75 295 ASP A CA 1
ATOM 2343 C C . ASP A 1 295 ? 13.441 -14.519 -30.671 1.00 93.75 295 ASP A C 1
ATOM 2345 O O . ASP A 1 295 ? 14.069 -13.640 -31.262 1.00 93.75 295 ASP A O 1
ATOM 2349 N N . LEU A 1 296 ? 12.100 -14.549 -30.689 1.00 94.12 296 LEU A N 1
ATOM 2350 C CA . LEU A 1 296 ? 11.291 -13.513 -31.346 1.00 94.12 296 LEU A CA 1
ATOM 2351 C C . LEU A 1 296 ? 11.424 -12.171 -30.624 1.00 94.12 296 LEU A C 1
ATOM 2353 O O . LEU A 1 296 ? 11.522 -11.124 -31.258 1.00 94.12 296 LEU A O 1
ATOM 2357 N N . TRP A 1 297 ? 11.497 -12.188 -29.291 1.00 95.69 297 TRP A N 1
ATOM 2358 C CA . TRP A 1 297 ? 11.770 -10.975 -28.524 1.00 95.69 297 TRP A CA 1
ATOM 2359 C C . TRP A 1 297 ? 13.171 -10.420 -28.765 1.00 95.69 297 TRP A C 1
ATOM 2361 O O . TRP A 1 297 ? 13.323 -9.205 -28.755 1.00 95.69 297 TRP A O 1
ATOM 2371 N N . GLN A 1 298 ? 14.170 -11.263 -29.030 1.00 93.25 298 GLN A N 1
ATOM 2372 C CA . GLN A 1 298 ? 15.510 -10.817 -29.410 1.00 93.25 298 GLN A CA 1
ATOM 2373 C C . GLN A 1 298 ? 15.508 -10.131 -30.785 1.00 93.25 298 GLN A C 1
ATOM 2375 O O . GLN A 1 298 ? 16.155 -9.099 -30.949 1.00 93.25 298 GLN A O 1
ATOM 2380 N N . GLN A 1 299 ? 14.755 -10.663 -31.753 1.00 94.25 299 GLN A N 1
ATOM 2381 C CA . GLN A 1 299 ? 14.561 -10.019 -33.059 1.00 94.25 299 GLN A CA 1
ATOM 2382 C C . GLN A 1 299 ? 13.838 -8.675 -32.911 1.00 94.25 299 GLN A C 1
ATOM 2384 O O . GLN A 1 299 ? 14.299 -7.659 -33.423 1.00 94.25 299 GLN A O 1
ATOM 2389 N N . CYS A 1 300 ? 12.756 -8.645 -32.132 1.00 95.38 300 CYS A N 1
ATOM 2390 C CA . CYS A 1 300 ? 12.021 -7.418 -31.846 1.00 95.38 300 CYS A CA 1
ATOM 2391 C C . CYS A 1 300 ? 12.888 -6.378 -31.115 1.00 95.38 300 CYS A C 1
ATOM 2393 O O . CYS A 1 300 ? 12.808 -5.192 -31.416 1.00 95.38 300 CYS A O 1
ATOM 2395 N N . GLU A 1 301 ? 13.731 -6.805 -30.172 1.00 93.19 301 GLU A N 1
ATOM 2396 C CA . GLU A 1 301 ? 14.686 -5.948 -29.461 1.00 93.19 301 GLU A CA 1
ATOM 2397 C C . GLU A 1 301 ? 15.737 -5.364 -30.418 1.00 93.19 301 GLU A C 1
ATOM 2399 O O . GLU A 1 301 ? 16.074 -4.186 -30.302 1.00 93.19 301 GLU A O 1
ATOM 2404 N N . ALA A 1 302 ? 16.194 -6.129 -31.416 1.00 91.06 302 ALA A N 1
ATOM 2405 C CA . ALA A 1 302 ? 17.062 -5.603 -32.468 1.00 91.06 302 ALA A CA 1
ATOM 2406 C C . ALA A 1 302 ? 16.370 -4.491 -33.278 1.00 91.06 302 ALA A C 1
ATOM 2408 O O . ALA A 1 302 ? 16.988 -3.450 -33.495 1.00 91.06 302 ALA A O 1
ATOM 2409 N N . LEU A 1 303 ? 15.090 -4.661 -33.636 1.00 93.44 303 LEU A N 1
ATOM 2410 C CA . LEU A 1 303 ? 14.300 -3.615 -34.305 1.00 93.44 303 LEU A CA 1
ATOM 2411 C C . LEU A 1 303 ? 14.138 -2.368 -33.419 1.00 93.44 303 LEU A C 1
ATOM 2413 O O . LEU A 1 303 ? 14.309 -1.242 -33.882 1.00 93.44 303 LEU A O 1
ATOM 2417 N N . MET A 1 304 ? 13.882 -2.549 -32.118 1.00 92.38 304 MET A N 1
ATOM 2418 C CA . MET A 1 304 ? 13.772 -1.429 -31.170 1.00 92.38 304 MET A CA 1
ATOM 2419 C C . MET A 1 304 ? 15.051 -0.587 -31.093 1.00 92.38 304 MET A C 1
ATOM 2421 O O . MET A 1 304 ? 14.988 0.626 -30.896 1.00 92.38 304 MET A O 1
ATOM 2425 N N . LEU A 1 305 ? 16.216 -1.230 -31.180 1.00 87.69 305 LEU A N 1
ATOM 2426 C CA . LEU A 1 305 ? 17.508 -0.565 -31.024 1.00 87.69 305 LEU A CA 1
ATOM 2427 C C . LEU A 1 305 ? 18.030 0.029 -32.336 1.00 87.69 305 LEU A C 1
ATOM 2429 O O . LEU A 1 305 ? 18.680 1.075 -32.297 1.00 87.69 305 LEU A O 1
ATOM 2433 N N . ASN A 1 306 ? 17.746 -0.616 -33.470 1.00 90.31 306 ASN A N 1
ATOM 2434 C CA . ASN A 1 306 ? 18.331 -0.259 -34.761 1.00 90.31 306 ASN A CA 1
ATOM 2435 C C . ASN A 1 306 ? 17.367 0.494 -35.688 1.00 90.31 306 ASN A C 1
ATOM 2437 O O . ASN A 1 306 ? 17.836 1.347 -36.434 1.00 90.31 306 ASN A O 1
ATOM 2441 N N . ASP A 1 307 ? 16.058 0.230 -35.624 1.00 93.06 307 ASP A N 1
ATOM 2442 C CA . ASP A 1 307 ? 15.084 0.684 -36.632 1.00 93.06 307 ASP A CA 1
ATOM 2443 C C . ASP A 1 307 ? 14.070 1.699 -36.081 1.00 93.06 307 ASP A C 1
ATOM 2445 O O . ASP A 1 307 ? 13.729 2.670 -36.761 1.00 93.06 307 ASP A O 1
ATOM 2449 N N . ASP A 1 308 ? 13.638 1.557 -34.822 1.00 92.25 308 ASP A N 1
ATOM 2450 C CA . ASP A 1 308 ? 12.694 2.504 -34.208 1.00 92.25 308 ASP A CA 1
ATOM 2451 C C . ASP A 1 308 ? 13.270 3.926 -34.133 1.00 92.25 308 ASP A C 1
ATOM 2453 O O . ASP A 1 308 ? 12.561 4.906 -34.359 1.00 92.25 308 ASP A O 1
ATOM 2457 N N . LYS A 1 309 ? 14.561 4.061 -33.797 1.00 87.44 309 LYS A N 1
ATOM 2458 C CA . LYS A 1 309 ? 15.199 5.374 -33.649 1.00 87.44 309 LYS A CA 1
ATOM 2459 C C . LYS A 1 309 ? 15.297 6.122 -34.989 1.00 87.44 309 LYS A C 1
ATOM 2461 O O . LYS A 1 309 ? 14.849 7.269 -35.012 1.00 87.44 309 LYS A O 1
ATOM 2466 N N . PRO A 1 310 ? 15.796 5.520 -36.087 1.00 92.62 310 PRO A N 1
ATOM 2467 C CA . PRO A 1 310 ? 15.711 6.134 -37.411 1.00 92.62 310 PRO A CA 1
ATOM 2468 C C . PRO A 1 310 ? 14.286 6.536 -37.805 1.00 92.62 310 PRO A C 1
ATOM 2470 O O . PRO A 1 310 ? 14.082 7.666 -38.237 1.00 92.62 310 PRO A O 1
ATOM 2473 N N . ALA A 1 311 ? 13.284 5.678 -37.574 1.00 92.19 311 ALA A N 1
ATOM 2474 C CA . ALA A 1 311 ? 11.890 5.998 -37.895 1.00 92.19 311 ALA A CA 1
ATOM 2475 C C . ALA A 1 311 ? 11.374 7.236 -37.129 1.00 92.19 311 ALA A C 1
ATOM 2477 O O . ALA A 1 311 ? 10.690 8.092 -37.697 1.00 92.19 311 ALA A O 1
ATOM 2478 N N . ILE A 1 312 ? 11.739 7.364 -35.847 1.00 92.62 312 ILE A N 1
ATOM 2479 C CA . ILE A 1 312 ? 11.429 8.543 -35.025 1.00 92.62 312 ILE A CA 1
ATOM 2480 C C . ILE A 1 312 ? 12.153 9.789 -35.551 1.00 92.62 312 ILE A C 1
ATOM 2482 O O . ILE A 1 312 ? 11.543 10.853 -35.635 1.00 92.62 312 ILE A O 1
ATOM 2486 N N . GLU A 1 313 ? 13.438 9.679 -35.897 1.00 92.56 313 GLU A N 1
ATOM 2487 C CA . GLU A 1 313 ? 14.242 10.799 -36.406 1.00 92.56 313 GLU A CA 1
ATOM 2488 C C . GLU A 1 313 ? 13.735 11.296 -37.768 1.00 92.56 313 GLU A C 1
ATOM 2490 O O . GLU A 1 313 ? 13.640 12.505 -37.982 1.00 92.56 313 GLU A O 1
ATOM 2495 N N . GLU A 1 314 ? 13.328 10.393 -38.661 1.00 93.31 314 GLU A N 1
ATOM 2496 C CA . GLU A 1 314 ? 12.725 10.738 -39.951 1.00 93.31 314 GLU A CA 1
ATOM 2497 C C . GLU A 1 314 ? 11.372 11.441 -39.799 1.00 93.31 314 GLU A C 1
ATOM 2499 O O . GLU A 1 314 ? 11.114 12.432 -40.486 1.00 93.31 314 GLU A O 1
ATOM 2504 N N . ALA A 1 315 ? 10.508 10.962 -38.896 1.00 91.94 315 ALA A N 1
ATOM 2505 C CA . ALA A 1 315 ? 9.246 11.633 -38.583 1.00 91.94 315 ALA A CA 1
ATOM 2506 C C . ALA A 1 315 ? 9.495 13.027 -37.988 1.00 91.94 315 ALA A C 1
ATOM 2508 O O . ALA A 1 315 ? 8.924 14.015 -38.455 1.00 91.94 315 ALA A O 1
ATOM 2509 N N . ALA A 1 316 ? 10.427 13.133 -37.037 1.00 94.31 316 ALA A N 1
ATOM 2510 C CA . ALA A 1 316 ? 10.795 14.404 -36.424 1.00 94.31 316 ALA A CA 1
ATOM 2511 C C . ALA A 1 316 ? 11.362 15.402 -37.448 1.00 94.31 316 ALA A C 1
ATOM 2513 O O . ALA A 1 316 ? 11.033 16.587 -37.392 1.00 94.31 316 ALA A O 1
ATOM 2514 N N . ALA A 1 317 ? 12.153 14.939 -38.424 1.00 95.00 317 ALA A N 1
ATOM 2515 C CA . ALA A 1 317 ? 12.666 15.771 -39.514 1.00 95.00 317 ALA A CA 1
ATOM 2516 C C . ALA A 1 317 ? 11.552 16.336 -40.418 1.00 95.00 317 ALA A C 1
ATOM 2518 O O . ALA A 1 317 ? 11.723 17.406 -41.003 1.00 95.00 317 ALA A O 1
ATOM 2519 N N . ARG A 1 318 ? 10.397 15.661 -40.498 1.00 94.00 318 ARG A N 1
ATOM 2520 C CA . ARG A 1 318 ? 9.181 16.154 -41.169 1.00 94.00 318 ARG A CA 1
ATOM 2521 C C . ARG A 1 318 ? 8.289 17.019 -40.268 1.00 94.00 318 ARG A C 1
ATOM 2523 O O . ARG A 1 318 ? 7.269 17.520 -40.732 1.00 94.00 318 ARG A O 1
ATOM 2530 N N . GLY A 1 319 ? 8.663 17.225 -39.003 1.00 92.38 319 GLY A N 1
ATOM 2531 C CA . GLY A 1 319 ? 7.839 17.924 -38.012 1.00 92.38 319 GLY A CA 1
ATOM 2532 C C . GLY A 1 319 ? 6.680 17.081 -37.468 1.00 92.38 319 GLY A C 1
ATOM 2533 O O . GLY A 1 319 ? 5.733 17.631 -36.911 1.00 92.38 319 GLY A O 1
ATOM 2534 N N . GLU A 1 320 ? 6.746 15.761 -37.631 1.00 93.31 320 GLU A N 1
ATOM 2535 C CA . GLU A 1 320 ? 5.730 14.798 -37.210 1.00 93.31 320 GLU A CA 1
ATOM 2536 C C . GLU A 1 320 ? 6.200 14.025 -35.969 1.00 93.31 320 GLU A C 1
ATOM 2538 O O . GLU A 1 320 ? 7.395 13.862 -35.719 1.00 93.31 320 GLU A O 1
ATOM 2543 N N . ALA A 1 321 ? 5.250 13.510 -35.191 1.00 90.50 321 ALA A N 1
ATOM 2544 C CA . ALA A 1 321 ?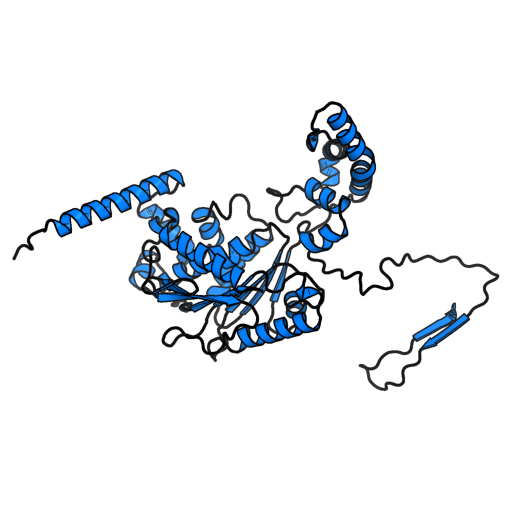 5.524 12.530 -34.147 1.00 90.50 321 ALA A CA 1
ATOM 2545 C C . ALA A 1 321 ? 4.975 11.176 -34.598 1.00 90.50 321 ALA A C 1
ATOM 2547 O O . ALA A 1 321 ? 3.804 11.080 -34.961 1.00 90.50 321 ALA A O 1
ATOM 2548 N N . ILE A 1 322 ? 5.811 10.140 -34.564 1.00 91.06 322 ILE A N 1
ATOM 2549 C CA . ILE A 1 322 ? 5.376 8.767 -34.829 1.00 91.06 322 ILE A CA 1
ATOM 2550 C C . ILE A 1 322 ? 4.781 8.165 -33.551 1.00 91.06 322 ILE A C 1
ATOM 2552 O O . ILE A 1 322 ? 5.347 8.319 -32.464 1.00 91.06 322 ILE A O 1
ATOM 2556 N N . ALA A 1 323 ? 3.623 7.514 -33.658 1.00 91.06 323 ALA A N 1
ATOM 2557 C CA . ALA A 1 323 ? 3.046 6.804 -32.526 1.00 91.06 323 ALA A CA 1
ATOM 2558 C C . ALA A 1 323 ? 3.822 5.507 -32.271 1.00 91.06 323 ALA A C 1
ATOM 2560 O O . ALA A 1 323 ? 4.332 4.882 -33.198 1.00 91.06 323 ALA A O 1
ATOM 2561 N N . ASP A 1 324 ? 3.846 5.047 -31.018 1.00 87.62 324 ASP A N 1
ATOM 2562 C CA . ASP A 1 324 ? 4.456 3.758 -30.667 1.00 87.62 324 ASP A CA 1
ATOM 2563 C C . ASP A 1 324 ? 3.882 2.594 -31.486 1.00 87.62 324 ASP A C 1
ATOM 2565 O O . ASP A 1 324 ? 4.585 1.623 -31.743 1.00 87.62 324 ASP A O 1
ATOM 2569 N N . THR A 1 325 ? 2.616 2.701 -31.902 1.00 91.69 325 THR A N 1
ATOM 2570 C CA . THR A 1 325 ? 1.942 1.696 -32.723 1.00 91.69 325 THR A CA 1
ATOM 2571 C C . THR A 1 325 ? 2.497 1.598 -34.135 1.00 91.69 325 THR A C 1
ATOM 2573 O O . THR A 1 325 ? 2.366 0.548 -34.745 1.00 91.69 325 THR A O 1
ATOM 2576 N N . ASP A 1 326 ? 3.120 2.653 -34.652 1.00 92.81 326 ASP A N 1
ATOM 2577 C CA . ASP A 1 326 ? 3.603 2.716 -36.035 1.00 92.81 326 ASP A CA 1
ATOM 2578 C C . ASP A 1 326 ? 5.098 2.382 -36.135 1.00 92.81 326 ASP A C 1
ATOM 2580 O O . ASP A 1 326 ? 5.664 2.347 -37.226 1.00 92.81 326 ASP A O 1
ATOM 2584 N N . LEU A 1 327 ? 5.751 2.129 -34.996 1.00 94.94 327 LEU A N 1
ATOM 2585 C CA . LEU A 1 327 ? 7.159 1.759 -34.956 1.00 94.94 327 LEU A CA 1
ATOM 2586 C C . LEU A 1 327 ? 7.384 0.370 -35.576 1.00 94.94 327 LEU A C 1
ATOM 2588 O O . LEU A 1 327 ? 6.586 -0.541 -35.320 1.00 94.94 327 LEU A O 1
ATOM 2592 N N . PRO A 1 328 ? 8.494 0.164 -36.313 1.00 96.12 328 PRO A N 1
ATOM 2593 C CA . PRO A 1 328 ? 8.835 -1.133 -36.898 1.00 96.12 328 PRO A CA 1
ATOM 2594 C C . PRO A 1 328 ? 8.795 -2.280 -35.883 1.00 96.12 328 PRO A C 1
ATOM 2596 O O . PRO A 1 328 ? 8.230 -3.339 -36.161 1.00 96.12 328 PRO A O 1
ATOM 2599 N N . SER A 1 329 ? 9.321 -2.060 -34.672 1.00 96.38 329 SER A N 1
ATOM 2600 C CA . SER A 1 329 ? 9.293 -3.072 -33.614 1.00 96.38 329 SER A CA 1
ATOM 2601 C C . SER A 1 329 ? 7.875 -3.428 -33.149 1.00 96.38 329 SER A C 1
ATOM 2603 O O . SER A 1 329 ? 7.598 -4.588 -32.840 1.00 96.38 329 SER A O 1
ATOM 2605 N N . TYR A 1 330 ? 6.951 -2.461 -33.115 1.00 96.81 330 TYR A N 1
ATOM 2606 C CA . TYR A 1 330 ? 5.564 -2.711 -32.723 1.00 96.81 330 TYR A CA 1
ATOM 2607 C C . TYR A 1 330 ? 4.795 -3.451 -33.814 1.00 96.81 330 TYR A C 1
ATOM 2609 O O . TYR A 1 330 ? 4.027 -4.356 -33.497 1.00 96.81 330 TYR A O 1
ATOM 2617 N N . GLN A 1 331 ? 5.029 -3.117 -35.085 1.00 97.50 331 GLN A N 1
ATOM 2618 C CA . GLN A 1 331 ? 4.434 -3.829 -36.220 1.00 97.50 331 GLN A CA 1
ATOM 2619 C C . GLN A 1 331 ? 4.875 -5.297 -36.243 1.00 97.50 331 GLN A C 1
ATOM 2621 O O . GLN A 1 331 ? 4.025 -6.184 -36.290 1.00 97.50 331 GLN A O 1
ATOM 2626 N N . PHE A 1 332 ? 6.171 -5.563 -36.048 1.00 97.62 332 PHE A N 1
ATOM 2627 C CA . PHE A 1 332 ? 6.683 -6.927 -35.879 1.00 97.62 332 PHE A CA 1
ATOM 2628 C C . PHE A 1 332 ? 6.001 -7.662 -34.712 1.00 97.62 332 PHE A C 1
ATOM 2630 O O . PHE A 1 332 ? 5.572 -8.809 -34.842 1.00 97.62 332 PHE A O 1
ATOM 2637 N N . TYR A 1 333 ? 5.838 -6.992 -33.567 1.00 97.44 333 TYR A N 1
ATOM 2638 C CA . TYR A 1 333 ? 5.116 -7.565 -32.431 1.00 97.44 333 TYR A CA 1
ATOM 2639 C C . TYR A 1 333 ? 3.643 -7.859 -32.744 1.00 97.44 333 TYR A C 1
ATOM 2641 O O . TYR A 1 333 ? 3.128 -8.870 -32.276 1.00 97.44 333 TYR A O 1
ATOM 2649 N N . LEU A 1 334 ? 2.952 -7.018 -33.518 1.00 97.00 334 LEU A N 1
ATOM 2650 C CA . LEU A 1 334 ? 1.567 -7.275 -33.919 1.00 97.00 334 LEU A CA 1
ATOM 2651 C C . LEU A 1 334 ? 1.453 -8.502 -34.828 1.00 97.00 334 LEU A C 1
ATOM 2653 O O . LEU A 1 334 ? 0.556 -9.319 -34.612 1.00 97.00 334 LEU A O 1
ATOM 2657 N N . GLU A 1 335 ? 2.363 -8.647 -35.792 1.00 97.56 335 GLU A N 1
ATOM 2658 C CA . GLU A 1 335 ? 2.415 -9.790 -36.713 1.00 97.56 335 GLU A CA 1
ATOM 2659 C C . GLU A 1 335 ? 2.641 -11.115 -35.969 1.00 97.56 335 GLU A C 1
ATOM 2661 O O . GLU A 1 335 ? 1.996 -12.118 -36.275 1.00 97.56 335 GLU A O 1
ATOM 2666 N N . HIS A 1 336 ? 3.481 -11.103 -34.929 1.00 97.12 336 HIS A N 1
ATOM 2667 C CA . HIS A 1 336 ? 3.856 -12.290 -34.151 1.00 97.12 336 HIS A CA 1
ATOM 2668 C C . HIS A 1 336 ? 3.220 -12.357 -32.756 1.00 97.12 336 HIS A C 1
ATOM 2670 O O . HIS A 1 336 ? 3.666 -13.123 -31.896 1.00 97.12 336 HIS A O 1
ATOM 2676 N N . ARG A 1 337 ? 2.165 -11.575 -32.495 1.00 96.31 337 ARG A N 1
ATOM 2677 C CA . ARG A 1 337 ? 1.667 -11.331 -31.131 1.00 96.31 337 ARG A CA 1
ATOM 2678 C C . ARG A 1 337 ? 1.352 -12.604 -30.356 1.00 96.31 337 ARG A C 1
ATOM 2680 O O . ARG A 1 337 ? 1.735 -12.723 -29.199 1.00 96.31 337 ARG A O 1
ATOM 2687 N N . ALA A 1 338 ? 0.656 -13.553 -30.979 1.00 96.94 338 ALA A N 1
ATOM 2688 C CA . ALA A 1 338 ? 0.262 -14.792 -30.310 1.00 96.94 338 ALA A CA 1
ATOM 2689 C C . ALA A 1 338 ? 1.480 -15.613 -29.851 1.00 96.94 338 ALA A C 1
ATOM 2691 O O . ALA A 1 338 ? 1.474 -16.165 -28.753 1.00 96.94 338 ALA A O 1
ATOM 2692 N N . GLU A 1 339 ? 2.534 -15.659 -30.667 1.00 97.31 339 GLU A N 1
ATOM 2693 C CA . GLU A 1 339 ? 3.775 -16.373 -30.366 1.00 97.31 339 GLU A CA 1
ATOM 2694 C C . GLU A 1 339 ? 4.632 -15.613 -29.349 1.00 97.31 339 GLU A C 1
ATOM 2696 O O . GLU A 1 339 ? 5.238 -16.228 -28.473 1.00 97.31 339 GLU A O 1
ATOM 2701 N N . MET A 1 340 ? 4.668 -14.283 -29.435 1.00 97.38 340 MET A N 1
ATOM 2702 C CA . MET A 1 340 ? 5.439 -13.428 -28.530 1.00 97.38 340 MET A CA 1
ATOM 2703 C C . MET A 1 340 ? 4.800 -13.294 -27.141 1.00 97.38 340 MET A C 1
ATOM 2705 O O . MET A 1 340 ? 5.532 -13.185 -26.158 1.00 97.38 340 MET A O 1
ATOM 2709 N N . ASP A 1 341 ? 3.469 -13.342 -27.038 1.00 97.56 341 ASP A N 1
ATOM 2710 C CA . ASP A 1 341 ? 2.731 -13.340 -25.765 1.00 97.56 341 ASP A CA 1
ATOM 2711 C C . ASP A 1 341 ? 2.693 -14.738 -25.112 1.00 97.56 341 ASP A C 1
ATOM 2713 O O . ASP A 1 341 ? 2.392 -14.864 -23.920 1.00 97.56 341 ASP A O 1
ATOM 2717 N N . ALA A 1 342 ? 3.009 -15.800 -25.864 1.00 97.44 342 ALA A N 1
ATOM 2718 C CA . ALA A 1 342 ? 2.891 -17.180 -25.405 1.00 97.44 342 ALA A CA 1
ATOM 2719 C C . ALA A 1 342 ? 3.689 -17.433 -24.115 1.00 97.44 342 ALA A C 1
ATOM 2721 O O . ALA A 1 342 ? 4.898 -17.205 -24.045 1.00 97.44 342 ALA A O 1
ATOM 2722 N N . GLY A 1 343 ? 2.999 -17.925 -23.083 1.00 96.00 343 GLY A N 1
ATOM 2723 C CA . GLY A 1 343 ? 3.592 -18.276 -21.790 1.00 96.00 343 GLY A CA 1
ATOM 2724 C C . GLY A 1 343 ? 3.948 -17.091 -20.885 1.00 96.00 343 GLY A C 1
ATOM 2725 O O . GLY A 1 343 ? 4.361 -17.319 -19.749 1.00 96.00 343 GLY A O 1
ATOM 2726 N N . ALA A 1 344 ? 3.775 -15.844 -21.335 1.00 96.81 344 ALA A N 1
ATOM 2727 C CA . ALA A 1 344 ? 4.066 -14.679 -20.511 1.00 96.81 344 ALA A CA 1
ATOM 2728 C C . ALA A 1 344 ? 2.992 -14.454 -19.441 1.00 96.81 344 ALA A C 1
ATOM 2730 O O . ALA A 1 344 ? 1.792 -14.489 -19.711 1.00 96.81 344 ALA A O 1
ATOM 2731 N N . VAL A 1 345 ? 3.430 -14.124 -18.226 1.00 96.56 345 VAL A N 1
ATOM 2732 C CA . VAL A 1 345 ? 2.549 -13.675 -17.141 1.00 96.56 345 VAL A CA 1
ATOM 2733 C C . VAL A 1 345 ? 3.056 -12.331 -16.644 1.00 96.56 345 VAL A C 1
ATOM 2735 O O . VAL A 1 345 ? 4.138 -12.246 -16.062 1.00 96.56 345 VAL A O 1
ATOM 2738 N N . THR A 1 346 ? 2.284 -11.268 -16.865 1.00 96.12 346 THR A N 1
ATOM 2739 C CA . THR A 1 346 ? 2.604 -9.914 -16.390 1.00 96.12 346 THR A CA 1
ATOM 2740 C C . THR A 1 346 ? 1.787 -9.559 -15.150 1.00 96.12 346 THR A C 1
ATOM 2742 O O . THR A 1 346 ? 0.672 -10.039 -14.960 1.00 96.12 346 THR A O 1
ATOM 2745 N N . SER A 1 347 ? 2.348 -8.717 -14.277 1.00 95.00 347 SER A N 1
ATOM 2746 C CA . SER A 1 347 ? 1.706 -8.356 -13.005 1.00 95.00 347 SER A CA 1
ATOM 2747 C C . SER A 1 347 ? 0.427 -7.545 -13.192 1.00 95.00 347 SER A C 1
ATOM 2749 O O . SER A 1 347 ? -0.542 -7.768 -12.470 1.00 95.00 347 SER A O 1
ATOM 2751 N N . TRP A 1 348 ? 0.410 -6.610 -14.148 1.00 95.19 348 TRP A N 1
ATOM 2752 C CA . TRP A 1 348 ? -0.709 -5.681 -14.329 1.00 95.19 348 TRP A CA 1
ATOM 2753 C C . TRP A 1 348 ? -1.013 -5.404 -15.813 1.00 95.19 348 TRP A C 1
ATOM 2755 O O . TRP A 1 348 ? -0.747 -4.301 -16.302 1.00 95.19 348 TRP A O 1
ATOM 2765 N N . PRO A 1 349 ? -1.562 -6.388 -16.552 1.00 92.38 349 PRO A N 1
ATOM 2766 C CA . PRO A 1 349 ? -1.711 -6.317 -18.010 1.00 92.38 349 PRO A CA 1
ATOM 2767 C C . PRO A 1 349 ? -2.619 -5.178 -18.492 1.00 92.38 349 PRO A C 1
ATOM 2769 O O . PRO A 1 349 ? -2.397 -4.638 -19.571 1.00 92.38 349 PRO A O 1
ATOM 2772 N N . SER A 1 350 ? -3.608 -4.769 -17.688 1.00 91.00 350 SER A N 1
ATOM 2773 C CA . SER A 1 350 ? -4.505 -3.648 -18.006 1.00 91.00 350 SER A CA 1
ATOM 2774 C C . SER A 1 350 ? -3.832 -2.273 -17.932 1.00 91.00 350 SER A C 1
ATOM 2776 O O . SER A 1 350 ? -4.393 -1.301 -18.427 1.00 91.00 350 SER A O 1
ATOM 2778 N N . VAL A 1 351 ? -2.662 -2.170 -17.290 1.00 91.12 351 VAL A N 1
ATOM 2779 C CA . VAL A 1 351 ? -1.907 -0.912 -17.139 1.00 91.12 351 VAL A CA 1
ATOM 2780 C C . VAL A 1 351 ? -0.600 -0.950 -17.926 1.00 91.12 351 VAL A C 1
ATOM 2782 O O . VAL A 1 351 ? -0.190 0.062 -18.487 1.00 91.12 351 VAL A O 1
ATOM 2785 N N . ARG A 1 352 ? 0.069 -2.107 -17.981 1.00 92.69 352 ARG A N 1
ATOM 2786 C CA . ARG A 1 352 ? 1.339 -2.296 -18.690 1.00 92.69 352 ARG A CA 1
ATOM 2787 C C . ARG A 1 352 ? 1.270 -3.543 -19.554 1.00 92.69 352 ARG A C 1
ATOM 2789 O O . ARG A 1 352 ? 1.224 -4.659 -19.039 1.00 92.69 352 ARG A O 1
ATOM 2796 N N . THR A 1 353 ? 1.305 -3.340 -20.867 1.00 94.31 353 THR A N 1
ATOM 2797 C CA . THR A 1 353 ? 1.372 -4.433 -21.841 1.00 94.31 353 THR A CA 1
ATOM 2798 C C . THR A 1 353 ? 2.727 -5.141 -21.772 1.00 94.31 353 THR A C 1
ATOM 2800 O O . THR A 1 353 ? 3.722 -4.564 -21.320 1.00 94.31 353 THR A O 1
ATOM 2803 N N . LEU A 1 354 ? 2.785 -6.389 -22.250 1.00 96.19 354 LEU A N 1
ATOM 2804 C CA . LEU A 1 354 ? 4.047 -7.124 -22.352 1.00 96.19 354 LEU A CA 1
ATOM 2805 C C . LEU A 1 354 ? 5.051 -6.377 -23.239 1.00 96.19 354 LEU A C 1
ATOM 2807 O O . LEU A 1 354 ? 6.187 -6.174 -22.817 1.00 96.19 354 LEU A O 1
ATOM 2811 N N . PHE A 1 355 ? 4.610 -5.879 -24.400 1.00 96.12 355 PHE A N 1
ATOM 2812 C CA . PHE A 1 355 ? 5.437 -5.058 -25.289 1.00 96.12 355 PHE A CA 1
ATOM 2813 C C . PHE A 1 355 ? 6.060 -3.856 -24.580 1.00 96.12 355 PHE A C 1
ATOM 2815 O O . PHE A 1 355 ? 7.269 -3.653 -24.669 1.00 96.12 355 PHE A O 1
ATOM 2822 N N . TYR A 1 356 ? 5.272 -3.093 -23.814 1.00 94.88 356 TYR A N 1
ATOM 2823 C CA . TYR A 1 356 ? 5.804 -1.961 -23.056 1.00 94.88 356 TYR A CA 1
ATOM 2824 C C . TYR A 1 356 ? 6.917 -2.402 -22.095 1.00 94.88 356 TYR A C 1
ATOM 2826 O O . TYR A 1 356 ? 7.974 -1.774 -22.045 1.00 94.88 356 TYR A O 1
ATOM 2834 N N . LEU A 1 357 ? 6.707 -3.494 -21.351 1.00 95.75 357 LEU A N 1
ATOM 2835 C CA . LEU A 1 357 ? 7.699 -4.014 -20.407 1.00 95.75 357 LEU A CA 1
ATOM 2836 C C . LEU A 1 357 ? 8.972 -4.489 -21.120 1.00 95.75 357 LEU A C 1
ATOM 2838 O O . LEU A 1 357 ? 10.073 -4.160 -20.681 1.00 95.75 357 LEU A O 1
ATOM 2842 N N . MET A 1 358 ? 8.832 -5.203 -22.234 1.00 95.81 358 MET A N 1
ATOM 2843 C CA . MET A 1 358 ? 9.962 -5.678 -23.033 1.00 95.81 358 MET A CA 1
ATOM 2844 C C . MET A 1 358 ? 10.735 -4.526 -23.683 1.00 95.81 358 MET A C 1
ATOM 2846 O O . MET A 1 358 ? 11.964 -4.547 -23.687 1.00 95.81 358 MET A O 1
ATOM 2850 N N . ARG A 1 359 ? 10.052 -3.456 -24.101 1.00 94.44 359 ARG A N 1
ATOM 2851 C CA . ARG A 1 359 ? 10.697 -2.225 -24.576 1.00 94.44 359 ARG A CA 1
ATOM 2852 C C . ARG A 1 359 ? 11.447 -1.487 -23.468 1.00 94.44 359 ARG A C 1
ATOM 2854 O O . ARG A 1 359 ? 12.560 -1.021 -23.694 1.00 94.44 359 ARG A O 1
ATOM 2861 N N . GLN A 1 360 ? 10.894 -1.402 -22.252 1.00 93.56 360 GLN A N 1
ATOM 2862 C CA . GLN A 1 360 ? 11.638 -0.849 -21.107 1.00 93.56 360 GLN A CA 1
ATOM 2863 C C . GLN A 1 360 ? 12.885 -1.688 -20.791 1.00 93.56 360 GLN A C 1
ATOM 2865 O O . GLN A 1 360 ? 13.940 -1.123 -20.495 1.00 93.56 360 GLN A O 1
ATOM 2870 N N . ARG A 1 361 ? 12.779 -3.020 -20.895 1.00 92.62 361 ARG A N 1
ATOM 2871 C CA . ARG A 1 361 ? 13.911 -3.943 -20.752 1.00 92.62 361 ARG A CA 1
ATOM 2872 C C . ARG A 1 361 ? 14.987 -3.692 -21.811 1.00 92.62 361 ARG A C 1
ATOM 2874 O O . ARG A 1 361 ? 16.141 -3.585 -21.423 1.00 92.62 361 ARG A O 1
ATOM 2881 N N . ALA A 1 362 ? 14.621 -3.537 -23.084 1.00 90.81 362 ALA A N 1
ATOM 2882 C CA . ALA A 1 362 ? 15.558 -3.219 -24.167 1.00 90.81 362 ALA A CA 1
ATOM 2883 C C . ALA A 1 362 ? 16.239 -1.851 -23.970 1.00 90.81 362 ALA A C 1
ATOM 2885 O O . ALA A 1 362 ? 17.452 -1.717 -24.107 1.00 90.81 362 ALA A O 1
ATOM 2886 N N . LYS A 1 363 ? 15.467 -0.828 -23.573 1.00 89.25 363 LYS A N 1
ATOM 2887 C CA . LYS A 1 363 ? 15.968 0.536 -23.339 1.00 89.25 363 LYS A CA 1
ATOM 2888 C C . LYS A 1 363 ? 16.998 0.605 -22.212 1.00 89.25 363 LYS A C 1
ATOM 2890 O O . LYS A 1 363 ? 17.984 1.332 -22.310 1.00 89.25 363 LYS A O 1
ATOM 2895 N N . SER A 1 364 ? 16.732 -0.065 -21.094 1.00 88.75 364 SER A N 1
ATOM 2896 C CA . SER A 1 364 ? 17.648 -0.091 -19.956 1.00 88.75 364 SER A CA 1
ATOM 2897 C C . SER A 1 364 ? 17.497 -1.400 -19.183 1.00 88.75 364 SER A C 1
ATOM 2899 O O . SER A 1 364 ? 16.729 -1.465 -18.216 1.00 88.75 364 SER A O 1
ATOM 2901 N N . PRO A 1 365 ? 18.262 -2.444 -19.555 1.00 87.25 365 PRO A N 1
ATOM 2902 C CA . PRO A 1 365 ? 18.171 -3.751 -18.908 1.00 87.25 365 PRO A CA 1
ATOM 2903 C C . PRO A 1 365 ? 18.403 -3.677 -17.395 1.00 87.25 365 PRO A C 1
ATOM 2905 O O . PRO A 1 365 ? 17.723 -4.351 -16.620 1.00 87.25 365 PRO A O 1
ATOM 2908 N N . ARG A 1 366 ? 19.331 -2.811 -16.963 1.00 83.12 366 ARG A N 1
ATOM 2909 C CA . ARG A 1 366 ? 19.672 -2.612 -15.550 1.00 83.12 366 ARG A CA 1
ATOM 2910 C C . ARG A 1 366 ? 18.537 -1.959 -14.766 1.00 83.12 366 ARG A C 1
ATOM 2912 O O . ARG A 1 366 ? 18.128 -2.516 -13.752 1.00 83.12 366 ARG A O 1
ATOM 2919 N N . ALA A 1 367 ? 18.012 -0.825 -15.238 1.00 86.00 367 ALA A N 1
ATOM 2920 C CA . ALA A 1 367 ? 16.905 -0.149 -14.561 1.00 86.00 367 ALA A CA 1
ATOM 2921 C C . ALA A 1 367 ? 15.642 -1.020 -14.556 1.00 86.00 367 ALA A C 1
ATOM 2923 O O . ALA A 1 367 ? 14.912 -1.052 -13.572 1.00 86.00 367 ALA A O 1
ATOM 2924 N N . PHE A 1 368 ? 15.404 -1.786 -15.624 1.00 90.75 368 PHE A N 1
ATOM 2925 C CA . PHE A 1 368 ? 14.307 -2.746 -15.662 1.00 90.75 368 PHE A CA 1
ATOM 2926 C C . PHE A 1 368 ? 14.475 -3.855 -14.611 1.00 90.75 368 PHE A C 1
ATOM 2928 O O . PHE A 1 368 ? 13.527 -4.167 -13.888 1.00 90.75 368 PHE A O 1
ATOM 2935 N N . ALA A 1 369 ? 15.672 -4.431 -14.479 1.00 87.88 369 ALA A N 1
ATOM 2936 C CA . ALA A 1 369 ? 15.940 -5.465 -13.482 1.00 87.88 369 ALA A CA 1
ATOM 2937 C C . ALA A 1 369 ? 15.713 -4.957 -12.045 1.00 87.88 369 ALA A C 1
ATOM 2939 O O . ALA A 1 369 ? 15.051 -5.628 -11.252 1.00 87.88 369 ALA A O 1
ATOM 2940 N N . THR A 1 370 ? 16.185 -3.756 -11.712 1.00 84.31 370 THR A N 1
ATOM 2941 C CA . THR A 1 370 ? 16.012 -3.195 -10.365 1.00 84.31 370 THR A CA 1
ATOM 2942 C C . THR A 1 370 ? 14.568 -2.749 -10.120 1.00 84.31 370 THR A C 1
ATOM 2944 O O . THR A 1 370 ? 13.927 -3.214 -9.181 1.00 84.31 370 THR A O 1
ATOM 2947 N N . GLU A 1 371 ? 14.007 -1.916 -10.999 1.00 87.06 371 GLU A N 1
ATOM 2948 C CA . GLU A 1 371 ? 12.740 -1.212 -10.749 1.00 87.06 371 GLU A CA 1
ATOM 2949 C C . GLU A 1 371 ? 11.485 -2.024 -11.085 1.00 87.06 371 GLU A C 1
ATOM 2951 O O . GLU A 1 371 ? 10.425 -1.841 -10.473 1.00 87.06 371 GLU A O 1
ATOM 2956 N N . MET A 1 372 ? 11.588 -2.919 -12.072 1.00 90.50 372 MET A N 1
ATOM 2957 C CA . MET A 1 372 ? 10.462 -3.713 -12.571 1.00 90.50 372 MET A CA 1
ATOM 2958 C C . MET A 1 372 ? 10.544 -5.183 -12.165 1.00 90.50 372 MET A C 1
ATOM 2960 O O . MET A 1 372 ? 9.510 -5.842 -12.095 1.00 90.50 372 MET A O 1
ATOM 2964 N N . GLN A 1 373 ? 11.732 -5.716 -11.886 1.00 91.38 373 GLN A N 1
ATOM 2965 C CA . GLN A 1 373 ? 11.898 -7.106 -11.441 1.00 91.38 373 GLN A CA 1
ATOM 2966 C C . GLN A 1 373 ? 12.306 -7.215 -9.967 1.00 91.38 373 GLN A C 1
ATOM 2968 O O . GLN A 1 373 ? 12.251 -8.310 -9.411 1.00 91.38 373 GLN A O 1
ATOM 2973 N N . GLY A 1 374 ? 12.670 -6.108 -9.308 1.00 86.06 374 GLY A N 1
ATOM 2974 C CA . GLY A 1 374 ? 13.083 -6.116 -7.905 1.00 86.06 374 GLY A CA 1
ATOM 2975 C C . GLY A 1 374 ? 14.354 -6.933 -7.665 1.00 86.06 374 GLY A C 1
ATOM 2976 O O . GLY A 1 374 ? 14.473 -7.551 -6.604 1.00 86.06 374 GLY A O 1
ATOM 2977 N N . ASP A 1 375 ? 15.248 -6.983 -8.658 1.00 82.94 375 ASP A N 1
ATOM 2978 C CA . ASP A 1 375 ? 16.544 -7.651 -8.593 1.00 82.94 375 ASP A CA 1
ATOM 2979 C C . ASP A 1 375 ? 17.627 -6.622 -8.186 1.00 82.94 375 ASP A C 1
ATOM 2981 O O . ASP A 1 375 ? 18.034 -5.808 -9.018 1.00 82.94 375 ASP A O 1
ATOM 2985 N N . PRO A 1 376 ? 18.147 -6.654 -6.942 1.00 68.88 376 PRO A N 1
ATOM 2986 C CA . PRO A 1 376 ? 19.082 -5.653 -6.401 1.00 68.88 376 PRO A CA 1
ATOM 2987 C C . PRO A 1 376 ? 20.515 -5.784 -6.938 1.00 68.88 376 PRO A C 1
ATOM 2989 O O . PRO A 1 376 ? 21.479 -5.838 -6.177 1.00 68.88 376 PRO A O 1
ATOM 2992 N N . ARG A 1 377 ? 20.730 -5.942 -8.245 1.00 62.00 377 ARG A N 1
ATOM 2993 C CA . ARG A 1 377 ? 22.088 -6.167 -8.766 1.00 62.00 377 ARG A CA 1
AT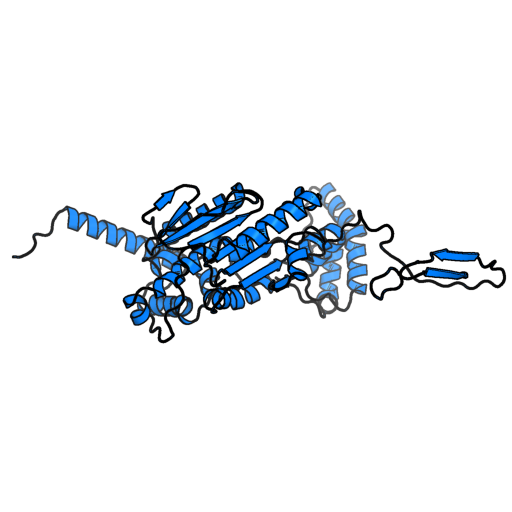OM 2994 C C . ARG A 1 377 ? 22.980 -4.928 -8.543 1.00 62.00 377 ARG A C 1
ATOM 2996 O O . ARG A 1 377 ? 23.045 -4.057 -9.400 1.00 62.00 377 ARG A O 1
ATOM 3003 N N . THR A 1 378 ? 23.737 -4.896 -7.441 1.00 54.50 378 THR A N 1
ATOM 3004 C CA . THR A 1 378 ? 24.980 -4.119 -7.346 1.00 54.50 378 THR A CA 1
ATOM 3005 C C . THR A 1 378 ? 25.995 -4.771 -8.283 1.00 54.50 378 THR A C 1
ATOM 3007 O O . THR A 1 378 ? 26.437 -5.901 -8.051 1.00 54.50 378 THR A O 1
ATOM 3010 N N . GLU A 1 379 ? 26.274 -4.118 -9.411 1.00 49.31 379 GLU A N 1
ATOM 3011 C CA . GLU A 1 379 ? 27.417 -4.444 -10.278 1.00 49.31 379 GLU A CA 1
ATOM 3012 C C . GLU A 1 379 ? 28.734 -3.936 -9.687 1.00 49.31 379 GLU A C 1
ATOM 3014 O O . GLU A 1 379 ? 29.779 -4.475 -10.024 1.00 49.31 379 GLU A O 1
ATOM 3019 N N . GLU A 1 380 ? 28.688 -2.977 -8.755 1.00 51.31 380 GLU A N 1
ATOM 3020 C CA . GLU A 1 380 ? 29.882 -2.457 -8.071 1.00 51.31 380 GLU A CA 1
ATOM 3021 C C . GLU A 1 380 ? 30.637 -3.544 -7.278 1.00 51.31 380 GLU A C 1
ATOM 3023 O O . GLU A 1 380 ? 31.846 -3.436 -7.116 1.00 51.31 380 GLU A O 1
ATOM 3028 N N . ASP A 1 381 ? 29.970 -4.641 -6.891 1.00 48.91 381 ASP A N 1
ATOM 3029 C CA . ASP A 1 381 ? 30.594 -5.760 -6.161 1.00 48.91 381 ASP A CA 1
ATOM 3030 C C . ASP A 1 381 ? 30.967 -6.963 -7.044 1.00 48.91 381 ASP A C 1
ATOM 3032 O O . ASP A 1 381 ? 31.539 -7.943 -6.558 1.00 48.91 381 ASP A O 1
ATOM 3036 N N . LYS A 1 382 ? 30.592 -6.971 -8.330 1.00 52.88 382 LYS A N 1
ATOM 3037 C CA . LYS A 1 382 ? 30.832 -8.132 -9.198 1.00 52.88 382 LYS A CA 1
ATOM 3038 C C . LYS A 1 382 ? 32.045 -7.901 -10.085 1.00 52.88 382 LYS A C 1
ATOM 3040 O O . LYS A 1 382 ? 31.923 -7.377 -11.184 1.00 52.88 382 LYS A O 1
ATOM 3045 N N . VAL A 1 383 ? 33.191 -8.425 -9.652 1.00 55.31 383 VAL A N 1
ATOM 3046 C CA . VAL A 1 383 ? 34.394 -8.544 -10.499 1.00 55.31 383 VAL A CA 1
ATOM 3047 C C . VAL A 1 383 ? 34.120 -9.420 -11.739 1.00 55.31 383 VAL A C 1
ATOM 3049 O O . VAL A 1 383 ? 34.668 -9.168 -12.807 1.00 55.31 383 VAL A O 1
ATOM 3052 N N . PHE A 1 384 ? 33.210 -10.402 -11.637 1.00 61.91 384 PHE A N 1
ATOM 3053 C CA . PHE A 1 384 ? 32.779 -11.261 -12.748 1.00 61.91 384 PHE A CA 1
ATOM 3054 C C . PHE A 1 384 ? 31.242 -11.329 -12.829 1.00 61.91 384 PHE A C 1
ATOM 3056 O O . PHE A 1 384 ? 30.576 -11.726 -11.870 1.00 61.91 384 PHE A O 1
ATOM 3063 N N . GLY A 1 385 ? 30.659 -10.925 -13.965 1.00 56.12 385 GLY A N 1
ATOM 3064 C CA . GLY A 1 385 ? 29.200 -10.829 -14.155 1.00 56.12 385 GLY A CA 1
ATOM 3065 C C . GLY A 1 385 ? 28.610 -11.859 -15.122 1.00 56.12 385 GLY A C 1
ATOM 3066 O O . GLY A 1 385 ? 27.611 -12.504 -14.803 1.00 56.12 385 GLY A O 1
ATOM 3067 N N . HIS A 1 386 ? 29.249 -12.034 -16.278 1.00 56.97 386 HIS A N 1
ATOM 3068 C CA . HIS A 1 386 ? 28.858 -12.980 -17.320 1.00 56.97 386 HIS A CA 1
ATOM 3069 C C . HIS A 1 386 ? 30.031 -13.923 -17.593 1.00 56.97 386 HIS A C 1
ATOM 3071 O O . HIS A 1 386 ? 31.016 -13.526 -18.207 1.00 56.97 386 HIS A O 1
ATOM 3077 N N . ILE A 1 387 ? 29.941 -15.160 -17.099 1.00 74.75 387 ILE A N 1
ATOM 3078 C CA . ILE A 1 387 ? 30.941 -16.200 -17.357 1.00 74.75 387 ILE A CA 1
ATOM 3079 C C . ILE A 1 387 ? 30.381 -17.105 -18.452 1.00 74.75 387 ILE A C 1
ATOM 3081 O O . ILE A 1 387 ? 29.449 -17.871 -18.212 1.00 74.75 387 ILE A O 1
ATOM 3085 N N . THR A 1 388 ? 30.943 -17.008 -19.653 1.00 79.31 388 THR A N 1
ATOM 3086 C CA . THR A 1 388 ? 30.646 -17.943 -20.742 1.00 79.31 388 THR A CA 1
ATOM 3087 C C . THR A 1 388 ? 31.586 -19.131 -20.622 1.00 79.31 388 THR A C 1
ATOM 3089 O O . THR A 1 388 ? 32.801 -18.986 -20.757 1.00 79.31 388 THR A O 1
ATOM 3092 N N . PHE A 1 389 ? 31.030 -20.312 -20.360 1.00 81.50 389 PHE A N 1
ATOM 3093 C CA . PHE A 1 389 ? 31.809 -21.541 -20.375 1.00 81.50 389 PHE A CA 1
ATOM 3094 C C . PHE A 1 389 ? 32.168 -21.913 -21.814 1.00 81.50 389 PHE A C 1
ATOM 3096 O O . PHE A 1 389 ? 31.292 -22.026 -22.671 1.00 81.50 389 PHE A O 1
ATOM 3103 N N . TRP A 1 390 ? 33.451 -22.141 -22.067 1.00 81.94 390 TRP A N 1
ATOM 3104 C CA . TRP A 1 390 ? 33.940 -22.687 -23.324 1.00 81.94 390 TRP A CA 1
ATOM 3105 C C . TRP A 1 390 ? 35.182 -23.541 -23.056 1.00 81.94 390 TRP A C 1
ATOM 3107 O O . TRP A 1 390 ? 35.864 -23.368 -22.045 1.00 81.94 390 TRP A O 1
ATOM 3117 N N . VAL A 1 391 ? 35.465 -24.481 -23.956 1.00 80.88 391 VAL A N 1
ATOM 3118 C CA . VAL A 1 391 ? 36.650 -25.341 -23.889 1.00 80.88 391 VAL A CA 1
ATOM 3119 C C . VAL A 1 391 ? 37.231 -25.473 -25.289 1.00 80.88 391 VAL A C 1
ATOM 3121 O O . VAL A 1 391 ? 36.520 -25.819 -26.228 1.00 80.88 391 VAL A O 1
ATOM 3124 N N . GLN A 1 392 ? 38.537 -25.284 -25.417 1.00 74.88 392 GLN A N 1
ATOM 3125 C CA . GLN A 1 392 ? 39.317 -25.642 -26.600 1.00 74.88 392 GLN A CA 1
ATOM 3126 C C . GLN A 1 392 ? 40.528 -26.405 -26.104 1.00 74.88 392 GLN A C 1
ATOM 3128 O O . GLN A 1 392 ? 41.254 -25.863 -25.301 1.00 74.88 392 GLN A O 1
ATOM 3133 N N . ARG A 1 393 ? 40.759 -27.648 -26.528 1.00 77.31 393 ARG A N 1
ATOM 3134 C CA . ARG A 1 393 ? 41.931 -28.426 -26.090 1.00 77.31 393 ARG A CA 1
ATOM 3135 C C . ARG A 1 393 ? 42.989 -28.381 -27.185 1.00 77.31 393 ARG A C 1
ATOM 3137 O O . ARG A 1 393 ? 42.718 -28.848 -28.289 1.00 77.31 393 ARG A O 1
ATOM 3144 N N . LEU A 1 394 ? 44.178 -27.852 -26.898 1.00 80.31 394 LEU A N 1
ATOM 3145 C CA . LEU A 1 394 ? 45.323 -27.921 -27.814 1.00 80.31 394 LEU A CA 1
ATOM 3146 C C . LEU A 1 394 ? 46.383 -28.864 -27.241 1.00 80.31 394 LEU A C 1
ATOM 3148 O O . LEU A 1 394 ? 46.629 -28.882 -26.040 1.00 80.31 394 LEU A O 1
ATOM 3152 N N . GLN A 1 395 ? 47.037 -29.636 -28.109 1.00 79.12 395 GLN A N 1
ATOM 3153 C CA . GLN A 1 395 ? 48.081 -30.592 -27.709 1.00 79.12 395 GLN A CA 1
ATOM 3154 C C . GLN A 1 395 ? 49.376 -29.922 -27.210 1.00 79.12 395 GLN A C 1
ATOM 3156 O O . GLN A 1 395 ? 50.248 -30.598 -26.678 1.00 79.12 395 GLN A O 1
ATOM 3161 N N . SER A 1 396 ? 49.507 -28.604 -27.372 1.00 84.12 396 SER A N 1
ATOM 3162 C CA . SER A 1 396 ? 50.701 -27.820 -27.036 1.00 84.12 396 SER A CA 1
ATOM 3163 C C . SER A 1 396 ? 50.596 -27.054 -25.710 1.00 84.12 396 SER A C 1
ATOM 3165 O O . SER A 1 396 ? 51.338 -26.097 -25.503 1.00 84.12 396 SER A O 1
ATOM 3167 N N . TRP A 1 397 ? 49.640 -27.390 -24.842 1.00 83.94 397 TRP A N 1
ATOM 3168 C CA . TRP A 1 397 ? 49.428 -26.659 -23.591 1.00 83.94 397 TRP A CA 1
ATOM 3169 C C . TRP A 1 397 ? 50.498 -26.955 -22.540 1.00 83.94 397 TRP A C 1
ATOM 3171 O O . TRP A 1 397 ? 50.821 -28.108 -22.260 1.00 83.94 397 TRP A O 1
ATOM 3181 N N . LEU A 1 398 ? 51.014 -25.884 -21.938 1.00 82.62 398 LEU A N 1
ATOM 3182 C CA . LEU A 1 398 ? 51.811 -25.928 -20.719 1.00 82.62 398 LEU A CA 1
ATOM 3183 C C . LEU A 1 398 ? 50.862 -25.707 -19.545 1.00 82.62 398 LEU A C 1
ATOM 3185 O O . LEU A 1 398 ? 50.229 -24.658 -19.468 1.00 82.62 398 LEU A O 1
ATOM 3189 N N . MET A 1 399 ? 50.766 -26.703 -18.670 1.00 85.25 399 MET A N 1
ATOM 3190 C CA . MET A 1 399 ? 49.856 -26.670 -17.529 1.00 85.25 399 MET A CA 1
ATOM 3191 C C . MET A 1 399 ? 50.471 -25.855 -16.392 1.00 85.25 399 MET A C 1
ATOM 3193 O O . MET A 1 399 ? 51.619 -26.091 -16.006 1.00 85.25 399 MET A O 1
ATOM 3197 N N . PHE A 1 400 ? 49.692 -24.949 -15.818 1.00 87.50 400 PHE A N 1
ATOM 3198 C CA . PHE A 1 400 ? 50.040 -24.202 -14.619 1.00 87.50 400 PHE A CA 1
ATOM 3199 C C . PHE A 1 400 ? 49.111 -24.590 -13.470 1.00 87.50 400 PHE A C 1
ATOM 3201 O O . PHE A 1 400 ? 47.951 -24.953 -13.659 1.00 87.50 400 PHE A O 1
ATOM 3208 N N . GLY A 1 401 ? 49.650 -24.535 -12.255 1.00 91.56 401 GLY A N 1
ATOM 3209 C CA . GLY A 1 401 ? 48.913 -24.834 -11.035 1.00 91.56 401 GLY A CA 1
ATOM 3210 C C . GLY A 1 401 ? 48.825 -23.616 -10.127 1.00 91.56 401 GLY A C 1
ATOM 3211 O O . GLY A 1 401 ? 49.795 -22.873 -9.989 1.00 91.56 401 GLY A O 1
ATOM 3212 N N . ALA A 1 402 ? 47.681 -23.451 -9.470 1.00 91.06 402 ALA A N 1
ATOM 3213 C CA . ALA A 1 402 ? 47.494 -22.518 -8.369 1.00 91.06 402 ALA A CA 1
ATOM 3214 C C . ALA A 1 402 ? 46.909 -23.263 -7.164 1.00 91.06 402 ALA A C 1
ATOM 3216 O O . ALA A 1 402 ? 46.052 -24.136 -7.308 1.00 91.06 402 ALA A O 1
ATOM 3217 N N . CYS A 1 403 ? 47.387 -22.918 -5.972 1.00 90.56 403 CYS A N 1
ATOM 3218 C CA . CYS A 1 403 ? 46.919 -23.480 -4.713 1.00 90.56 403 CYS A CA 1
ATOM 3219 C C . CYS A 1 403 ? 46.668 -22.337 -3.731 1.00 90.56 403 CYS A C 1
ATOM 3221 O O . CYS A 1 403 ? 47.588 -21.573 -3.437 1.00 90.56 403 CYS A O 1
ATOM 3223 N N . ASP A 1 404 ? 45.438 -22.248 -3.238 1.00 88.44 404 ASP A N 1
ATOM 3224 C CA . ASP A 1 404 ? 45.024 -21.360 -2.156 1.00 88.44 404 ASP A CA 1
ATOM 3225 C C . ASP A 1 404 ? 44.627 -22.226 -0.946 1.00 88.44 404 ASP A C 1
ATOM 3227 O O . ASP A 1 404 ? 43.513 -22.765 -0.902 1.00 88.44 404 ASP A O 1
ATOM 3231 N N . PRO A 1 405 ? 45.565 -22.505 -0.022 1.00 86.50 405 PRO A N 1
ATOM 3232 C CA . PRO A 1 405 ? 45.331 -23.418 1.087 1.00 86.50 405 PRO A CA 1
ATOM 3233 C C . PRO A 1 405 ? 44.629 -22.728 2.265 1.00 86.50 405 PRO A C 1
ATOM 3235 O O . PRO A 1 405 ? 45.049 -21.670 2.727 1.00 86.50 405 PRO A O 1
ATOM 3238 N N . SER A 1 406 ? 43.629 -23.394 2.842 1.00 83.69 406 SER A N 1
ATOM 3239 C CA . SER A 1 406 ? 43.012 -23.002 4.112 1.00 83.69 406 SER A CA 1
ATOM 3240 C C . SER A 1 406 ? 43.567 -23.810 5.288 1.00 83.69 406 SER A C 1
ATOM 3242 O O . SER A 1 406 ? 43.847 -25.004 5.175 1.00 83.69 406 SER A O 1
ATOM 3244 N N . MET A 1 407 ? 43.693 -23.154 6.446 1.00 78.31 407 MET A N 1
ATOM 3245 C CA . MET A 1 407 ? 44.215 -23.734 7.694 1.00 78.31 407 MET A CA 1
ATOM 3246 C C . MET A 1 407 ? 43.115 -24.107 8.705 1.00 78.31 407 MET A C 1
ATOM 3248 O O . MET A 1 407 ? 43.413 -24.519 9.828 1.00 78.31 407 MET A O 1
ATOM 3252 N N . GLY A 1 408 ? 41.838 -23.930 8.355 1.00 70.69 408 GLY A N 1
ATOM 3253 C CA . GLY A 1 408 ? 40.730 -24.143 9.284 1.00 70.69 408 GLY A CA 1
ATOM 3254 C C . GLY A 1 408 ? 40.316 -25.612 9.425 1.00 70.69 408 GLY A C 1
ATOM 3255 O O . GLY A 1 408 ? 40.192 -26.338 8.445 1.00 70.69 408 GLY A O 1
ATOM 3256 N N . GLN A 1 409 ? 40.074 -26.057 10.662 1.00 59.72 409 GLN A N 1
ATOM 3257 C CA . GLN A 1 409 ? 39.766 -27.461 10.986 1.00 59.72 409 GLN A CA 1
ATOM 3258 C C . GLN A 1 409 ? 38.258 -27.764 11.118 1.00 59.72 409 GLN A C 1
ATOM 3260 O O . GLN A 1 409 ? 37.878 -28.880 11.471 1.00 59.72 409 GLN A O 1
ATOM 3265 N N . GLY A 1 410 ? 37.378 -26.783 10.877 1.00 56.06 410 GLY A N 1
ATOM 3266 C CA . GLY A 1 410 ? 35.933 -26.908 11.095 1.00 56.06 410 GLY A CA 1
ATOM 3267 C C . GLY A 1 410 ? 35.103 -26.904 9.808 1.00 56.06 410 GLY A C 1
ATOM 3268 O O . GLY A 1 410 ? 35.486 -26.326 8.802 1.00 56.06 410 GLY A O 1
ATOM 3269 N N . ARG A 1 411 ? 33.879 -27.452 9.863 1.00 53.44 411 ARG A N 1
ATOM 3270 C CA . ARG A 1 411 ? 32.901 -27.413 8.746 1.00 53.44 411 ARG A CA 1
ATOM 3271 C C . ARG A 1 411 ? 32.425 -26.005 8.343 1.00 53.44 411 ARG A C 1
ATOM 3273 O O . ARG A 1 411 ? 31.712 -25.876 7.357 1.00 53.44 411 ARG A O 1
ATOM 3280 N N . LYS A 1 412 ? 32.762 -24.979 9.130 1.00 48.44 412 LYS A N 1
ATOM 3281 C CA . LYS A 1 412 ? 32.492 -23.557 8.847 1.00 48.44 412 LYS A CA 1
ATOM 3282 C C . LYS A 1 412 ? 33.746 -22.789 8.403 1.00 48.44 412 LYS A C 1
ATOM 3284 O O . LYS A 1 412 ? 33.672 -21.577 8.259 1.00 48.44 412 LYS A O 1
ATOM 3289 N N . SER A 1 413 ? 34.887 -23.466 8.278 1.00 67.19 413 SER A N 1
ATOM 3290 C CA . SER A 1 413 ? 36.130 -22.870 7.793 1.00 67.19 413 SER A CA 1
ATOM 3291 C C . SER A 1 413 ? 36.139 -22.788 6.269 1.00 67.19 413 SER A C 1
ATOM 3293 O O . SER A 1 413 ? 35.478 -23.592 5.608 1.00 67.19 413 SER A O 1
ATOM 3295 N N . ASP A 1 414 ? 36.906 -21.843 5.727 1.00 72.50 414 ASP A N 1
ATOM 3296 C CA . ASP A 1 414 ? 37.060 -21.684 4.281 1.00 72.50 414 ASP A CA 1
ATOM 3297 C C . ASP A 1 414 ? 37.688 -22.945 3.658 1.00 72.50 414 ASP A C 1
ATOM 3299 O O . ASP A 1 414 ? 38.563 -23.557 4.280 1.00 72.50 414 ASP A O 1
ATOM 3303 N N . PRO A 1 415 ? 37.249 -23.386 2.467 1.00 80.12 415 PRO A N 1
ATOM 3304 C CA . PRO A 1 415 ? 37.848 -24.522 1.775 1.00 80.12 415 PRO A CA 1
ATOM 3305 C C . PRO A 1 415 ? 39.174 -24.136 1.104 1.00 80.12 415 PRO A C 1
ATOM 3307 O O . PRO A 1 415 ? 39.338 -23.006 0.657 1.00 80.12 415 PRO A O 1
ATOM 3310 N N . SER A 1 416 ? 40.094 -25.094 0.964 1.00 87.56 416 SER A N 1
ATOM 3311 C CA . SER A 1 416 ? 41.255 -24.926 0.078 1.00 87.56 416 SER A CA 1
ATOM 3312 C C . SER A 1 416 ? 40.827 -25.037 -1.387 1.00 87.56 416 SER A C 1
ATOM 3314 O O . SER A 1 416 ? 40.065 -25.943 -1.737 1.00 87.56 416 SER A O 1
ATOM 3316 N N . ALA A 1 417 ? 41.358 -24.178 -2.255 1.00 89.00 417 ALA A N 1
ATOM 3317 C CA . ALA A 1 417 ? 41.145 -24.247 -3.698 1.00 89.00 417 ALA A CA 1
ATOM 3318 C C . ALA A 1 417 ? 42.437 -24.666 -4.414 1.00 89.00 417 ALA A C 1
ATOM 3320 O O . ALA A 1 417 ? 43.483 -24.044 -4.248 1.00 89.00 417 ALA A O 1
ATOM 3321 N N . ILE A 1 418 ? 42.367 -25.726 -5.225 1.00 90.00 418 ILE A N 1
ATOM 3322 C CA . ILE A 1 418 ? 43.486 -26.200 -6.051 1.00 90.00 418 ILE A CA 1
ATOM 3323 C C . ILE A 1 418 ? 43.015 -26.232 -7.500 1.00 90.00 418 ILE A C 1
ATOM 3325 O O . ILE A 1 418 ? 42.021 -26.883 -7.821 1.00 90.00 418 ILE A O 1
ATOM 3329 N N . LEU A 1 419 ? 43.730 -25.524 -8.366 1.00 84.06 419 LEU A N 1
ATOM 3330 C CA . LEU A 1 419 ? 43.442 -25.410 -9.790 1.00 84.06 419 LEU A CA 1
ATOM 3331 C C . LEU A 1 419 ? 44.673 -25.851 -10.578 1.00 84.06 419 LEU A C 1
ATOM 3333 O O . LEU A 1 419 ? 45.788 -25.449 -10.256 1.00 84.06 419 LEU A O 1
ATOM 3337 N N . VAL A 1 420 ? 44.464 -26.670 -11.607 1.00 81.31 420 VAL A N 1
ATOM 3338 C CA . VAL A 1 420 ? 45.495 -27.074 -12.571 1.00 81.31 420 VAL A CA 1
ATOM 3339 C C . VAL A 1 420 ? 44.876 -26.975 -13.957 1.00 81.31 420 VAL A C 1
ATOM 3341 O O . VAL A 1 420 ? 43.796 -27.533 -14.172 1.00 81.31 420 VAL A O 1
ATOM 3344 N N . GLY A 1 421 ? 45.526 -26.268 -14.878 1.00 74.56 421 GLY A N 1
ATOM 3345 C CA . GLY A 1 421 ? 45.002 -26.057 -16.227 1.00 74.56 421 GLY A CA 1
ATOM 3346 C C . GLY A 1 421 ? 46.003 -25.481 -17.201 1.00 74.56 421 GLY A C 1
ATOM 3347 O O . GLY A 1 421 ? 47.083 -25.039 -16.749 1.00 74.56 421 GLY A O 1
#

Sequence (421 aa):
MVQKFTEKDFHKEIAELQAELRRDIEAHATGLDPSPAARLERRRRVLVDGDYQFFAYTYFPHHIRGTPSLFQAHFCGRFPKLLRQPGGTREWWVAPRGEAKSSMCTKIGPVYIIVQGLLQREEIRREVGWTDALPSFLDYVILLGAETSLPTKLLEVVKTELTANAALQLDFPEVCGKGPMWKVGEFVTKNGVKVEPFGAEQAIRGTFHGASRPKVLMGDDLITDAEAKSPTERQNRWTWLEKAIDYLGPPDGSVKYIGVGTVLDKDDPISRAKRTIGHIVHHFRAIAQMPTNMDLWQQCEALMLNDDKPAIEEAAARGEAIADTDLPSYQFYLEHRAEMDAGAVTSWPSVRTLFYLMRQRAKSPRAFATEMQGDPRTEEDKVFGHITFWVQRLQSWLMFGACDPSMGQGRKSDPSAILVG